Protein AF-A0A2R8C7A6-F1 (afdb_monomer)

Foldseek 3Di:
DDDDDDDDDDDDDPDDDDDDDDDDDDDDDDDPDDPPDPPPPPALEADAEEEEDEEEALEHYADAHYAYEYEYEHNYEYECHAYAYEYEYEHQYEYEPEHEAYEYEYEECYEYEDYHYAYEYEYEANYEYEDYAEEYEYEYDDDCHQYEYEDAHYAYEYEDEQAYEYEDHAEAYEYEYEAQYEYEDYAEAYEYEYDLDHDPQHAYEYEDAHYAYEYEDAFHEYEDHAEAYEHEYEAEPVCPVHPGAYEYEDYHYAYEYEYHYEDPPDLDQADPAVPDDANYEYAHDDLVRYAYEYEDYPPFAWQDWDWAADPVLQKIKIKIWTHDPPPPPPDDPPHIHIGIYIYGNGNDHDQQRYWYAYPVVRQTAREDEADQEEEEEEDEERHEYHDHHYAYEYEYDEPDYEYRCAYEAYEYHYPYAEYEYEQHHEAYEAEAEHPCYEYENHHYAYEYEYAEEQYEYEDYHEEYEYAYNDDPEEYEYEDHDYAYEYEHAAHYEYEYDDAYEYEYEYDQVRAPPDEREHEAYDDDHYAYEYEDDPNHAHWHWYAHDDDPPDDDWAGIFIFHDDVPATETDGDTPDPDDDDPPRYDYPDDHDD

Nearest PDB structures (foldseek):
  3p4g-assembly4_D  TM=7.014E-01  e=3.654E-03  Marinomonas primoryensis
  7usl-assembly1_C  TM=1.906E-01  e=9.626E-07  Bordetella pertussis
  5cxl-assembly2_B  TM=5.409E-01  e=3.598E+00  Bordetella pertussis Tohama I

pLDDT: mean 76.4, std 22.21, range [23.78, 98.81]

Organism: NCBI:txid1200281

Mean predicted aligned error: 14.39 Å

InterPro domains:
  IPR001343 RTX calcium-binding nonapeptide repeat [PF00353] (63-87)
  IPR001343 RTX calcium-binding nonapeptide repeat [PF00353] (95-106)
  IPR001343 RTX calcium-binding nonapeptide repeat [PF00353] (143-159)
  IPR001343 RTX calcium-binding nonapeptide repeat [PF00353] (167-192)
  IPR001343 RTX calcium-binding nonapeptide repeat [PF00353] (224-240)
  IPR001343 RTX calcium-binding nonapeptide repeat [PF00353] (387-413)
  IPR001343 RTX calcium-binding nonapeptide repeat [PF00353] (440-471)
  IPR011049 Serralysin-like metalloprotease, C-terminal [G3DSA:2.150.10.10] (179-351)
  IPR011049 Serralysin-like metalloprotease, C-terminal [G3DSA:2.150.10.10] (413-582)
  IPR011049 Serralysin-like metalloprotease, C-terminal [SSF51120] (73-194)
  IPR011049 Serralysin-like metalloprotease, C-terminal [SSF51120] (206-298)
  IPR011049 Serralysin-like metalloprotease, C-terminal [SSF51120] (369-503)
  IPR05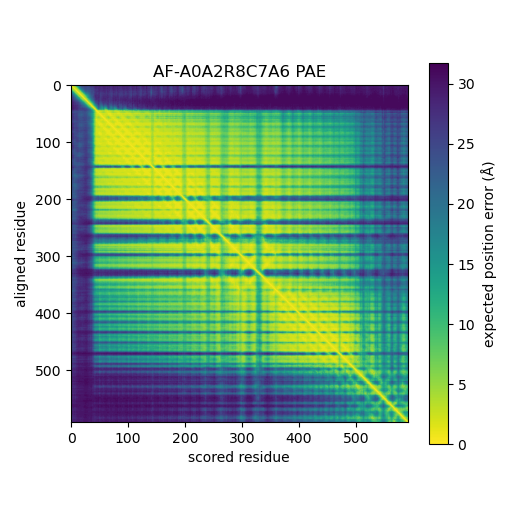0557 RTX toxin and mannuronan C5-epimerase [PTHR38340] (247-574)

Solvent-accessible surface area (backbone atoms only — not comparable to full-atom values): 29095 Å² total; per-residue (Å²): 132,96,87,87,79,86,86,88,77,79,90,74,84,85,76,91,76,92,77,91,82,91,82,90,83,94,79,92,86,79,88,71,86,79,78,85,58,85,71,87,60,93,58,52,54,56,61,71,44,65,44,84,47,82,44,58,62,62,38,51,36,35,32,46,29,34,49,28,38,39,44,31,32,41,43,17,37,41,34,39,31,34,38,47,22,39,38,38,30,31,41,46,15,35,39,35,34,36,35,36,48,19,36,40,40,32,31,38,48,13,39,40,35,30,32,39,34,48,22,38,39,41,34,32,36,50,16,43,39,39,31,32,44,36,48,19,39,40,36,50,59,91,64,81,12,56,24,38,43,32,29,37,40,31,52,18,39,41,40,41,34,43,42,13,39,42,34,27,32,43,35,47,17,39,40,39,33,27,42,28,13,40,40,34,29,35,38,34,51,18,41,38,39,39,47,86,61,60,80,79,87,48,64,26,37,40,33,28,37,39,32,48,14,40,37,41,38,44,44,22,37,40,34,28,33,37,37,52,16,39,41,33,38,45,46,46,65,87,54,70,95,47,95,62,48,31,35,39,35,48,70,48,66,54,32,37,39,36,42,37,47,49,79,57,90,70,85,63,51,49,62,58,52,90,82,40,80,54,55,35,36,34,62,66,66,45,69,91,74,28,41,41,34,40,41,32,37,96,80,18,49,72,55,47,76,46,83,49,57,41,95,85,38,57,23,25,35,42,35,44,30,27,44,56,62,80,85,71,85,76,86,59,101,82,52,49,39,29,42,23,39,29,31,35,70,27,57,74,84,59,56,88,34,33,33,38,28,41,62,92,78,67,49,74,18,45,46,46,75,53,44,78,41,67,39,79,48,74,46,55,53,37,22,37,36,33,35,43,24,26,52,30,37,41,37,34,67,31,46,56,25,40,38,32,42,29,35,31,48,28,37,38,44,33,64,15,44,28,39,41,38,36,34,31,40,33,49,22,38,38,38,40,47,12,54,60,18,38,38,35,30,33,41,30,46,18,38,40,37,36,45,26,31,43,28,40,38,35,29,32,38,34,47,16,38,43,34,39,58,62,29,94,40,58,22,41,38,30,42,45,41,40,56,26,37,38,39,51,44,39,38,33,29,47,36,42,79,49,61,33,46,37,39,40,44,48,57,41,81,53,27,82,83,59,60,30,45,34,43,59,33,51,75,64,88,32,46,36,35,42,41,60,51,94,74,46,49,42,48,40,34,44,34,52,50,82,58,96,88,52,85,73,83,60,42,43,40,32,42,33,46,48,98,95,48,39,37,53,45,73,47,64,60,95,94,54,84,77,78,66,89,43,55,49,61,74,58,92,66,48,117

Structure (mmCIF, N/CA/C/O backbone):
data_AF-A0A2R8C7A6-F1
#
_entry.id   AF-A0A2R8C7A6-F1
#
loop_
_atom_site.group_PDB
_atom_site.id
_atom_site.type_symbol
_atom_site.label_atom_id
_atom_site.label_alt_id
_atom_site.label_comp_id
_atom_site.label_asym_id
_atom_site.label_entity_id
_atom_site.label_seq_id
_atom_site.pdbx_PDB_ins_code
_atom_site.Cartn_x
_atom_site.Cartn_y
_atom_site.Cartn_z
_atom_site.occupancy
_atom_site.B_iso_or_equiv
_atom_site.auth_seq_id
_atom_site.auth_comp_id
_atom_site.auth_asym_id
_atom_site.auth_atom_id
_atom_site.pdbx_PDB_model_num
ATOM 1 N N . MET A 1 1 ? 2.555 -14.996 9.061 1.00 32.84 1 MET A N 1
ATOM 2 C CA . MET A 1 1 ? 3.545 -15.868 8.379 1.00 32.84 1 MET A CA 1
ATOM 3 C C . MET A 1 1 ? 4.804 -15.034 8.159 1.00 32.84 1 MET A C 1
ATOM 5 O O . MET A 1 1 ? 4.667 -13.883 7.789 1.00 32.84 1 MET A O 1
ATOM 9 N N . LEU A 1 2 ? 5.990 -15.554 8.495 1.00 26.77 2 LEU A N 1
ATOM 10 C CA . LEU A 1 2 ? 7.282 -14.849 8.422 1.00 26.77 2 LEU A CA 1
ATOM 11 C C . LEU A 1 2 ? 7.610 -14.347 7.000 1.00 26.77 2 LEU A C 1
ATOM 13 O O . LEU A 1 2 ? 7.623 -15.189 6.107 1.00 26.77 2 LEU A O 1
ATOM 17 N N . LEU A 1 3 ? 7.993 -13.067 6.842 1.00 24.59 3 LEU A N 1
ATOM 18 C CA . LEU A 1 3 ? 9.317 -12.588 6.373 1.00 24.59 3 LEU A CA 1
ATOM 19 C C . LEU A 1 3 ? 9.270 -11.079 6.003 1.00 24.59 3 LEU A C 1
ATOM 21 O O . LEU A 1 3 ? 9.228 -10.740 4.831 1.00 24.59 3 LEU A O 1
ATOM 25 N N . ILE A 1 4 ? 9.345 -10.163 6.977 1.00 26.14 4 ILE A N 1
ATOM 26 C CA . ILE A 1 4 ? 9.765 -8.771 6.715 1.00 26.14 4 ILE A CA 1
ATOM 27 C C . ILE A 1 4 ? 10.916 -8.483 7.668 1.00 26.14 4 ILE A C 1
ATOM 29 O O . ILE A 1 4 ? 10.765 -8.421 8.886 1.00 26.14 4 ILE A O 1
ATOM 33 N N . GLY A 1 5 ? 12.110 -8.438 7.095 1.00 23.78 5 GLY A N 1
ATOM 34 C CA . GLY A 1 5 ? 13.350 -8.249 7.815 1.00 23.78 5 GLY A CA 1
ATOM 35 C C . GLY A 1 5 ? 14.328 -7.478 6.953 1.00 23.78 5 GLY A C 1
ATOM 36 O O . GLY A 1 5 ? 15.046 -8.073 6.162 1.00 23.78 5 GLY A O 1
ATOM 37 N N . LEU A 1 6 ? 14.407 -6.180 7.244 1.00 26.84 6 LEU A N 1
ATOM 38 C CA . LEU A 1 6 ? 15.650 -5.417 7.292 1.00 26.84 6 LEU A CA 1
ATOM 39 C C . LEU A 1 6 ? 16.319 -5.074 5.945 1.00 26.84 6 LEU A C 1
ATOM 41 O O . LEU A 1 6 ? 17.197 -5.795 5.485 1.00 26.84 6 LEU A O 1
ATOM 45 N N . PHE A 1 7 ? 16.073 -3.861 5.442 1.00 25.73 7 PHE A N 1
ATOM 46 C CA . PHE A 1 7 ? 17.084 -3.112 4.684 1.00 25.73 7 PHE A CA 1
ATOM 47 C C . PHE A 1 7 ? 17.135 -1.644 5.113 1.00 25.73 7 PHE A C 1
ATOM 49 O O . PHE A 1 7 ? 16.663 -0.737 4.443 1.00 25.73 7 PHE A O 1
ATOM 56 N N . ALA A 1 8 ? 17.809 -1.412 6.239 1.00 27.56 8 ALA A N 1
ATOM 57 C CA . ALA A 1 8 ? 18.556 -0.182 6.441 1.00 27.56 8 ALA A CA 1
ATOM 58 C C . ALA A 1 8 ? 19.999 -0.449 5.992 1.00 27.56 8 ALA A C 1
ATOM 60 O O . ALA A 1 8 ? 20.748 -1.123 6.704 1.00 27.56 8 ALA A O 1
ATOM 61 N N . LEU A 1 9 ? 20.417 0.070 4.832 1.00 26.25 9 LEU A N 1
ATOM 62 C CA . LEU A 1 9 ? 21.842 0.206 4.539 1.00 26.25 9 LEU A CA 1
ATOM 63 C C . LEU A 1 9 ? 22.177 1.599 4.004 1.00 26.25 9 LEU A C 1
ATOM 65 O O . LEU A 1 9 ? 21.872 1.987 2.883 1.00 26.25 9 LEU A O 1
ATOM 69 N N . MET A 1 10 ? 22.833 2.315 4.910 1.00 26.67 10 MET A N 1
ATOM 70 C CA . MET A 1 10 ? 23.562 3.564 4.785 1.00 26.67 10 MET A CA 1
ATOM 71 C C . MET A 1 10 ? 24.228 3.782 3.425 1.00 26.67 10 MET A C 1
ATOM 73 O O . MET A 1 10 ? 25.035 2.974 2.964 1.00 26.67 10 MET A O 1
ATOM 77 N N . GLY A 1 11 ? 24.015 4.985 2.893 1.00 27.22 11 GLY A N 1
ATOM 78 C CA . GLY A 1 11 ? 24.920 5.590 1.934 1.00 27.22 11 GLY A CA 1
ATOM 79 C C . GLY A 1 11 ? 26.340 5.661 2.496 1.00 27.22 11 GLY A C 1
ATOM 80 O O . GLY A 1 11 ? 26.588 6.211 3.572 1.00 27.22 11 GLY A O 1
ATOM 81 N N . VAL A 1 12 ? 27.287 5.132 1.730 1.00 26.86 12 VAL A N 1
ATOM 82 C CA . VAL A 1 12 ? 28.704 5.441 1.877 1.00 26.86 12 VAL A CA 1
ATOM 83 C C . VAL A 1 12 ? 29.171 6.009 0.548 1.00 26.86 12 VAL A C 1
ATOM 85 O O . VAL A 1 12 ? 29.342 5.300 -0.437 1.00 26.86 12 VAL A O 1
ATOM 88 N N . ALA A 1 13 ? 29.374 7.324 0.548 1.00 25.50 13 ALA A N 1
ATOM 89 C CA . ALA A 1 13 ? 30.120 8.025 -0.476 1.00 25.50 13 ALA A CA 1
ATOM 90 C C . ALA A 1 13 ? 31.549 7.460 -0.537 1.00 25.50 13 ALA A C 1
ATOM 92 O O . ALA A 1 13 ? 32.312 7.562 0.428 1.00 25.50 13 ALA A O 1
ATOM 93 N N . ALA A 1 14 ? 31.930 6.882 -1.674 1.00 25.41 14 ALA A N 1
ATOM 94 C CA . ALA A 1 14 ? 33.314 6.533 -1.947 1.00 25.41 14 ALA A CA 1
ATOM 95 C C . ALA A 1 14 ? 34.095 7.811 -2.301 1.00 25.41 14 ALA A C 1
ATOM 97 O O . ALA A 1 14 ? 34.147 8.260 -3.442 1.00 25.41 14 ALA A O 1
ATOM 98 N N . THR A 1 15 ? 34.697 8.429 -1.287 1.00 25.59 15 THR A N 1
ATOM 99 C CA . THR A 1 15 ? 35.747 9.439 -1.460 1.00 25.59 15 THR A CA 1
ATOM 100 C C . THR A 1 15 ? 36.997 8.801 -2.068 1.00 25.59 15 THR A C 1
ATOM 102 O O . THR A 1 15 ? 37.590 7.899 -1.479 1.00 25.59 15 THR A O 1
ATOM 105 N N . VAL A 1 16 ? 37.433 9.327 -3.213 1.00 26.97 16 VAL A N 1
ATOM 106 C CA . VAL A 1 16 ? 38.743 9.070 -3.824 1.00 26.97 16 VAL A CA 1
ATOM 107 C C . VAL A 1 16 ? 39.858 9.479 -2.857 1.00 26.97 16 VAL A C 1
ATOM 109 O O . VAL A 1 16 ? 39.939 10.639 -2.446 1.00 26.97 16 VAL A O 1
ATOM 112 N N . ALA A 1 17 ? 40.752 8.547 -2.526 1.00 26.16 17 ALA A N 1
ATOM 113 C CA . ALA A 1 17 ? 41.992 8.829 -1.811 1.00 26.16 17 ALA A CA 1
ATOM 114 C C . ALA A 1 17 ? 43.190 8.281 -2.595 1.00 26.16 17 ALA A C 1
ATOM 116 O O . ALA A 1 17 ? 43.460 7.084 -2.619 1.00 26.16 17 ALA A O 1
ATOM 117 N N . VAL A 1 18 ? 43.922 9.206 -3.214 1.00 29.19 18 VAL A N 1
ATOM 118 C CA . VAL A 1 18 ? 45.276 9.008 -3.736 1.00 29.19 18 VAL A CA 1
ATOM 119 C C . VAL A 1 18 ? 46.220 8.795 -2.551 1.00 29.19 18 VAL A C 1
ATOM 121 O O . VAL A 1 18 ? 46.380 9.704 -1.735 1.00 29.19 18 VAL A O 1
ATOM 124 N N . VAL A 1 19 ? 46.883 7.638 -2.466 1.00 28.02 19 VAL A N 1
ATOM 125 C CA . VAL A 1 19 ? 48.096 7.476 -1.651 1.00 28.02 19 VAL A CA 1
ATOM 126 C C . VAL A 1 19 ? 49.154 6.730 -2.453 1.00 28.02 19 VAL A C 1
ATOM 128 O O . VAL A 1 19 ? 49.085 5.528 -2.678 1.00 28.02 19 VAL A O 1
ATOM 131 N N . ASP A 1 20 ? 50.142 7.516 -2.853 1.00 31.53 20 ASP A N 1
ATOM 132 C CA . ASP A 1 20 ? 51.450 7.133 -3.354 1.00 31.53 20 ASP A CA 1
ATOM 133 C C . ASP A 1 20 ? 52.304 6.631 -2.173 1.00 31.53 20 ASP A C 1
ATOM 135 O O . ASP A 1 20 ? 52.486 7.364 -1.194 1.00 31.53 20 ASP A O 1
ATOM 139 N N . LEU A 1 21 ? 52.824 5.398 -2.227 1.00 27.12 21 LEU A N 1
ATOM 140 C CA . LEU A 1 21 ? 54.002 5.029 -1.435 1.00 27.12 21 LEU A CA 1
ATOM 141 C C . LEU A 1 21 ? 54.780 3.854 -2.044 1.00 27.12 21 LEU A C 1
ATOM 143 O O . LEU A 1 21 ? 54.414 2.687 -1.945 1.00 27.12 21 LEU A O 1
ATOM 147 N N . VAL A 1 22 ? 55.906 4.231 -2.641 1.00 29.47 22 VAL A N 1
ATOM 148 C CA . VAL A 1 22 ? 57.024 3.406 -3.108 1.00 29.47 22 VAL A CA 1
ATOM 149 C C . VAL A 1 22 ? 57.798 2.794 -1.930 1.00 29.47 22 VAL A C 1
ATOM 151 O O . VAL A 1 22 ? 58.140 3.523 -0.998 1.00 29.47 22 VAL A O 1
ATOM 154 N N . GLN A 1 23 ? 58.139 1.500 -2.025 1.00 29.81 23 GLN A N 1
ATOM 155 C CA . GLN A 1 23 ? 59.471 0.870 -1.817 1.00 29.81 23 GLN A CA 1
ATOM 156 C C . GLN A 1 23 ? 59.287 -0.662 -1.833 1.00 29.81 23 GLN A C 1
ATOM 158 O O . GLN A 1 23 ? 58.568 -1.200 -1.001 1.00 29.81 23 GLN A O 1
ATOM 163 N N . ASP A 1 24 ? 59.666 -1.343 -2.915 1.00 30.44 24 ASP A N 1
ATOM 164 C CA . ASP A 1 24 ? 61.014 -1.862 -3.230 1.00 30.44 24 ASP A CA 1
ATOM 165 C C . ASP A 1 24 ? 61.377 -3.096 -2.385 1.00 30.44 24 ASP A C 1
ATOM 167 O O . ASP A 1 24 ? 61.748 -2.970 -1.220 1.00 30.44 24 ASP A O 1
ATOM 171 N N . ASP A 1 25 ? 61.251 -4.277 -2.995 1.00 31.44 25 ASP A N 1
ATOM 172 C CA . ASP A 1 25 ? 62.058 -5.448 -2.649 1.00 31.44 25 ASP A CA 1
ATOM 173 C C . ASP A 1 25 ? 62.204 -6.336 -3.902 1.00 31.44 25 ASP A C 1
ATOM 175 O O . ASP A 1 25 ? 61.296 -7.061 -4.315 1.00 31.44 25 ASP A O 1
ATOM 179 N N . ASP A 1 26 ? 63.372 -6.211 -4.532 1.00 35.03 26 ASP A N 1
ATOM 180 C CA . ASP A 1 26 ? 63.866 -7.011 -5.649 1.00 35.03 26 ASP A CA 1
ATOM 181 C C . ASP A 1 26 ? 63.959 -8.513 -5.308 1.00 35.03 26 ASP A C 1
ATOM 183 O O . ASP A 1 26 ? 64.681 -8.917 -4.391 1.00 35.03 26 ASP A O 1
ATOM 187 N N . ALA A 1 27 ? 63.367 -9.369 -6.149 1.00 34.62 27 ALA A N 1
ATOM 188 C CA . ALA A 1 27 ? 63.871 -10.724 -6.392 1.00 34.62 27 ALA A CA 1
ATOM 189 C C . ALA A 1 27 ? 63.489 -11.227 -7.798 1.00 34.62 27 ALA A C 1
ATOM 191 O O . ALA A 1 27 ? 62.402 -11.746 -8.037 1.00 34.62 27 ALA A O 1
ATOM 192 N N . ASP A 1 28 ? 64.451 -11.079 -8.706 1.00 32.19 28 ASP A N 1
ATOM 193 C CA . ASP A 1 28 ? 64.560 -11.644 -10.056 1.00 32.19 28 ASP A CA 1
ATOM 194 C C . ASP A 1 28 ? 64.160 -13.138 -10.150 1.00 32.19 28 ASP A C 1
ATOM 196 O O . ASP A 1 28 ? 64.716 -13.974 -9.430 1.00 32.19 28 ASP A O 1
ATOM 200 N N . SER A 1 29 ? 63.276 -13.509 -11.088 1.00 30.83 29 SER A N 1
ATOM 201 C CA . SER A 1 29 ? 63.562 -14.503 -12.151 1.00 30.83 29 SER A CA 1
ATOM 202 C C . SER A 1 29 ? 62.312 -14.958 -12.922 1.00 30.83 29 SER A C 1
ATOM 204 O O . SER A 1 29 ? 61.533 -15.779 -12.458 1.00 30.83 29 SER A O 1
ATOM 206 N N . GLU A 1 30 ? 62.174 -14.439 -14.141 1.00 34.09 30 GLU A N 1
ATOM 207 C CA . GLU A 1 30 ? 62.048 -15.162 -15.423 1.00 34.09 30 GLU A CA 1
ATOM 208 C C . GLU A 1 30 ? 61.296 -14.276 -16.423 1.00 34.09 30 GLU A C 1
ATOM 210 O O . GLU A 1 30 ? 60.072 -14.215 -16.474 1.00 34.09 30 GLU A O 1
ATOM 215 N N . GLN A 1 31 ? 62.086 -13.554 -17.223 1.00 30.12 31 GLN A N 1
ATOM 216 C CA . GLN A 1 31 ? 61.622 -12.769 -18.359 1.00 30.12 31 GLN A CA 1
ATOM 217 C C . GLN A 1 31 ? 60.993 -13.682 -19.420 1.00 30.12 31 GLN A C 1
ATOM 219 O O . GLN A 1 31 ? 61.704 -14.335 -20.188 1.00 30.12 31 GLN A O 1
ATOM 224 N N . ILE A 1 32 ? 59.667 -13.663 -19.508 1.00 33.44 32 ILE A N 1
ATOM 225 C CA . ILE A 1 32 ? 58.960 -13.846 -20.778 1.00 33.44 32 ILE A CA 1
ATOM 226 C C . ILE A 1 32 ? 58.874 -12.441 -21.404 1.00 33.44 32 ILE A C 1
ATOM 228 O O . ILE A 1 32 ? 58.543 -11.502 -20.681 1.00 33.44 32 ILE A O 1
ATOM 232 N N . PRO A 1 33 ? 59.246 -12.232 -22.680 1.00 33.25 33 PRO A N 1
ATOM 233 C CA . PRO A 1 33 ? 59.296 -10.889 -23.247 1.00 33.25 33 PRO A CA 1
ATOM 234 C C . PRO A 1 33 ? 57.905 -10.247 -23.253 1.00 33.25 33 PRO A C 1
ATOM 236 O O . PRO A 1 33 ? 56.995 -10.779 -23.883 1.00 33.25 33 PRO A O 1
ATOM 239 N N . GLN A 1 34 ? 57.785 -9.104 -22.573 1.00 38.00 34 GLN A N 1
ATOM 240 C CA . GLN A 1 34 ? 56.737 -8.117 -22.804 1.00 38.00 34 GLN A CA 1
ATOM 241 C C . GLN A 1 34 ? 56.863 -7.613 -24.241 1.00 38.00 34 GLN A C 1
ATOM 243 O O . GLN A 1 34 ? 57.843 -6.946 -24.586 1.00 38.00 34 GLN A O 1
ATOM 248 N N . ASP A 1 35 ? 55.871 -7.940 -25.060 1.00 34.38 35 ASP A N 1
ATOM 249 C CA . ASP A 1 35 ? 55.507 -7.140 -26.225 1.00 34.38 35 ASP A CA 1
ATOM 250 C C . ASP A 1 35 ? 54.411 -6.162 -25.775 1.00 34.38 35 ASP A C 1
ATOM 252 O O . ASP A 1 35 ? 53.259 -6.246 -26.176 1.00 34.38 35 ASP A O 1
ATOM 256 N N . ASP A 1 36 ? 54.775 -5.278 -24.837 1.00 42.94 36 ASP A N 1
ATOM 257 C CA . ASP A 1 36 ? 53.934 -4.174 -24.366 1.00 42.94 36 ASP A CA 1
ATOM 258 C C . ASP A 1 36 ? 54.099 -2.985 -25.317 1.00 42.94 36 ASP A C 1
ATOM 260 O O . ASP A 1 36 ? 54.685 -1.943 -25.005 1.00 42.94 36 ASP A O 1
ATOM 264 N N . THR A 1 37 ? 53.563 -3.150 -26.515 1.00 31.17 37 THR A N 1
ATOM 265 C CA . THR A 1 37 ? 52.896 -2.044 -27.187 1.00 31.17 37 THR A CA 1
ATOM 266 C C . THR A 1 37 ? 51.446 -2.471 -27.312 1.00 31.17 37 THR A C 1
ATOM 268 O O . THR A 1 37 ? 51.225 -3.503 -27.945 1.00 31.17 37 THR A O 1
ATOM 271 N N . PRO A 1 38 ? 50.461 -1.734 -26.757 1.00 38.06 38 PRO A N 1
ATOM 272 C CA . PRO A 1 38 ? 49.104 -1.865 -27.254 1.00 38.06 38 PRO A CA 1
ATOM 273 C C . PRO A 1 38 ? 49.240 -1.587 -28.742 1.00 38.06 38 PRO A C 1
ATOM 275 O O . PRO A 1 38 ? 49.619 -0.477 -29.134 1.00 38.06 38 PRO A O 1
ATOM 278 N N . GLU A 1 39 ? 49.099 -2.622 -29.568 1.00 36.78 39 GLU A N 1
ATOM 279 C CA . GLU A 1 39 ? 48.934 -2.380 -30.982 1.00 36.78 39 GLU A CA 1
ATOM 280 C C . GLU A 1 39 ? 47.757 -1.414 -31.052 1.00 36.78 39 GLU A C 1
ATOM 282 O O . GLU A 1 39 ? 46.679 -1.704 -30.532 1.00 36.78 39 GLU A O 1
ATOM 287 N N . GLU A 1 40 ? 47.972 -0.237 -31.642 1.00 41.31 40 GLU A N 1
ATOM 288 C CA . GLU A 1 40 ? 46.867 0.504 -32.229 1.00 41.31 40 GLU A CA 1
ATOM 289 C C . GLU A 1 40 ? 46.346 -0.367 -33.364 1.00 41.31 40 GLU A C 1
ATOM 291 O O . GLU A 1 40 ? 46.683 -0.204 -34.538 1.00 41.31 40 GLU A O 1
ATOM 296 N N . SER A 1 41 ? 45.617 -1.398 -32.965 1.00 40.81 41 SER A N 1
ATOM 297 C CA . SER A 1 41 ? 44.854 -2.206 -33.855 1.00 40.81 41 SER A CA 1
ATOM 298 C C . SER A 1 41 ? 43.743 -1.310 -34.361 1.00 40.81 41 SER A C 1
ATOM 300 O O . SER A 1 41 ? 43.078 -0.596 -33.607 1.00 40.81 41 SER A O 1
ATOM 302 N N . ASP A 1 42 ? 43.557 -1.352 -35.668 1.00 50.66 42 ASP A N 1
ATOM 303 C CA . ASP A 1 42 ? 42.342 -0.933 -36.349 1.00 50.66 42 ASP A CA 1
ATOM 304 C C . ASP A 1 42 ? 41.219 -1.918 -35.923 1.00 50.66 42 ASP A C 1
ATOM 306 O O . ASP A 1 42 ? 40.745 -2.748 -36.700 1.00 50.66 42 ASP A O 1
ATOM 310 N N . ASN A 1 43 ? 40.899 -1.901 -34.619 1.00 55.56 43 ASN A N 1
ATOM 311 C CA . ASN A 1 43 ? 40.132 -2.872 -33.834 1.00 55.56 43 ASN A CA 1
ATOM 312 C C . ASN A 1 43 ? 38.657 -2.491 -33.894 1.00 55.56 43 ASN A C 1
ATOM 314 O O . ASN A 1 43 ? 38.059 -2.052 -32.923 1.00 55.56 43 ASN A O 1
ATOM 318 N N . SER A 1 44 ? 38.069 -2.607 -35.078 1.00 72.94 44 SER A N 1
ATOM 319 C CA . SER A 1 44 ? 36.620 -2.425 -35.214 1.00 72.94 44 SER A CA 1
ATOM 320 C C . SER A 1 44 ? 35.818 -3.661 -34.796 1.00 72.94 44 SER A C 1
ATOM 322 O O . SER A 1 44 ? 34.595 -3.598 -34.864 1.00 72.94 44 SER A O 1
ATOM 324 N N . ARG A 1 45 ? 36.484 -4.781 -34.440 1.00 85.81 45 ARG A N 1
ATOM 325 C CA . ARG A 1 45 ? 35.874 -6.095 -34.161 1.00 85.81 45 ARG A CA 1
ATOM 326 C C . ARG A 1 45 ? 36.692 -6.963 -33.195 1.00 85.81 45 ARG A C 1
ATOM 328 O O . ARG A 1 45 ? 37.920 -6.955 -33.307 1.00 85.81 45 ARG A O 1
ATOM 335 N N . GLY A 1 46 ? 36.003 -7.733 -32.356 1.00 88.25 46 GLY A N 1
ATOM 336 C CA . GLY A 1 46 ? 36.511 -8.820 -31.519 1.00 88.25 46 GLY A CA 1
ATOM 337 C C . GLY A 1 46 ? 36.720 -10.134 -32.281 1.00 88.25 46 GLY A C 1
ATOM 338 O O . GLY A 1 46 ? 36.835 -10.165 -33.518 1.00 88.25 46 GLY A O 1
ATOM 339 N N . THR A 1 47 ? 36.839 -11.226 -31.534 1.00 91.69 47 THR A N 1
ATOM 340 C CA . THR A 1 47 ? 37.002 -12.592 -32.014 1.00 91.69 47 THR A CA 1
ATOM 341 C C . THR A 1 47 ? 35.662 -13.330 -32.028 1.00 91.69 47 THR A C 1
ATOM 343 O O . THR A 1 47 ? 34.703 -12.824 -32.575 1.00 91.69 47 THR A O 1
ATOM 346 N N . ALA A 1 48 ? 35.607 -14.603 -31.657 1.00 90.25 48 ALA A N 1
ATOM 347 C CA . ALA A 1 48 ? 34.349 -15.363 -31.603 1.00 90.25 48 ALA A CA 1
ATOM 348 C C . ALA A 1 48 ? 34.231 -16.131 -30.282 1.00 90.25 48 ALA A C 1
ATOM 350 O O . ALA A 1 48 ? 33.540 -17.148 -30.205 1.00 90.25 48 ALA A O 1
ATOM 351 N N . GLY A 1 49 ? 35.033 -15.720 -29.312 1.00 93.00 49 GLY A N 1
ATOM 352 C CA . GLY A 1 49 ? 34.934 -16.095 -27.920 1.00 93.00 49 GLY A CA 1
ATOM 353 C C . GLY A 1 49 ? 35.358 -14.886 -27.099 1.00 93.00 49 GLY A C 1
ATOM 354 O O . GLY A 1 49 ? 35.827 -13.908 -27.668 1.00 93.00 49 GLY A O 1
ATOM 355 N N . ASP A 1 50 ? 35.260 -15.043 -25.792 1.00 97.12 50 ASP A N 1
ATOM 356 C CA . ASP A 1 50 ? 35.343 -13.987 -24.788 1.00 97.12 50 ASP A CA 1
ATOM 357 C C . ASP A 1 50 ? 36.571 -13.074 -24.968 1.00 97.12 50 ASP A C 1
ATOM 359 O O . ASP A 1 50 ? 37.728 -13.516 -24.854 1.00 97.12 50 ASP A O 1
ATOM 363 N N . ASP A 1 51 ? 36.318 -11.795 -25.223 1.00 93.69 51 ASP A N 1
ATOM 364 C CA . ASP A 1 51 ? 37.322 -10.751 -25.382 1.00 93.69 51 ASP A CA 1
ATOM 365 C C . ASP A 1 51 ? 37.329 -9.768 -24.193 1.00 93.69 51 ASP A C 1
ATOM 367 O O . ASP A 1 51 ? 36.312 -9.486 -23.571 1.00 93.69 51 ASP A O 1
ATOM 371 N N . ASP A 1 52 ? 38.499 -9.200 -23.884 1.00 95.75 52 ASP A N 1
ATOM 372 C CA . ASP A 1 52 ? 38.673 -8.120 -22.896 1.00 95.75 52 ASP A CA 1
ATOM 373 C C . ASP A 1 52 ? 39.326 -6.926 -23.603 1.00 95.75 52 ASP A C 1
ATOM 375 O O . ASP A 1 52 ? 40.477 -7.011 -24.062 1.00 95.75 52 ASP A O 1
ATOM 379 N N . VAL A 1 53 ? 38.563 -5.843 -23.795 1.00 92.75 53 VAL A N 1
ATOM 380 C CA . VAL A 1 53 ? 38.922 -4.773 -24.734 1.00 92.75 53 VAL A CA 1
ATOM 381 C C . VAL A 1 53 ? 38.681 -3.378 -24.165 1.00 92.75 53 VAL A C 1
ATOM 383 O O . VAL A 1 53 ? 37.607 -3.049 -23.671 1.00 92.75 53 VAL A O 1
ATOM 386 N N . TYR A 1 54 ? 39.677 -2.504 -24.359 1.00 93.69 54 TYR A N 1
ATOM 387 C CA . TYR A 1 54 ? 39.547 -1.064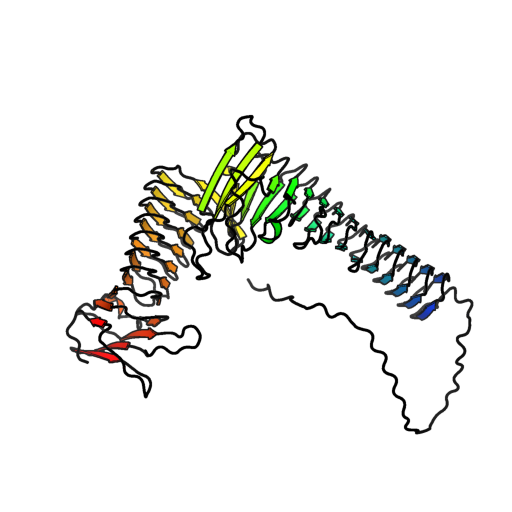 -24.145 1.00 93.69 54 TYR A CA 1
ATOM 388 C C . TYR A 1 54 ? 39.407 -0.304 -25.469 1.00 93.69 54 TYR A C 1
ATOM 390 O O . TYR A 1 54 ? 40.257 -0.411 -26.360 1.00 93.69 54 TYR A O 1
ATOM 398 N N . ILE A 1 55 ? 38.365 0.518 -25.577 1.00 90.56 55 ILE A N 1
ATOM 399 C CA . ILE A 1 55 ? 37.995 1.264 -26.778 1.00 90.56 55 ILE A CA 1
ATOM 400 C C . ILE A 1 55 ? 38.162 2.769 -26.554 1.00 90.56 55 ILE A C 1
ATOM 402 O O . ILE A 1 55 ? 37.647 3.367 -25.608 1.00 90.56 55 ILE A O 1
ATOM 406 N N . GLY A 1 56 ? 38.901 3.407 -27.463 1.00 88.81 56 GLY A N 1
ATOM 407 C CA . GLY A 1 56 ? 39.136 4.849 -27.434 1.00 88.81 56 GLY A CA 1
ATOM 408 C C . GLY A 1 56 ? 37.907 5.681 -27.815 1.00 88.81 56 GLY A C 1
ATOM 409 O O . GLY A 1 56 ? 36.904 5.178 -28.318 1.00 88.81 56 GLY A O 1
ATOM 410 N N . SER A 1 57 ? 37.995 6.996 -27.609 1.00 92.56 57 SER A N 1
ATOM 411 C CA . SER A 1 57 ? 36.866 7.904 -27.833 1.00 92.56 57 SER A CA 1
ATOM 412 C C . SER A 1 57 ? 36.412 7.931 -29.294 1.00 92.56 57 SER A C 1
ATOM 414 O O . SER A 1 57 ? 37.236 8.025 -30.207 1.00 92.56 57 SER A O 1
ATOM 416 N N . ASN A 1 58 ? 35.098 7.977 -29.520 1.00 92.50 58 ASN A N 1
ATOM 417 C CA . ASN A 1 58 ? 34.453 8.012 -30.840 1.00 92.50 58 ASN A CA 1
ATOM 418 C C . ASN A 1 58 ? 34.824 6.833 -31.759 1.00 92.50 58 ASN A C 1
ATOM 420 O O . ASN A 1 58 ? 34.731 6.952 -32.985 1.00 92.50 58 ASN A O 1
ATOM 424 N N . ALA A 1 59 ? 35.285 5.721 -31.188 1.00 91.38 59 ALA A N 1
ATOM 425 C CA . ALA A 1 59 ? 35.557 4.501 -31.930 1.00 91.38 59 ALA A CA 1
ATOM 426 C C . ALA A 1 59 ? 34.306 3.615 -32.009 1.00 91.38 59 ALA A C 1
ATOM 428 O O . ALA A 1 59 ? 33.335 3.815 -31.280 1.00 91.38 59 ALA A O 1
ATOM 429 N N . ALA A 1 60 ? 34.332 2.654 -32.929 1.00 93.19 60 ALA A N 1
ATOM 430 C CA . ALA A 1 60 ? 33.297 1.641 -33.052 1.00 93.19 60 ALA A CA 1
ATOM 431 C C . ALA A 1 60 ? 33.901 0.253 -32.829 1.00 93.19 60 ALA A C 1
ATOM 433 O O . ALA A 1 60 ? 34.991 -0.004 -33.346 1.00 93.19 60 ALA A O 1
ATOM 434 N N . PHE A 1 61 ? 33.196 -0.609 -32.102 1.00 94.88 61 PHE A N 1
ATOM 435 C CA . PHE A 1 61 ? 33.612 -1.977 -31.796 1.00 94.88 61 PHE A CA 1
ATOM 436 C C . PHE A 1 61 ? 32.424 -2.947 -31.877 1.00 94.88 61 PHE A C 1
ATOM 438 O O . PHE A 1 61 ? 31.279 -2.537 -31.707 1.00 94.88 61 PHE A O 1
ATOM 445 N N . ASP A 1 62 ? 32.714 -4.208 -32.181 1.00 95.69 62 ASP A N 1
ATOM 446 C CA . ASP A 1 62 ? 31.757 -5.287 -32.461 1.00 95.69 62 ASP A CA 1
ATOM 447 C C . ASP A 1 62 ? 32.358 -6.588 -31.900 1.00 95.69 62 ASP A C 1
ATOM 449 O O . ASP A 1 62 ? 33.310 -7.095 -32.499 1.00 95.69 62 ASP A O 1
ATOM 453 N N . GLY A 1 63 ? 31.896 -7.048 -30.731 1.00 93.81 63 GLY A N 1
ATOM 454 C CA . GLY A 1 63 ? 32.456 -8.184 -29.971 1.00 93.81 63 GLY A CA 1
ATOM 455 C C . GLY A 1 63 ? 32.211 -9.553 -30.618 1.00 93.81 63 GLY A C 1
ATOM 456 O O . GLY A 1 63 ? 33.113 -10.382 -30.690 1.00 93.81 63 GLY A O 1
ATOM 457 N N . LEU A 1 64 ? 31.095 -9.676 -31.347 1.00 95.62 64 LEU A N 1
ATOM 458 C CA . LEU A 1 64 ? 30.668 -10.824 -32.160 1.00 95.62 64 LEU A CA 1
ATOM 459 C C . LEU A 1 64 ? 30.037 -11.975 -31.368 1.00 95.62 64 LEU A C 1
ATOM 461 O O . LEU A 1 64 ? 28.819 -12.030 -31.302 1.00 95.62 64 LEU A O 1
ATOM 465 N N . LEU A 1 65 ? 30.804 -12.984 -30.960 1.00 95.69 65 LEU A N 1
ATOM 466 C CA . LEU A 1 65 ? 30.297 -14.145 -30.218 1.00 95.69 65 LEU A CA 1
ATOM 467 C C . LEU A 1 65 ? 31.158 -14.317 -28.973 1.00 95.69 65 LEU A C 1
ATOM 469 O O . LEU A 1 65 ? 32.376 -14.204 -29.101 1.00 95.69 65 LEU A O 1
ATOM 473 N N . GLY A 1 66 ? 30.569 -14.811 -27.893 1.00 96.94 66 GLY A N 1
ATOM 474 C CA . GLY A 1 66 ? 31.268 -15.015 -26.625 1.00 96.94 66 GLY A CA 1
ATOM 475 C C . GLY A 1 66 ? 30.801 -14.002 -25.594 1.00 96.94 66 GLY A C 1
ATOM 476 O O . GLY A 1 66 ? 30.037 -13.112 -25.931 1.00 96.94 66 GLY A O 1
ATOM 477 N N . ASP A 1 67 ? 31.248 -14.187 -24.357 1.00 98.31 67 ASP A N 1
ATOM 478 C CA . ASP A 1 67 ? 30.877 -13.313 -23.246 1.00 98.31 67 ASP A CA 1
ATOM 479 C C . ASP A 1 67 ? 31.970 -12.238 -23.113 1.00 98.31 67 ASP A C 1
ATOM 481 O O . ASP A 1 67 ? 33.048 -12.490 -22.556 1.00 98.31 67 ASP A O 1
ATOM 485 N N . ASP A 1 68 ? 31.750 -11.057 -23.684 1.00 97.56 68 ASP A N 1
ATOM 486 C CA . ASP A 1 68 ? 32.779 -10.034 -23.857 1.00 97.56 68 ASP A CA 1
ATOM 487 C C . ASP A 1 68 ? 32.804 -9.012 -22.711 1.00 97.56 68 ASP A C 1
ATOM 489 O O . ASP A 1 68 ? 31.791 -8.615 -22.145 1.00 97.56 68 ASP A O 1
ATOM 493 N N . THR A 1 69 ? 33.991 -8.514 -22.363 1.00 98.06 69 THR A N 1
ATOM 494 C CA . THR A 1 69 ? 34.177 -7.394 -21.428 1.00 98.06 69 THR A CA 1
ATOM 495 C C . THR A 1 69 ? 34.745 -6.188 -22.166 1.00 98.06 69 THR A C 1
ATOM 497 O O . THR A 1 69 ? 35.882 -6.205 -22.643 1.00 98.06 69 THR A O 1
ATOM 500 N N . ILE A 1 70 ? 33.965 -5.109 -22.254 1.00 96.56 70 ILE A N 1
ATOM 501 C CA . ILE A 1 70 ? 34.302 -3.941 -23.074 1.00 96.56 70 ILE A CA 1
ATOM 502 C C . ILE A 1 70 ? 34.244 -2.663 -22.235 1.00 96.56 70 ILE A C 1
ATOM 504 O O . ILE A 1 70 ? 33.191 -2.283 -21.726 1.00 96.56 70 ILE A O 1
ATOM 508 N N . GLU A 1 71 ? 35.361 -1.941 -22.150 1.00 97.44 71 GLU A N 1
ATOM 509 C CA . GLU A 1 71 ? 35.423 -0.597 -21.565 1.00 97.44 71 GLU A CA 1
ATOM 510 C C . GLU A 1 71 ? 35.685 0.441 -22.659 1.00 97.44 71 GLU A C 1
ATOM 512 O O . GLU A 1 71 ? 36.685 0.386 -23.374 1.00 97.44 71 GLU A O 1
ATOM 517 N N . ALA A 1 72 ? 34.796 1.419 -22.793 1.00 94.88 72 ALA A N 1
ATOM 518 C CA . ALA A 1 72 ? 34.821 2.380 -23.879 1.00 94.88 72 ALA A CA 1
ATOM 519 C C . ALA A 1 72 ? 34.810 3.833 -23.388 1.00 94.88 72 ALA A C 1
ATOM 521 O O . ALA A 1 72 ? 34.073 4.228 -22.487 1.00 94.88 72 ALA A O 1
ATOM 522 N N . SER A 1 73 ? 35.635 4.658 -24.027 1.00 94.88 73 SER A N 1
ATOM 523 C CA . SER A 1 73 ? 35.699 6.101 -23.775 1.00 94.88 73 SER A CA 1
ATOM 524 C C . SER A 1 73 ? 34.575 6.868 -24.489 1.00 94.88 73 SER A C 1
ATOM 526 O O . SER A 1 73 ? 33.805 6.304 -25.264 1.00 94.88 73 SER A O 1
ATOM 528 N N . ASP A 1 74 ? 34.535 8.187 -24.287 1.00 95.25 74 ASP A N 1
ATOM 529 C CA . ASP A 1 74 ? 33.466 9.075 -24.759 1.00 95.25 74 ASP A CA 1
ATOM 530 C C . ASP A 1 74 ? 33.083 8.886 -26.238 1.00 95.25 74 ASP A C 1
ATOM 532 O O . ASP A 1 74 ? 33.944 8.839 -27.126 1.00 95.25 74 ASP A O 1
ATOM 536 N N . GLY A 1 75 ? 31.782 8.867 -26.521 1.00 93.56 75 GLY A N 1
ATOM 537 C CA . GLY A 1 75 ? 31.220 8.850 -27.871 1.00 93.56 75 GLY A CA 1
ATOM 538 C C . GLY A 1 75 ? 31.388 7.528 -28.622 1.00 93.56 75 GLY A C 1
ATOM 539 O O . GLY A 1 75 ? 31.168 7.491 -29.836 1.00 93.56 75 GLY A O 1
ATOM 540 N N . ALA A 1 76 ? 31.836 6.461 -27.955 1.00 95.56 76 ALA A N 1
ATOM 541 C CA . ALA A 1 76 ? 32.033 5.165 -28.591 1.00 95.56 76 ALA A CA 1
ATOM 542 C C . ALA A 1 76 ? 30.706 4.512 -29.017 1.00 95.56 76 ALA A C 1
ATOM 544 O O . ALA A 1 76 ? 29.655 4.738 -28.420 1.00 95.56 76 ALA A O 1
ATOM 545 N N . THR A 1 77 ? 30.759 3.704 -30.077 1.00 96.38 77 THR A N 1
ATOM 546 C CA . THR A 1 77 ? 29.647 2.861 -30.540 1.00 96.38 77 THR A CA 1
ATOM 547 C C . THR A 1 77 ? 30.030 1.395 -30.390 1.00 96.38 77 THR A C 1
ATOM 549 O O . THR A 1 77 ? 30.898 0.916 -31.115 1.00 96.38 77 THR A O 1
ATOM 552 N N . ILE A 1 78 ? 29.399 0.690 -29.463 1.00 97.31 78 ILE A N 1
ATOM 553 C CA . ILE A 1 78 ? 29.732 -0.687 -29.101 1.00 97.31 78 ILE A CA 1
ATOM 554 C C . ILE A 1 78 ? 28.570 -1.604 -29.478 1.00 97.31 78 ILE A C 1
ATOM 556 O O . ILE A 1 78 ? 27.414 -1.254 -29.247 1.00 97.31 78 ILE A O 1
ATOM 560 N N . SER A 1 79 ? 28.886 -2.751 -30.066 1.00 97.31 79 SER A N 1
ATOM 561 C CA . SER A 1 79 ? 28.010 -3.919 -30.137 1.00 97.31 79 SER A CA 1
ATOM 562 C C . SER A 1 79 ? 28.688 -5.037 -29.349 1.00 97.31 79 SER A C 1
ATOM 564 O O . SER A 1 79 ? 29.842 -5.331 -29.670 1.00 97.31 79 SER A O 1
ATOM 566 N N . GLY A 1 80 ? 28.012 -5.610 -28.353 1.00 96.69 80 GLY A N 1
ATOM 567 C CA . GLY A 1 80 ? 28.467 -6.798 -27.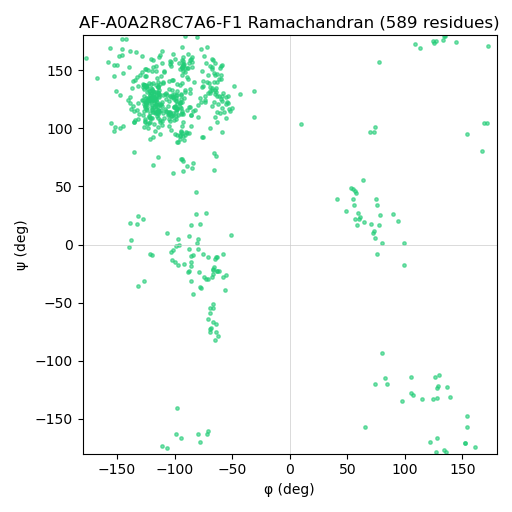626 1.00 96.69 80 GLY A CA 1
ATOM 568 C C . GLY A 1 80 ? 28.472 -7.996 -28.566 1.00 96.69 80 GLY A C 1
ATOM 569 O O . GLY A 1 80 ? 29.512 -8.364 -29.102 1.00 96.69 80 GLY A O 1
ATOM 570 N N . GLY A 1 81 ? 27.294 -8.416 -29.015 1.00 97.44 81 GLY A N 1
ATOM 571 C CA . GLY A 1 81 ? 27.168 -9.460 -30.023 1.00 97.44 81 GLY A CA 1
ATOM 572 C C . GLY A 1 81 ? 26.202 -10.532 -29.567 1.00 97.44 81 GLY A C 1
ATOM 573 O O . GLY A 1 81 ? 25.024 -10.250 -29.416 1.00 97.44 81 GLY A O 1
ATOM 574 N N . ALA A 1 82 ? 26.651 -11.778 -29.486 1.00 97.62 82 ALA A N 1
ATOM 575 C CA . ALA A 1 82 ? 25.878 -12.838 -28.862 1.00 97.62 82 ALA A CA 1
ATOM 576 C C . ALA A 1 82 ? 26.702 -13.505 -27.763 1.00 97.62 82 ALA A C 1
ATOM 578 O O . ALA A 1 82 ? 27.831 -13.916 -28.035 1.00 97.62 82 ALA A O 1
ATOM 579 N N . GLY A 1 83 ? 26.086 -13.750 -26.617 1.00 98.12 83 GLY A N 1
ATOM 580 C CA . GLY A 1 83 ? 26.760 -14.086 -25.367 1.00 98.12 83 GLY A CA 1
ATOM 581 C C . GLY A 1 83 ? 26.319 -13.108 -24.283 1.00 98.12 83 GLY A C 1
ATOM 582 O O . GLY A 1 83 ? 25.573 -12.182 -24.573 1.00 98.12 83 GLY A O 1
ATOM 583 N N . ASP A 1 84 ? 26.741 -13.357 -23.050 1.00 98.56 84 ASP A N 1
ATOM 584 C CA . ASP A 1 84 ? 26.378 -12.517 -21.908 1.00 98.56 84 ASP A CA 1
ATOM 585 C C . ASP A 1 84 ? 27.483 -11.458 -21.710 1.00 98.56 84 ASP A C 1
ATOM 587 O O . ASP A 1 84 ? 28.526 -11.728 -21.099 1.00 98.56 84 ASP A O 1
ATOM 591 N N . ASP A 1 85 ? 27.294 -10.256 -22.251 1.00 98.56 85 ASP A N 1
ATOM 592 C CA . ASP A 1 85 ? 28.337 -9.235 -22.361 1.00 98.56 85 ASP A CA 1
ATOM 593 C C . ASP A 1 85 ? 28.356 -8.255 -21.172 1.00 98.56 85 ASP A C 1
ATOM 595 O O . ASP A 1 85 ? 27.344 -7.892 -20.581 1.00 98.56 85 ASP A O 1
ATOM 599 N N . SER A 1 86 ? 29.535 -7.739 -20.823 1.00 98.56 86 SER A N 1
ATOM 600 C CA . SER A 1 86 ? 29.736 -6.697 -19.809 1.00 98.56 86 SER A CA 1
ATOM 601 C C . SER A 1 86 ? 30.338 -5.445 -20.441 1.00 98.56 86 SER A C 1
ATOM 603 O O . SER A 1 86 ? 31.549 -5.359 -20.667 1.00 98.56 86 SER A O 1
ATOM 605 N N . ILE A 1 87 ? 29.516 -4.418 -20.652 1.00 98.44 87 ILE A N 1
ATOM 606 C CA . ILE A 1 87 ? 29.886 -3.221 -21.411 1.00 98.44 87 ILE A CA 1
ATOM 607 C C . ILE A 1 87 ? 29.808 -1.971 -20.533 1.00 98.44 87 ILE A C 1
ATOM 609 O O . ILE A 1 87 ? 28.772 -1.655 -19.957 1.00 98.44 87 ILE A O 1
ATOM 613 N N . SER A 1 88 ? 30.890 -1.198 -20.481 1.00 97.75 88 SER A N 1
ATOM 614 C CA . SER A 1 88 ? 30.937 0.115 -19.834 1.00 97.75 88 SER A CA 1
ATOM 615 C C . SER A 1 88 ? 31.328 1.184 -20.845 1.00 97.75 88 SER A C 1
ATOM 617 O O . SER A 1 88 ? 32.362 1.066 -21.503 1.00 97.75 88 SER A O 1
ATOM 619 N N . VAL A 1 89 ? 30.530 2.244 -20.967 1.00 96.00 89 VAL A N 1
ATOM 620 C CA . VAL A 1 89 ? 30.840 3.390 -21.827 1.00 96.00 89 VAL A CA 1
ATOM 621 C C . VAL A 1 89 ? 30.769 4.704 -21.057 1.00 96.00 89 VAL A C 1
ATOM 623 O O . VAL A 1 89 ? 29.851 4.952 -20.273 1.00 96.00 89 VAL A O 1
ATOM 626 N N . ALA A 1 90 ? 31.747 5.568 -21.317 1.00 94.94 90 ALA A N 1
ATOM 627 C CA . ALA A 1 90 ? 31.744 6.944 -20.846 1.00 94.94 90 ALA A CA 1
ATOM 628 C C . ALA A 1 90 ? 30.704 7.808 -21.605 1.00 94.94 90 ALA A C 1
ATOM 630 O O . ALA A 1 90 ? 29.768 7.297 -22.223 1.00 94.94 90 ALA A O 1
ATOM 631 N N . ASP A 1 91 ? 30.823 9.134 -21.526 1.00 95.19 91 ASP A N 1
ATOM 632 C CA . ASP A 1 91 ? 29.776 10.058 -21.978 1.00 95.19 91 ASP A CA 1
ATOM 633 C C . ASP A 1 91 ? 29.437 9.904 -23.476 1.00 95.19 91 ASP A C 1
ATOM 635 O O . ASP A 1 91 ? 30.306 9.680 -24.317 1.00 95.19 91 ASP A O 1
ATOM 639 N N . GLU A 1 92 ? 28.169 10.114 -23.835 1.00 96.31 92 GLU A N 1
ATOM 640 C CA . GLU A 1 92 ? 27.658 10.089 -25.218 1.00 96.31 92 GLU A CA 1
ATOM 641 C C . GLU A 1 92 ? 27.829 8.740 -25.946 1.00 96.31 92 GLU A C 1
ATOM 643 O O . GLU A 1 92 ? 27.835 8.689 -27.182 1.00 96.31 92 GLU A O 1
ATOM 648 N N . GLY A 1 93 ? 27.940 7.642 -25.195 1.00 95.94 93 GLY A N 1
ATOM 649 C CA . GLY A 1 93 ? 28.058 6.291 -25.732 1.00 95.94 93 GLY A CA 1
ATOM 650 C C . GLY A 1 93 ? 26.802 5.791 -26.451 1.00 95.94 93 GLY A C 1
ATOM 651 O O . GLY A 1 93 ? 25.675 6.193 -26.153 1.00 95.94 93 GLY A O 1
ATOM 652 N N . ARG A 1 94 ? 26.992 4.883 -27.410 1.00 97.88 94 ARG A N 1
ATOM 653 C CA . ARG A 1 94 ? 25.925 4.091 -28.035 1.00 97.88 94 ARG A CA 1
ATOM 654 C C . ARG A 1 94 ? 26.255 2.621 -27.884 1.00 97.88 94 ARG A C 1
ATOM 656 O O . ARG A 1 94 ? 27.255 2.185 -28.443 1.00 97.88 94 ARG A O 1
ATOM 663 N N . VAL A 1 95 ? 25.435 1.885 -27.155 1.00 98.38 95 VAL A N 1
ATOM 664 C CA . VAL A 1 95 ? 25.690 0.476 -26.849 1.00 98.38 95 VAL A CA 1
ATOM 665 C C . VAL A 1 95 ? 24.516 -0.360 -27.316 1.00 98.38 95 VAL A C 1
ATOM 667 O O . VAL A 1 95 ? 23.374 0.023 -27.084 1.00 98.38 95 VAL A O 1
ATOM 670 N N . TYR A 1 96 ? 24.827 -1.470 -27.968 1.00 98.50 96 TYR A N 1
ATOM 671 C CA . TYR A 1 96 ? 23.923 -2.577 -28.242 1.00 98.50 96 TYR A CA 1
ATOM 672 C C . TYR A 1 96 ? 24.514 -3.791 -27.521 1.00 98.50 96 TYR A C 1
ATOM 674 O O . TYR A 1 96 ? 25.655 -4.129 -27.837 1.00 98.50 96 TYR A O 1
ATOM 682 N N . GLY A 1 97 ? 23.805 -4.375 -26.556 1.00 98.19 97 GLY A N 1
ATOM 683 C CA . GLY A 1 97 ? 24.205 -5.624 -25.902 1.00 98.19 97 GLY A CA 1
ATOM 684 C C . GLY A 1 97 ? 24.191 -6.749 -26.929 1.00 98.19 97 GLY A C 1
ATOM 685 O O . GLY A 1 97 ? 25.230 -7.083 -27.497 1.00 98.19 97 GLY A O 1
ATOM 686 N N . GLY A 1 98 ? 22.997 -7.109 -27.388 1.00 98.25 98 GLY A N 1
ATOM 687 C CA . GLY A 1 98 ? 22.808 -8.007 -28.513 1.00 98.25 98 GLY A CA 1
ATOM 688 C C . GLY A 1 98 ? 21.901 -9.166 -28.149 1.00 98.25 98 GLY A C 1
ATOM 689 O O . GLY A 1 98 ? 20.705 -8.952 -28.033 1.00 98.25 98 GLY A O 1
ATOM 690 N N . ALA A 1 99 ? 22.413 -10.390 -28.129 1.00 98.31 99 ALA A N 1
ATOM 691 C CA . ALA A 1 99 ? 21.637 -11.559 -27.729 1.00 98.31 99 ALA A CA 1
ATOM 692 C C . ALA A 1 99 ? 22.326 -12.274 -26.569 1.00 98.31 99 ALA A C 1
ATOM 694 O O . ALA A 1 99 ? 23.446 -12.740 -26.753 1.00 98.31 99 ALA A O 1
ATOM 695 N N . GLY A 1 100 ? 21.628 -12.491 -25.464 1.00 98.44 100 GLY A N 1
ATOM 696 C CA . GLY A 1 100 ? 22.208 -12.979 -24.214 1.00 98.44 100 GLY A CA 1
ATOM 697 C C . GLY A 1 100 ? 21.820 -12.056 -23.066 1.00 98.44 100 GLY A C 1
ATOM 698 O O . GLY A 1 100 ? 21.146 -11.061 -23.282 1.00 98.44 100 GLY A O 1
ATOM 699 N N . ASP A 1 101 ? 22.197 -12.420 -21.846 1.00 98.75 101 ASP A N 1
ATOM 700 C CA . ASP A 1 101 ? 21.861 -11.635 -20.659 1.00 98.75 101 ASP A CA 1
ATOM 701 C C . ASP A 1 101 ? 22.990 -10.622 -20.388 1.00 98.75 101 ASP A C 1
ATOM 703 O O . ASP A 1 101 ? 23.990 -10.930 -19.726 1.00 98.75 101 ASP A O 1
ATOM 707 N N . ASP A 1 102 ? 22.852 -9.401 -20.896 1.00 98.81 102 ASP A N 1
ATOM 708 C CA . ASP A 1 102 ? 23.916 -8.402 -20.916 1.00 98.81 102 ASP A CA 1
ATOM 709 C C . ASP A 1 102 ? 23.918 -7.499 -19.672 1.00 98.81 102 ASP A C 1
ATOM 711 O O . ASP A 1 102 ? 22.908 -7.188 -19.041 1.00 98.81 102 ASP A O 1
ATOM 715 N N . THR A 1 103 ? 25.092 -6.990 -19.303 1.00 98.75 103 THR A N 1
ATOM 716 C CA . THR A 1 103 ? 25.267 -5.951 -18.283 1.00 98.75 103 THR A CA 1
ATOM 717 C C . THR A 1 103 ? 25.871 -4.700 -18.902 1.00 98.75 103 THR A C 1
ATOM 719 O O . THR A 1 103 ? 27.044 -4.670 -19.276 1.00 98.75 103 THR A O 1
ATOM 722 N N . ILE A 1 104 ? 25.098 -3.615 -18.936 1.00 98.50 104 ILE A N 1
ATOM 723 C CA . ILE A 1 104 ? 25.492 -2.364 -19.588 1.00 98.50 104 ILE A CA 1
ATOM 724 C C . ILE A 1 104 ? 25.522 -1.211 -18.581 1.00 98.50 104 ILE A C 1
ATOM 726 O O . ILE A 1 104 ? 24.538 -0.897 -17.906 1.00 98.50 104 ILE A O 1
ATOM 730 N N . PHE A 1 105 ? 26.652 -0.510 -18.520 1.00 97.31 105 PHE A N 1
ATOM 731 C CA . PHE A 1 105 ? 26.810 0.740 -17.788 1.00 97.31 105 PHE A CA 1
ATOM 732 C C . PHE A 1 105 ? 27.111 1.888 -18.752 1.00 97.31 105 PHE A C 1
ATOM 734 O O . PHE A 1 105 ? 28.121 1.881 -19.455 1.00 97.31 105 PHE A O 1
ATOM 741 N N . GLY A 1 106 ? 26.242 2.896 -18.778 1.00 94.81 106 GLY A N 1
ATOM 742 C CA . GLY A 1 106 ? 26.448 4.102 -19.572 1.00 94.81 106 GLY A CA 1
ATOM 743 C C . GLY A 1 106 ? 26.468 5.359 -18.718 1.00 94.81 106 GLY A C 1
ATOM 744 O O . GLY A 1 106 ? 25.527 5.645 -17.972 1.00 94.81 106 GLY A O 1
ATOM 745 N N . GLU A 1 107 ? 27.503 6.172 -18.899 1.00 93.56 107 GLU A N 1
ATOM 746 C CA . GLU A 1 107 ? 27.562 7.524 -18.346 1.00 93.56 107 GLU A CA 1
ATOM 747 C C . GLU A 1 107 ? 26.579 8.467 -19.090 1.00 93.56 107 GLU A C 1
ATOM 749 O O . GLU A 1 107 ? 25.586 8.046 -19.700 1.00 93.56 107 GLU A O 1
ATOM 754 N N . HIS A 1 108 ? 26.779 9.779 -18.995 1.00 93.62 108 HIS A N 1
ATOM 755 C CA . HIS A 1 108 ? 25.782 10.782 -19.362 1.00 93.62 108 HIS A CA 1
ATOM 756 C C . HIS A 1 108 ? 25.473 10.784 -20.864 1.00 93.62 108 HIS A C 1
ATOM 758 O O . HIS A 1 108 ? 26.361 10.630 -21.700 1.00 93.62 108 HIS A O 1
ATOM 764 N N . ARG A 1 109 ? 24.221 11.103 -21.223 1.00 94.75 109 ARG A N 1
ATOM 765 C CA . ARG A 1 109 ? 23.773 11.324 -22.616 1.00 94.75 109 ARG A CA 1
ATOM 766 C C . ARG A 1 109 ? 23.986 10.109 -23.531 1.00 94.75 109 ARG A C 1
ATOM 768 O O . ARG A 1 109 ? 24.128 10.278 -24.744 1.00 94.75 109 ARG A O 1
ATOM 775 N N . SER A 1 110 ? 23.996 8.913 -22.958 1.00 95.75 110 SER A N 1
ATOM 776 C CA . SER A 1 110 ? 24.211 7.663 -23.682 1.00 95.75 110 SER A CA 1
ATOM 777 C C . SER A 1 110 ? 22.901 7.108 -24.246 1.00 95.75 110 SER A C 1
ATOM 779 O O . SER A 1 110 ? 21.808 7.464 -23.806 1.00 95.75 110 SER A O 1
ATOM 781 N N . THR A 1 111 ? 22.991 6.257 -25.263 1.00 98.00 111 THR A N 1
ATOM 782 C CA . THR A 1 111 ? 21.867 5.458 -25.773 1.00 98.00 111 THR A CA 1
ATOM 783 C C . THR A 1 111 ? 22.228 3.989 -25.634 1.00 98.00 111 THR A C 1
ATOM 785 O O . THR A 1 111 ? 23.200 3.552 -26.248 1.00 98.00 111 THR A O 1
ATOM 788 N N . LEU A 1 112 ? 21.486 3.262 -24.811 1.00 98.31 112 LEU A N 1
ATOM 789 C CA . LEU A 1 112 ? 21.800 1.893 -24.413 1.00 98.31 112 LEU A CA 1
ATOM 790 C C . LEU A 1 112 ? 20.635 0.992 -24.824 1.00 98.31 112 LEU A C 1
ATOM 792 O O . LEU A 1 112 ? 19.492 1.324 -24.519 1.00 98.31 112 LEU A O 1
ATOM 796 N N . PHE A 1 113 ? 20.939 -0.091 -25.525 1.00 98.75 113 PHE A N 1
ATOM 797 C CA . PHE A 1 113 ? 19.999 -1.135 -25.919 1.00 98.75 113 PHE A CA 1
ATOM 798 C C . PHE A 1 113 ? 20.506 -2.451 -25.331 1.00 98.75 113 PHE A C 1
ATOM 800 O O . PHE A 1 113 ? 21.676 -2.758 -25.573 1.00 98.75 113 PHE A O 1
ATOM 807 N N . GLY A 1 114 ? 19.667 -3.163 -24.581 1.00 98.50 114 GLY A N 1
ATOM 808 C CA . GLY A 1 114 ? 19.942 -4.513 -24.089 1.00 98.50 114 GLY A CA 1
ATOM 809 C C . GLY A 1 114 ? 19.933 -5.494 -25.253 1.00 98.50 114 GLY A C 1
ATOM 810 O O . GLY A 1 114 ? 20.982 -5.744 -25.847 1.00 98.50 114 GLY A O 1
ATOM 811 N N . GLY A 1 115 ? 18.748 -5.829 -25.751 1.00 98.56 115 GLY A N 1
ATOM 812 C CA . GLY A 1 115 ? 18.573 -6.652 -26.941 1.00 98.56 115 GLY A CA 1
ATOM 813 C C . GLY A 1 115 ? 17.631 -7.818 -26.685 1.00 98.56 115 GLY A C 1
ATOM 814 O O . GLY A 1 115 ? 16.518 -7.599 -26.239 1.00 98.56 115 GLY A O 1
ATOM 815 N N . GLU A 1 116 ? 18.016 -9.026 -27.092 1.00 98.50 116 GLU A N 1
ATOM 816 C CA . GLU A 1 116 ? 17.304 -10.253 -26.715 1.00 98.50 116 GLU A CA 1
ATOM 817 C C . GLU A 1 116 ? 17.945 -10.815 -25.441 1.00 98.50 116 GLU A C 1
ATOM 819 O O . GLU A 1 116 ? 19.124 -11.150 -25.491 1.00 98.50 116 GLU A O 1
ATOM 824 N N . GLY A 1 117 ? 17.185 -11.067 -24.379 1.00 98.44 117 GLY A N 1
ATOM 825 C CA . GLY A 1 117 ? 17.714 -11.636 -23.136 1.00 98.44 117 GLY A CA 1
ATOM 826 C C . GLY A 1 117 ? 17.196 -10.901 -21.908 1.00 98.44 117 GLY A C 1
ATOM 827 O O . GLY A 1 117 ? 16.332 -10.048 -22.015 1.00 98.44 117 GLY A O 1
ATOM 828 N N . SER A 1 118 ? 17.668 -11.286 -20.726 1.00 98.69 118 SER A N 1
ATOM 829 C CA . SER A 1 118 ? 17.355 -10.585 -19.479 1.00 98.69 118 SER A CA 1
ATOM 830 C C . SER A 1 118 ? 18.513 -9.674 -19.093 1.00 98.69 118 SER A C 1
ATOM 832 O O . SER A 1 118 ? 19.463 -10.092 -18.420 1.00 98.69 118 SER A O 1
ATOM 834 N N . ASP A 1 119 ? 18.418 -8.411 -19.477 1.00 98.81 119 ASP A N 1
ATOM 835 C CA . ASP A 1 119 ? 19.508 -7.455 -19.406 1.00 98.81 119 ASP A CA 1
ATOM 836 C C . ASP A 1 119 ? 19.511 -6.642 -18.111 1.00 98.81 119 ASP A C 1
ATOM 838 O O . ASP A 1 119 ? 18.504 -6.374 -17.450 1.00 98.81 119 ASP A O 1
ATOM 842 N N . ARG A 1 120 ? 20.696 -6.166 -17.731 1.00 98.75 120 ARG A N 1
ATOM 843 C CA . ARG A 1 120 ? 20.896 -5.238 -16.619 1.00 98.75 120 ARG A CA 1
ATOM 844 C C . ARG A 1 120 ? 21.542 -3.958 -17.112 1.00 98.75 120 ARG A C 1
ATOM 846 O O . ARG A 1 120 ? 22.752 -3.905 -17.337 1.00 98.75 120 ARG A O 1
ATOM 853 N N . ILE A 1 121 ? 20.775 -2.871 -17.141 1.00 98.38 121 ILE A N 1
ATOM 854 C CA . ILE A 1 121 ? 21.252 -1.593 -17.673 1.00 98.38 121 ILE A CA 1
ATOM 855 C C . ILE A 1 121 ? 21.188 -0.491 -16.620 1.00 98.38 121 ILE A C 1
ATOM 857 O O . ILE A 1 121 ? 20.140 -0.169 -16.063 1.00 98.38 121 ILE A O 1
ATOM 861 N N . THR A 1 122 ? 22.331 0.143 -16.357 1.00 96.75 122 THR A N 1
ATOM 862 C CA . THR A 1 122 ? 22.417 1.339 -15.511 1.00 96.75 122 THR A CA 1
ATOM 863 C C . THR A 1 122 ? 22.893 2.535 -16.321 1.00 96.75 122 THR A C 1
ATOM 865 O O . THR A 1 122 ? 23.961 2.503 -16.932 1.00 96.75 122 THR A O 1
ATOM 868 N N . ALA A 1 123 ? 22.119 3.618 -16.284 1.00 94.06 123 ALA A N 1
ATOM 869 C CA . ALA A 1 123 ? 22.419 4.840 -17.017 1.00 94.06 123 ALA A CA 1
ATOM 870 C C . ALA A 1 123 ? 22.521 6.076 -16.118 1.00 94.06 123 ALA A C 1
ATOM 872 O O . ALA A 1 123 ? 21.853 6.205 -15.092 1.00 94.06 123 ALA A O 1
ATOM 873 N N . HIS A 1 124 ? 23.340 7.038 -16.531 1.00 92.31 124 HIS A N 1
ATOM 874 C CA . HIS A 1 124 ? 23.420 8.352 -15.891 1.00 92.31 124 HIS A CA 1
ATOM 875 C C . HIS A 1 124 ? 22.504 9.377 -16.595 1.00 92.31 124 HIS A C 1
ATOM 877 O O . HIS A 1 124 ? 21.580 9.030 -17.340 1.00 92.31 124 HIS A O 1
ATOM 883 N N . SER A 1 125 ? 22.683 10.669 -16.308 1.00 92.12 125 SER A N 1
ATOM 884 C CA . SER A 1 125 ? 21.759 11.722 -16.738 1.00 92.12 125 SER A CA 1
ATOM 885 C C . SER A 1 125 ? 21.584 11.836 -18.255 1.00 92.12 125 SER A C 1
ATOM 887 O O . SER A 1 125 ? 22.560 11.837 -19.004 1.00 92.12 125 SER A O 1
ATOM 889 N N . TYR A 1 126 ? 20.351 12.132 -18.686 1.00 92.62 126 TYR A N 1
ATOM 890 C CA . TYR A 1 126 ? 19.983 12.440 -20.082 1.00 92.62 126 TYR A CA 1
ATOM 891 C C . TYR A 1 126 ? 20.170 11.280 -21.064 1.00 92.62 126 TYR A C 1
ATOM 893 O O . TYR A 1 126 ? 20.269 11.514 -22.271 1.00 92.62 126 TYR A O 1
ATOM 901 N N . SER A 1 127 ? 20.245 10.057 -20.553 1.00 95.06 127 SER A N 1
ATOM 902 C CA . SER A 1 127 ? 20.391 8.861 -21.371 1.00 95.06 127 SER A CA 1
ATOM 903 C C . SER A 1 127 ? 19.028 8.322 -21.822 1.00 95.06 127 SER A C 1
ATOM 905 O O . SER A 1 127 ? 17.993 8.606 -21.210 1.00 95.06 127 SER A O 1
ATOM 907 N N . GLY A 1 128 ? 19.030 7.576 -22.923 1.00 96.88 128 GLY A N 1
ATOM 908 C CA . GLY A 1 128 ? 17.910 6.742 -23.353 1.00 96.88 128 GLY A CA 1
ATOM 909 C C . GLY A 1 128 ? 18.294 5.280 -23.186 1.00 96.88 128 GLY A C 1
ATOM 910 O O . GLY A 1 128 ? 19.364 4.888 -23.651 1.00 96.88 128 GLY A O 1
ATOM 911 N N . VAL A 1 129 ? 17.449 4.512 -22.515 1.00 98.25 129 VAL A N 1
ATOM 912 C CA . VAL A 1 129 ? 17.657 3.088 -22.254 1.00 98.25 129 VAL A CA 1
ATOM 913 C C . VAL A 1 129 ? 16.461 2.318 -22.784 1.00 98.25 129 VAL A C 1
ATOM 915 O O . VAL A 1 129 ? 15.325 2.757 -22.591 1.00 98.25 129 VAL A O 1
ATOM 918 N N . PHE A 1 130 ? 16.752 1.214 -23.452 1.00 98.69 130 PHE A N 1
ATOM 919 C CA . PHE A 1 130 ? 15.804 0.279 -24.036 1.00 98.69 130 PHE A CA 1
ATOM 920 C C . PHE A 1 130 ? 16.252 -1.112 -23.589 1.00 98.69 130 PHE A C 1
ATOM 922 O O . PHE A 1 130 ? 17.425 -1.435 -23.804 1.00 98.69 130 PHE A O 1
ATOM 929 N N . GLY A 1 131 ? 15.376 -1.846 -22.913 1.00 98.50 131 GLY A N 1
ATOM 930 C CA . GLY A 1 131 ? 15.600 -3.226 -22.501 1.00 98.50 131 GLY A CA 1
ATOM 931 C C . GLY A 1 131 ? 15.634 -4.125 -23.729 1.00 98.50 131 GLY A C 1
ATOM 932 O O . GLY A 1 131 ? 16.716 -4.407 -24.245 1.00 98.50 131 GLY A O 1
ATOM 933 N N . GLY A 1 132 ? 14.471 -4.337 -24.335 1.00 98.62 132 GLY A N 1
ATOM 934 C CA . GLY A 1 132 ? 14.320 -5.074 -25.582 1.00 98.62 132 GLY A CA 1
ATOM 935 C C . GLY A 1 132 ? 13.334 -6.220 -25.406 1.00 98.62 132 GLY A C 1
ATOM 936 O O . GLY A 1 132 ? 12.234 -6.001 -24.918 1.00 98.62 132 GLY A O 1
ATOM 937 N N . ASP A 1 133 ? 13.699 -7.411 -25.872 1.00 98.50 133 ASP A N 1
ATOM 938 C CA . ASP A 1 133 ? 12.912 -8.623 -25.653 1.00 98.50 133 ASP A CA 1
ATOM 939 C C . ASP A 1 133 ? 13.471 -9.362 -24.421 1.00 98.50 133 ASP A C 1
ATOM 941 O O . ASP A 1 133 ? 14.599 -9.851 -24.482 1.00 98.50 133 ASP A O 1
ATOM 945 N N . GLY A 1 134 ? 12.659 -9.604 -23.394 1.00 98.44 134 GLY A N 1
ATOM 946 C CA . GLY A 1 134 ? 13.016 -10.382 -22.203 1.00 98.44 134 GLY A CA 1
ATOM 947 C C . GLY A 1 134 ? 12.799 -9.607 -20.904 1.00 98.44 134 GLY A C 1
ATOM 948 O O . GLY A 1 134 ? 12.384 -8.464 -20.921 1.00 98.44 134 GLY A O 1
ATOM 949 N N . ASP A 1 135 ? 13.008 -10.265 -19.759 1.00 98.75 135 ASP A N 1
ATOM 950 C CA . ASP A 1 135 ? 12.721 -9.650 -18.454 1.00 98.75 135 ASP A CA 1
ATOM 951 C C . ASP A 1 135 ? 13.929 -8.819 -17.985 1.00 98.75 135 ASP A C 1
ATOM 953 O O . ASP A 1 135 ? 14.906 -9.380 -17.462 1.00 98.75 135 ASP A O 1
ATOM 957 N N . ASP A 1 136 ? 13.867 -7.498 -18.123 1.00 98.81 136 ASP A N 1
ATOM 958 C CA . ASP A 1 136 ? 15.002 -6.597 -17.940 1.00 98.81 136 ASP A CA 1
ATOM 959 C C . ASP A 1 136 ? 15.038 -5.889 -16.579 1.00 98.81 136 ASP A C 1
ATOM 961 O O . ASP A 1 136 ? 14.057 -5.728 -15.849 1.00 98.81 136 ASP A O 1
ATOM 965 N N . SER A 1 137 ? 16.224 -5.411 -16.198 1.00 98.69 137 SER A N 1
ATOM 966 C CA . SER A 1 137 ? 16.445 -4.583 -15.011 1.00 98.69 137 SER A CA 1
ATOM 967 C C . SER A 1 137 ? 17.128 -3.272 -15.377 1.00 98.69 137 SER A C 1
ATOM 969 O O . SER A 1 137 ? 18.347 -3.202 -15.569 1.00 98.69 137 SER A O 1
ATOM 971 N N . LEU A 1 138 ? 16.344 -2.194 -15.401 1.00 98.25 138 LEU A N 1
ATOM 972 C CA . LEU A 1 138 ? 16.780 -0.882 -15.866 1.00 98.25 138 LEU A CA 1
ATOM 973 C C . LEU A 1 138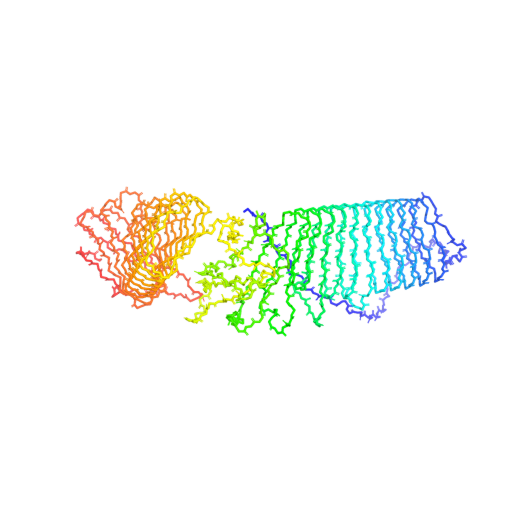 ? 16.785 0.131 -14.720 1.00 98.25 138 LEU A C 1
ATOM 975 O O . LEU A 1 138 ? 15.839 0.242 -13.940 1.00 98.25 138 LEU A O 1
ATOM 979 N N . GLY A 1 139 ? 17.841 0.937 -14.630 1.00 95.50 139 GLY A N 1
ATOM 980 C CA . GLY A 1 139 ? 17.943 1.946 -13.582 1.00 95.50 139 GLY A CA 1
ATOM 981 C C . GLY A 1 139 ? 18.733 3.181 -13.974 1.00 95.50 139 GLY A C 1
ATOM 982 O O . GLY A 1 139 ? 19.643 3.133 -14.806 1.00 95.50 139 GLY A O 1
ATOM 983 N N . ASN A 1 140 ? 18.428 4.303 -13.322 1.00 91.75 140 ASN A N 1
ATOM 984 C CA . ASN A 1 140 ? 19.298 5.473 -13.342 1.00 91.75 140 ASN A CA 1
ATOM 985 C C . ASN A 1 140 ? 19.858 5.838 -11.963 1.00 91.75 140 ASN A C 1
ATOM 987 O O . ASN A 1 140 ? 19.286 5.536 -10.915 1.00 91.75 140 ASN A O 1
ATOM 991 N N . THR A 1 141 ? 21.024 6.483 -11.960 1.00 84.94 141 THR A N 1
ATOM 992 C CA . THR A 1 141 ? 21.685 6.911 -10.722 1.00 84.94 141 THR A CA 1
ATOM 993 C C . THR A 1 141 ? 21.174 8.268 -10.236 1.00 84.94 141 THR A C 1
ATOM 995 O O . THR A 1 141 ? 20.635 9.081 -10.991 1.00 84.94 141 THR A O 1
ATOM 998 N N . SER A 1 142 ? 21.327 8.524 -8.933 1.00 66.12 142 SER A N 1
ATOM 999 C CA . SER A 1 142 ? 20.880 9.771 -8.310 1.00 66.12 142 SER A CA 1
ATOM 1000 C C . SER A 1 142 ? 21.700 10.975 -8.792 1.00 66.12 142 SER A C 1
ATOM 1002 O O . SER A 1 142 ? 22.927 10.943 -8.865 1.00 66.12 142 SER A O 1
ATOM 1004 N N . GLY A 1 143 ? 21.017 12.072 -9.132 1.00 68.75 143 GLY A N 1
ATOM 1005 C CA . GLY A 1 143 ? 21.659 13.253 -9.710 1.00 68.75 143 GLY A CA 1
ATOM 1006 C C . GLY A 1 143 ? 20.723 14.089 -10.583 1.00 68.75 143 GLY A C 1
ATOM 1007 O O . GLY A 1 143 ? 19.531 14.199 -10.309 1.00 68.75 143 GLY A O 1
ATOM 1008 N N . THR A 1 144 ? 21.267 14.722 -11.628 1.00 61.28 144 THR A N 1
ATOM 1009 C CA . THR A 1 144 ? 20.513 15.591 -12.556 1.00 61.28 144 THR A CA 1
ATOM 1010 C C . THR A 1 144 ? 19.838 14.789 -13.677 1.00 61.28 144 THR A C 1
ATOM 1012 O O . THR A 1 144 ? 20.242 14.913 -14.829 1.00 61.28 144 THR A O 1
ATOM 1015 N N . SER A 1 145 ? 18.855 13.935 -13.395 1.00 70.00 145 SER A N 1
ATOM 1016 C CA . SER A 1 145 ? 18.371 12.949 -14.380 1.00 70.00 145 SER A CA 1
ATOM 1017 C C . SER A 1 145 ? 17.030 13.286 -15.049 1.00 70.00 145 SER A C 1
ATOM 1019 O O . SER A 1 145 ? 15.966 13.086 -14.487 1.00 70.00 145 SER A O 1
ATOM 1021 N N . ASN A 1 146 ? 17.107 13.693 -16.322 1.00 85.56 146 ASN A N 1
ATOM 1022 C CA . ASN A 1 146 ? 16.017 13.623 -17.309 1.00 85.56 146 ASN A CA 1
ATOM 1023 C C . ASN A 1 146 ? 16.263 12.416 -18.237 1.00 85.56 146 ASN A C 1
ATOM 1025 O O . ASN A 1 146 ? 16.560 12.592 -19.420 1.00 85.56 146 ASN A O 1
ATOM 1029 N N . THR A 1 147 ? 16.286 11.214 -17.671 1.00 92.56 147 THR A N 1
ATOM 1030 C CA . THR A 1 147 ? 16.553 9.960 -18.393 1.00 92.56 147 THR A CA 1
ATOM 1031 C C . THR A 1 147 ? 15.224 9.335 -18.821 1.00 92.56 147 THR A C 1
ATOM 1033 O O . THR A 1 147 ? 14.192 9.570 -18.190 1.00 92.56 147 THR A O 1
ATOM 1036 N N . THR A 1 148 ? 15.232 8.565 -19.906 1.00 96.12 148 THR A N 1
ATOM 1037 C CA . THR A 1 148 ? 14.085 7.744 -20.315 1.00 96.12 148 THR A CA 1
ATOM 1038 C C . THR A 1 148 ? 14.492 6.280 -20.291 1.00 96.12 148 THR A C 1
ATOM 1040 O O . THR A 1 148 ? 15.446 5.923 -20.980 1.00 96.12 148 THR A O 1
ATOM 1043 N N . LEU A 1 149 ? 13.781 5.472 -19.507 1.00 97.88 149 LEU A N 1
ATOM 1044 C CA . LEU A 1 149 ? 13.883 4.013 -19.505 1.00 97.88 149 LEU A CA 1
ATOM 1045 C C . LEU A 1 149 ? 12.655 3.425 -20.209 1.00 97.88 149 LEU A C 1
ATOM 1047 O O . LEU A 1 149 ? 11.555 3.968 -20.063 1.00 97.88 149 LEU A O 1
ATOM 1051 N N . ARG A 1 150 ? 12.860 2.367 -20.988 1.00 98.75 150 ARG A N 1
ATOM 1052 C CA . ARG A 1 150 ? 11.826 1.584 -21.672 1.00 98.75 150 ARG A CA 1
ATOM 1053 C C . ARG A 1 150 ? 12.166 0.113 -21.487 1.00 98.75 150 ARG A C 1
ATOM 1055 O O . ARG A 1 150 ? 13.269 -0.239 -21.897 1.00 98.75 150 ARG A O 1
ATOM 1062 N N . GLY A 1 151 ? 11.284 -0.652 -20.860 1.00 98.56 151 GLY A N 1
ATOM 1063 C CA . GLY A 1 151 ? 11.401 -2.104 -20.747 1.00 98.56 151 GLY A CA 1
ATOM 1064 C C . GLY A 1 151 ? 11.258 -2.770 -22.116 1.00 98.56 151 GLY A C 1
ATOM 1065 O O . GLY A 1 151 ? 12.241 -3.258 -22.655 1.00 98.56 151 GLY A O 1
ATOM 1066 N N . GLU A 1 152 ? 10.151 -2.462 -22.796 1.00 98.69 152 GLU A N 1
ATOM 1067 C CA . GLU A 1 152 ? 9.726 -3.040 -24.083 1.00 98.69 152 GLU A CA 1
ATOM 1068 C C . GLU A 1 152 ? 8.957 -4.361 -23.912 1.00 98.69 152 GLU A C 1
ATOM 1070 O O . GLU A 1 152 ? 7.867 -4.286 -23.361 1.00 98.69 152 GLU A O 1
ATOM 1075 N N . ASP A 1 153 ? 9.389 -5.500 -24.451 1.00 98.56 153 ASP A N 1
ATOM 1076 C CA . ASP A 1 153 ? 8.620 -6.753 -24.365 1.00 98.56 153 ASP A CA 1
ATOM 1077 C C . ASP A 1 153 ? 9.174 -7.614 -23.211 1.00 98.56 153 ASP A C 1
ATOM 1079 O O . ASP A 1 153 ? 10.281 -8.125 -23.337 1.00 98.56 153 ASP A O 1
ATOM 1083 N N . GLY A 1 154 ? 8.408 -7.913 -22.161 1.00 98.56 154 GLY A N 1
ATOM 1084 C CA . GLY A 1 154 ? 8.876 -8.739 -21.034 1.00 98.56 154 GLY A CA 1
ATOM 1085 C C . GLY A 1 154 ? 8.317 -8.287 -19.687 1.00 98.56 154 GLY A C 1
ATOM 1086 O O . GLY A 1 154 ? 7.616 -7.291 -19.617 1.00 98.56 154 GLY A O 1
ATOM 1087 N N . ASP A 1 155 ? 8.588 -9.038 -18.613 1.00 98.81 155 ASP A N 1
ATOM 1088 C CA . ASP A 1 155 ? 8.203 -8.626 -17.253 1.00 98.81 155 ASP A CA 1
ATOM 1089 C C . ASP A 1 155 ? 9.365 -7.837 -16.603 1.00 98.81 155 ASP A C 1
ATOM 1091 O O . ASP A 1 155 ? 10.253 -8.407 -15.943 1.00 98.81 155 ASP A O 1
ATOM 1095 N N . ASP A 1 156 ? 9.377 -6.515 -16.772 1.00 98.81 156 ASP A N 1
ATOM 1096 C CA . ASP A 1 156 ? 10.540 -5.672 -16.502 1.00 98.81 156 ASP A CA 1
ATOM 1097 C C . ASP A 1 156 ? 10.578 -5.057 -15.097 1.00 98.81 156 ASP A C 1
ATOM 1099 O O . ASP A 1 156 ? 9.582 -4.884 -14.395 1.00 98.81 156 ASP A O 1
ATOM 1103 N N . ARG A 1 157 ? 11.777 -4.662 -14.650 1.00 98.69 157 ARG A N 1
ATOM 1104 C CA . ARG A 1 157 ? 11.998 -3.925 -13.392 1.00 98.69 157 ARG A CA 1
ATOM 1105 C C . ARG A 1 157 ? 12.696 -2.602 -13.638 1.00 98.69 157 ARG A C 1
ATOM 1107 O O . ARG A 1 157 ? 13.899 -2.565 -13.916 1.00 98.69 157 ARG A O 1
ATOM 1114 N N . LEU A 1 158 ? 11.975 -1.501 -13.447 1.00 97.94 158 LEU A N 1
ATOM 1115 C CA . LEU A 1 158 ? 12.455 -0.154 -13.750 1.00 97.94 158 LEU A CA 1
ATOM 1116 C C . LEU A 1 158 ? 12.537 0.717 -12.492 1.00 97.94 158 LEU A C 1
ATOM 1118 O O . LEU A 1 158 ? 11.553 0.926 -11.787 1.00 97.94 158 LEU A O 1
ATOM 1122 N N . TRP A 1 159 ? 13.705 1.318 -12.254 1.00 94.75 159 TRP A N 1
ATOM 1123 C CA . TRP A 1 159 ? 13.912 2.286 -11.173 1.00 94.75 159 TRP A CA 1
ATOM 1124 C C . TRP A 1 159 ? 14.355 3.648 -11.709 1.00 94.75 159 TRP A C 1
ATOM 1126 O O . TRP A 1 159 ? 15.455 3.791 -12.257 1.00 94.75 159 TRP A O 1
ATOM 1136 N N . VAL A 1 160 ? 13.536 4.683 -11.502 1.00 91.69 160 VAL A N 1
ATOM 1137 C CA . VAL A 1 160 ? 13.820 6.043 -11.986 1.00 91.69 160 VAL A CA 1
ATOM 1138 C C . VAL A 1 160 ? 13.802 7.105 -10.895 1.00 91.69 160 VAL A C 1
ATOM 1140 O O . VAL A 1 160 ? 12.995 7.102 -9.969 1.00 91.69 160 VAL A O 1
ATOM 1143 N N . THR A 1 161 ? 14.686 8.093 -11.034 1.00 88.25 161 THR A N 1
ATOM 1144 C CA . THR A 1 161 ? 14.737 9.263 -10.151 1.00 88.25 161 THR A CA 1
ATOM 1145 C C . THR A 1 161 ? 14.977 10.591 -10.882 1.00 88.25 161 THR A C 1
ATOM 1147 O O . THR A 1 161 ? 15.374 10.646 -12.049 1.00 88.25 161 THR A O 1
ATOM 1150 N N . SER A 1 162 ? 14.753 11.675 -10.140 1.00 87.00 162 SER A N 1
ATOM 1151 C CA . SER A 1 162 ? 15.001 13.094 -10.436 1.00 87.00 162 SER A CA 1
ATOM 1152 C C . SER A 1 162 ? 14.349 13.677 -11.693 1.00 87.00 162 SER A C 1
ATOM 1154 O O . SER A 1 162 ? 14.983 14.480 -12.377 1.00 87.00 162 SER A O 1
ATOM 1156 N N . SER A 1 163 ? 13.061 13.405 -11.919 1.00 87.88 163 SER A N 1
ATOM 1157 C CA . SER A 1 163 ? 12.298 13.858 -13.100 1.00 8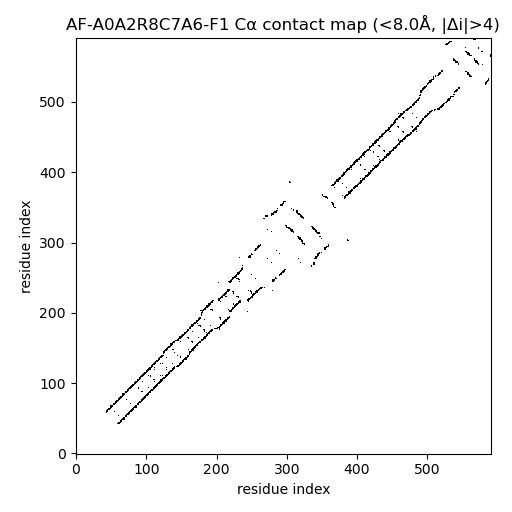7.88 163 SER A CA 1
ATOM 1158 C C . SER A 1 163 ? 12.619 13.090 -14.381 1.00 87.88 163 SER A C 1
ATOM 1160 O O . SER A 1 163 ? 12.686 13.661 -15.471 1.00 87.88 163 SER A O 1
ATOM 1162 N N . SER A 1 164 ? 12.807 11.782 -14.235 1.00 91.81 164 SER A N 1
ATOM 1163 C CA . SER A 1 164 ? 12.946 10.843 -15.348 1.00 91.81 164 SER A CA 1
ATOM 1164 C C . SER A 1 164 ? 11.603 10.215 -15.717 1.00 91.81 164 SER A C 1
ATOM 1166 O O . SER A 1 164 ? 10.608 10.398 -15.015 1.00 91.81 164 SER A O 1
ATOM 1168 N N . VAL A 1 165 ? 11.578 9.504 -16.842 1.00 94.88 165 VAL A N 1
ATOM 1169 C CA . VAL A 1 165 ? 10.386 8.805 -17.332 1.00 94.88 165 VAL A CA 1
ATOM 1170 C C . VAL A 1 165 ? 10.700 7.322 -17.492 1.00 94.88 165 VAL A C 1
ATOM 1172 O O . VAL A 1 165 ? 11.728 6.988 -18.083 1.00 94.88 165 VAL A O 1
ATOM 1175 N N . ALA A 1 166 ? 9.821 6.464 -16.986 1.00 97.44 166 ALA A N 1
ATOM 1176 C CA . ALA A 1 166 ? 9.840 5.022 -17.203 1.00 97.44 166 ALA A CA 1
ATOM 1177 C C . ALA A 1 166 ? 8.606 4.605 -18.011 1.00 97.44 166 ALA A C 1
ATOM 1179 O O . ALA A 1 166 ? 7.516 5.133 -17.783 1.00 97.44 166 ALA A O 1
ATOM 1180 N N . PHE A 1 167 ? 8.807 3.685 -18.946 1.00 98.69 167 PHE A N 1
ATOM 1181 C CA . PHE A 1 167 ? 7.762 2.932 -19.631 1.00 98.69 167 PHE A CA 1
ATOM 1182 C C . PHE A 1 167 ? 8.098 1.457 -19.417 1.00 98.69 167 PHE A C 1
ATOM 1184 O O . PHE A 1 167 ? 9.224 1.102 -19.764 1.00 98.69 167 PHE A O 1
ATOM 1191 N N . GLY A 1 168 ? 7.202 0.665 -18.836 1.00 98.56 168 GLY A N 1
ATOM 1192 C CA . GLY A 1 168 ? 7.340 -0.788 -18.747 1.00 98.56 168 GLY A CA 1
ATOM 1193 C C . GLY A 1 168 ? 7.292 -1.370 -20.156 1.00 98.56 168 GLY A C 1
ATOM 1194 O O . GLY A 1 168 ? 8.317 -1.390 -20.834 1.00 98.56 168 GLY A O 1
ATOM 1195 N N . GLY A 1 169 ? 6.100 -1.564 -20.701 1.00 98.69 169 GLY A N 1
ATOM 1196 C CA . GLY A 1 169 ? 5.922 -1.967 -22.090 1.00 98.69 169 GLY A CA 1
ATOM 1197 C C . GLY A 1 169 ? 4.820 -3.000 -22.224 1.00 98.69 169 GLY A C 1
ATOM 1198 O O . GLY A 1 169 ? 3.713 -2.740 -21.773 1.00 98.69 169 GLY A O 1
ATOM 1199 N N . ASP A 1 170 ? 5.082 -4.092 -22.931 1.00 98.62 170 ASP A N 1
ATOM 1200 C CA . ASP A 1 170 ? 4.200 -5.256 -22.976 1.00 98.62 170 ASP A CA 1
ATOM 1201 C C . ASP A 1 170 ? 4.700 -6.274 -21.935 1.00 98.62 170 ASP A C 1
ATOM 1203 O O . ASP A 1 170 ? 5.800 -6.792 -22.088 1.00 98.62 170 ASP A O 1
ATOM 1207 N N . GLY A 1 171 ? 3.877 -6.663 -20.965 1.00 98.56 171 GLY A N 1
ATOM 1208 C CA . GLY A 1 171 ? 4.253 -7.588 -19.892 1.00 98.56 171 GLY A CA 1
ATOM 1209 C C . GLY A 1 171 ? 3.789 -7.080 -18.533 1.00 98.56 171 GLY A C 1
ATOM 1210 O O . GLY A 1 171 ? 3.115 -6.064 -18.453 1.00 98.56 171 GLY A O 1
ATOM 1211 N N . ASN A 1 172 ? 4.065 -7.833 -17.472 1.00 98.75 172 ASN A N 1
ATOM 1212 C CA . ASN A 1 172 ? 3.691 -7.445 -16.115 1.00 98.75 172 ASN A CA 1
ATOM 1213 C C . ASN A 1 172 ? 4.895 -6.796 -15.424 1.00 98.75 172 ASN A C 1
ATOM 1215 O O . ASN A 1 172 ? 5.742 -7.482 -14.835 1.00 98.75 172 ASN A O 1
ATOM 1219 N N . ASP A 1 173 ? 4.963 -5.475 -15.482 1.00 98.81 173 ASP A N 1
ATOM 1220 C CA . ASP A 1 173 ? 6.135 -4.703 -15.104 1.00 98.81 173 ASP A CA 1
ATOM 1221 C C . ASP A 1 173 ? 6.111 -4.253 -13.639 1.00 98.81 173 ASP A C 1
ATOM 1223 O O . ASP A 1 173 ? 5.072 -4.058 -13.013 1.00 98.81 173 ASP A O 1
ATOM 1227 N N . THR A 1 174 ? 7.292 -4.032 -13.059 1.00 98.69 174 THR A N 1
ATOM 1228 C CA . THR A 1 174 ? 7.458 -3.407 -11.739 1.00 98.69 174 THR A CA 1
ATOM 1229 C C . THR A 1 174 ? 8.213 -2.087 -11.864 1.00 98.69 174 THR A C 1
ATOM 1231 O O . THR A 1 174 ? 9.411 -2.056 -12.177 1.00 98.69 174 THR A O 1
ATOM 1234 N N . LEU A 1 175 ? 7.546 -0.971 -11.571 1.00 97.94 175 LEU A N 1
ATOM 1235 C CA . LEU A 1 175 ? 8.093 0.377 -11.716 1.00 97.94 175 LEU A CA 1
ATOM 1236 C C . LEU A 1 175 ? 8.197 1.089 -10.370 1.00 97.94 175 LEU A C 1
ATOM 1238 O O . LEU A 1 175 ? 7.222 1.221 -9.637 1.00 97.94 175 LEU A O 1
ATOM 1242 N N . TYR A 1 176 ? 9.363 1.675 -10.098 1.00 94.12 176 TYR A N 1
ATOM 1243 C CA . TYR A 1 176 ? 9.566 2.531 -8.932 1.00 94.12 176 TYR A CA 1
ATOM 1244 C C . TYR A 1 176 ? 10.092 3.914 -9.316 1.00 94.12 176 TYR A C 1
ATOM 1246 O O . TYR A 1 176 ? 11.136 4.060 -9.967 1.00 94.12 176 TYR A O 1
ATOM 1254 N N . GLY A 1 177 ? 9.390 4.957 -8.872 1.00 89.62 177 GLY A N 1
ATOM 1255 C CA . GLY A 1 177 ? 9.703 6.348 -9.197 1.00 89.62 177 GLY A CA 1
ATOM 1256 C C . GLY A 1 177 ? 9.994 7.225 -7.988 1.00 89.62 177 GLY A C 1
ATOM 1257 O O . GLY A 1 177 ? 9.232 7.282 -7.033 1.00 89.62 177 GLY A O 1
ATOM 1258 N N . LEU A 1 178 ? 11.060 8.022 -8.076 1.00 84.62 178 LEU A N 1
ATOM 1259 C CA . LEU A 1 178 ? 11.465 9.019 -7.075 1.00 84.62 178 LEU A CA 1
ATOM 1260 C C . LEU A 1 178 ? 11.480 10.440 -7.649 1.00 84.62 178 LEU A C 1
ATOM 1262 O O . LEU A 1 178 ? 11.697 10.642 -8.847 1.00 84.62 178 LEU A O 1
ATOM 1266 N N . ASN A 1 179 ? 11.408 11.446 -6.771 1.00 82.38 179 ASN A N 1
ATOM 1267 C CA . ASN A 1 179 ? 11.797 12.837 -7.057 1.00 82.38 179 ASN A CA 1
ATOM 1268 C C . ASN A 1 179 ? 11.126 13.452 -8.311 1.00 82.38 179 ASN A C 1
ATOM 1270 O O . ASN A 1 179 ? 11.800 14.059 -9.153 1.00 82.38 179 ASN A O 1
ATOM 1274 N N . GLY A 1 180 ? 9.803 13.312 -8.437 1.00 82.00 180 GLY A N 1
ATOM 1275 C CA . GLY A 1 180 ? 9.017 13.918 -9.518 1.00 82.00 180 GLY A CA 1
ATOM 1276 C C . GLY A 1 180 ? 9.151 13.225 -10.872 1.00 82.00 180 GLY A C 1
ATOM 1277 O O . GLY A 1 180 ? 9.212 13.916 -11.888 1.00 82.00 180 GLY A O 1
ATOM 1278 N N . SER A 1 181 ? 9.317 11.902 -10.871 1.00 88.38 181 SER A N 1
ATOM 1279 C CA . SER A 1 181 ? 9.380 11.078 -12.084 1.00 88.38 181 SER A CA 1
ATOM 1280 C C . SER A 1 181 ? 7.979 10.695 -12.575 1.00 88.38 181 SER A C 1
ATOM 1282 O O . SER A 1 181 ? 7.005 10.772 -11.823 1.00 88.38 181 SER A O 1
ATOM 1284 N N . THR A 1 182 ? 7.890 10.300 -13.843 1.00 93.56 182 THR A N 1
ATOM 1285 C CA . THR A 1 182 ? 6.655 9.819 -14.476 1.00 93.56 182 THR A CA 1
ATOM 1286 C C . THR A 1 182 ? 6.811 8.352 -14.853 1.00 93.56 182 THR A C 1
ATOM 1288 O O . THR A 1 182 ? 7.814 7.985 -15.464 1.00 93.56 182 THR A O 1
ATOM 1291 N N . LEU A 1 183 ? 5.834 7.531 -14.491 1.00 97.12 183 LEU A N 1
ATOM 1292 C CA . LEU A 1 183 ? 5.841 6.082 -14.663 1.00 97.12 183 LEU A CA 1
ATOM 1293 C C . LEU A 1 183 ? 4.639 5.678 -15.515 1.00 97.12 183 LEU A C 1
ATOM 1295 O O . LEU A 1 183 ? 3.528 6.129 -15.244 1.00 97.12 183 LEU A O 1
ATOM 1299 N N . HIS A 1 184 ? 4.874 4.854 -16.526 1.00 98.50 184 HIS A N 1
ATOM 1300 C CA . HIS A 1 184 ? 3.841 4.226 -17.339 1.00 98.50 184 HIS A CA 1
ATOM 1301 C C . HIS A 1 184 ? 4.087 2.720 -17.305 1.00 98.50 184 HIS A C 1
ATOM 1303 O O . HIS A 1 184 ? 5.168 2.331 -17.738 1.00 98.50 184 HIS A O 1
ATOM 1309 N N . GLY A 1 185 ? 3.142 1.936 -16.790 1.00 98.44 185 GLY A N 1
ATOM 1310 C CA . GLY A 1 185 ? 3.186 0.473 -16.808 1.00 98.44 185 GLY A CA 1
ATOM 1311 C C . GLY A 1 185 ? 3.185 -0.022 -18.251 1.00 98.44 185 GLY A C 1
ATOM 1312 O O . GLY A 1 185 ? 4.246 -0.145 -18.853 1.00 98.44 185 GLY A O 1
ATOM 1313 N N . GLY A 1 186 ? 2.022 -0.028 -18.891 1.00 98.62 186 GLY A N 1
ATOM 1314 C CA . GLY A 1 186 ? 1.920 -0.332 -20.310 1.00 98.62 186 GLY A CA 1
ATOM 1315 C C . GLY A 1 186 ? 0.758 -1.265 -20.577 1.00 98.62 186 GLY A C 1
ATOM 1316 O O . GLY A 1 186 ? -0.381 -0.883 -20.350 1.00 98.62 186 GLY A O 1
ATOM 1317 N N . ALA A 1 187 ? 1.021 -2.411 -21.184 1.00 98.50 187 ALA A N 1
ATOM 1318 C CA . ALA A 1 187 ? 0.038 -3.457 -21.381 1.00 98.50 187 ALA A CA 1
ATOM 1319 C C . ALA A 1 187 ? 0.406 -4.660 -20.515 1.00 98.50 187 ALA A C 1
ATOM 1321 O O . ALA A 1 187 ? 1.427 -5.281 -20.770 1.00 98.50 187 ALA A O 1
ATOM 1322 N N . GLY A 1 188 ? -0.479 -5.073 -19.618 1.00 98.50 188 GLY A N 1
ATOM 1323 C CA . GLY A 1 188 ? -0.232 -6.145 -18.658 1.00 98.50 188 GLY A CA 1
ATOM 1324 C C . GLY A 1 188 ? -0.668 -5.716 -17.266 1.00 98.50 188 GLY A C 1
ATOM 1325 O O . GLY A 1 188 ? -1.160 -4.617 -17.091 1.00 98.50 188 GLY A O 1
ATOM 1326 N N . ASP A 1 189 ? -0.580 -6.622 -16.298 1.00 98.69 189 ASP A N 1
ATOM 1327 C CA . ASP A 1 189 ? -0.963 -6.322 -14.916 1.00 98.69 189 ASP A CA 1
ATOM 1328 C C . ASP A 1 189 ? 0.284 -5.793 -14.173 1.00 98.69 189 ASP A C 1
ATOM 1330 O O . ASP A 1 189 ? 1.115 -6.591 -13.717 1.00 98.69 189 ASP A O 1
ATOM 1334 N N . ASP A 1 190 ? 0.430 -4.470 -14.078 1.00 98.75 190 ASP A N 1
ATOM 1335 C CA . ASP A 1 190 ? 1.647 -3.792 -13.618 1.00 98.75 190 ASP A CA 1
ATOM 1336 C C . ASP A 1 190 ? 1.628 -3.436 -12.120 1.00 98.75 190 ASP A C 1
ATOM 1338 O O . ASP A 1 190 ? 0.592 -3.138 -11.524 1.00 98.75 190 ASP A O 1
ATOM 1342 N N . GLU A 1 191 ? 2.805 -3.389 -11.492 1.00 98.62 191 GLU A N 1
ATOM 1343 C CA . GLU A 1 191 ? 3.007 -2.895 -10.125 1.00 98.62 191 GLU A CA 1
ATOM 1344 C C . GLU A 1 191 ? 3.808 -1.586 -10.149 1.00 98.62 191 GLU A C 1
ATOM 1346 O O . GLU A 1 191 ? 4.978 -1.549 -10.539 1.00 98.62 191 GLU A O 1
ATOM 1351 N N . ILE A 1 192 ? 3.197 -0.482 -9.712 1.00 97.88 192 ILE A N 1
ATOM 1352 C CA . ILE A 1 192 ? 3.807 0.849 -9.774 1.00 97.88 192 ILE A CA 1
ATOM 1353 C C . ILE A 1 192 ? 3.823 1.503 -8.396 1.00 97.88 192 ILE A C 1
ATOM 1355 O O . ILE A 1 192 ? 2.784 1.790 -7.808 1.00 97.88 192 ILE A O 1
ATOM 1359 N N . GLU A 1 193 ? 5.013 1.859 -7.917 1.00 93.56 193 GLU A N 1
ATOM 1360 C CA . GLU A 1 193 ? 5.193 2.556 -6.647 1.00 93.56 193 GLU A CA 1
ATOM 1361 C C . GLU A 1 193 ? 5.887 3.914 -6.838 1.00 93.56 193 GLU A C 1
ATOM 1363 O O . GLU A 1 193 ? 6.938 4.063 -7.475 1.00 93.56 193 GLU A O 1
ATOM 1368 N N . THR A 1 194 ? 5.296 4.950 -6.247 1.00 88.00 194 THR A N 1
ATOM 1369 C CA . THR A 1 194 ? 5.911 6.280 -6.140 1.00 88.00 194 THR A CA 1
ATOM 1370 C C . THR A 1 194 ? 6.553 6.434 -4.770 1.00 88.00 194 THR A C 1
ATOM 1372 O O . THR A 1 194 ? 5.994 6.019 -3.778 1.00 88.00 194 THR A O 1
ATOM 1375 N N . ALA A 1 195 ? 7.739 7.014 -4.660 1.00 74.88 195 ALA A N 1
ATOM 1376 C CA . ALA A 1 195 ? 8.451 6.999 -3.387 1.00 74.88 195 ALA A CA 1
ATOM 1377 C C . ALA A 1 195 ? 7.918 7.978 -2.325 1.00 74.88 195 ALA A C 1
ATOM 1379 O O . ALA A 1 195 ? 7.569 9.119 -2.631 1.00 74.88 195 ALA A O 1
ATOM 1380 N N . TRP A 1 196 ? 8.078 7.572 -1.061 1.00 64.44 196 TRP A N 1
ATOM 1381 C CA . TRP A 1 196 ? 7.802 8.328 0.172 1.00 64.44 196 TRP A CA 1
ATOM 1382 C C . TRP A 1 196 ? 8.517 9.690 0.297 1.00 64.44 196 TRP A C 1
ATOM 1384 O O . TRP A 1 196 ? 8.041 10.590 0.984 1.00 64.44 196 TRP A O 1
ATOM 1394 N N . TYR A 1 197 ? 9.674 9.879 -0.357 1.00 58.56 197 TYR A N 1
ATOM 1395 C CA . TYR A 1 197 ? 10.507 11.073 -0.174 1.00 58.56 197 TYR A CA 1
ATOM 1396 C C . TYR A 1 197 ? 10.602 11.934 -1.434 1.00 58.56 197 TYR A C 1
ATOM 1398 O O . TYR A 1 197 ? 11.272 11.589 -2.411 1.00 58.56 197 TYR A O 1
ATOM 1406 N N . ILE A 1 198 ? 10.010 13.129 -1.369 1.00 57.88 198 ILE A N 1
ATOM 1407 C CA . ILE A 1 198 ? 10.153 14.168 -2.390 1.00 57.88 198 ILE A CA 1
ATOM 1408 C C . ILE A 1 198 ? 10.891 15.359 -1.759 1.00 57.88 198 ILE A C 1
ATOM 1410 O O . ILE A 1 198 ? 10.275 16.175 -1.079 1.00 57.88 198 ILE A O 1
ATOM 1414 N N . PRO A 1 199 ? 12.190 15.573 -1.977 1.00 53.16 199 PRO A N 1
ATOM 1415 C CA . PRO A 1 199 ? 12.753 16.906 -1.886 1.00 53.16 199 PRO A CA 1
ATOM 1416 C C . PRO A 1 199 ? 12.204 17.716 -3.078 1.00 53.16 199 PRO A C 1
ATOM 1418 O O . PRO A 1 199 ? 12.241 17.263 -4.218 1.00 53.16 199 PRO A O 1
ATOM 1421 N N . ASP A 1 200 ? 11.674 18.913 -2.822 1.00 55.44 200 ASP A N 1
ATOM 1422 C CA . ASP A 1 200 ? 11.364 19.936 -3.842 1.00 55.44 200 ASP A CA 1
ATOM 1423 C C . ASP A 1 200 ? 9.977 19.950 -4.534 1.00 55.44 200 ASP A C 1
ATOM 1425 O O . ASP A 1 200 ? 9.877 20.532 -5.615 1.00 55.44 200 ASP A O 1
ATOM 1429 N N . GLN A 1 201 ? 8.889 19.444 -3.925 1.00 55.09 201 GLN A N 1
ATOM 1430 C CA . GLN A 1 201 ? 7.499 19.713 -4.396 1.00 55.09 201 GLN A CA 1
ATOM 1431 C C . GLN A 1 201 ? 7.247 19.326 -5.870 1.00 55.09 201 GLN A C 1
ATOM 1433 O O . GLN A 1 201 ? 6.561 20.030 -6.615 1.00 55.09 201 GLN A O 1
ATOM 1438 N N . LYS A 1 202 ? 7.886 18.260 -6.354 1.00 59.38 202 LYS A N 1
ATOM 1439 C CA . LYS A 1 202 ? 7.682 17.797 -7.726 1.00 59.38 202 LYS A CA 1
ATOM 1440 C C . LYS A 1 202 ? 6.630 16.701 -7.740 1.00 59.38 202 LYS A C 1
ATOM 1442 O O . LYS A 1 202 ? 6.822 15.677 -7.095 1.00 59.38 202 LYS A O 1
ATOM 1447 N N . HIS A 1 203 ? 5.570 16.913 -8.514 1.00 67.44 203 HIS A N 1
ATOM 1448 C CA . HIS A 1 203 ? 4.518 15.926 -8.732 1.00 67.44 203 HIS A CA 1
ATOM 1449 C C . HIS A 1 203 ? 5.102 14.656 -9.361 1.00 67.44 203 HIS A C 1
ATOM 1451 O O . HIS A 1 203 ? 5.763 14.738 -10.400 1.00 67.44 203 HIS A O 1
ATOM 1457 N N . LEU A 1 204 ? 4.872 13.507 -8.725 1.00 83.44 204 LEU A N 1
ATOM 1458 C CA . LEU A 1 204 ? 4.994 12.210 -9.379 1.00 83.44 204 LEU A CA 1
ATOM 1459 C C . LEU A 1 204 ? 3.686 11.885 -10.097 1.00 83.44 204 LEU A C 1
ATOM 1461 O O . LEU A 1 204 ? 2.616 12.396 -9.749 1.00 83.44 204 LEU A O 1
ATOM 1465 N N . SER A 1 205 ? 3.788 11.082 -11.146 1.00 90.94 205 SER A N 1
ATOM 1466 C CA . SER A 1 205 ? 2.624 10.594 -11.876 1.00 90.94 205 SER A CA 1
ATOM 1467 C C . SER A 1 205 ? 2.854 9.145 -12.262 1.00 90.94 205 SER A C 1
ATOM 1469 O O . SER A 1 205 ? 3.865 8.844 -12.897 1.00 90.94 205 SER A O 1
ATOM 1471 N N . ALA A 1 206 ? 1.926 8.287 -11.868 1.00 95.94 206 ALA A N 1
ATOM 1472 C CA . ALA A 1 206 ? 1.879 6.876 -12.204 1.00 95.94 206 ALA A CA 1
ATOM 1473 C C . ALA A 1 206 ? 0.645 6.608 -13.067 1.00 95.94 206 ALA A C 1
ATOM 1475 O O . ALA A 1 206 ? -0.438 7.124 -12.781 1.00 95.94 206 ALA A O 1
ATOM 1476 N N . PHE A 1 207 ? 0.840 5.837 -14.130 1.00 98.31 207 PHE A N 1
ATOM 1477 C CA . PHE A 1 207 ? -0.193 5.423 -15.070 1.00 98.31 207 PHE A CA 1
ATOM 1478 C C . PHE A 1 207 ? -0.047 3.916 -15.289 1.00 98.31 207 PHE A C 1
ATOM 1480 O O . PHE A 1 207 ? 0.989 3.527 -15.826 1.00 98.31 207 PHE A O 1
ATOM 1487 N N . GLY A 1 208 ? -1.033 3.108 -14.904 1.00 98.31 208 GLY A N 1
ATOM 1488 C CA . GLY A 1 208 ? -1.060 1.665 -15.175 1.00 98.31 208 GLY A CA 1
ATOM 1489 C C . GLY A 1 208 ? -1.205 1.375 -16.674 1.00 98.31 208 GLY A C 1
ATOM 1490 O O . GLY A 1 208 ? -0.271 0.905 -17.314 1.00 98.31 208 GLY A O 1
ATOM 1491 N N . ASN A 1 209 ? -2.209 2.006 -17.288 1.00 98.62 209 ASN A N 1
ATOM 1492 C CA . ASN A 1 209 ? -2.615 1.910 -18.695 1.00 98.62 209 ASN A CA 1
ATOM 1493 C C . ASN A 1 209 ? -3.519 0.698 -18.976 1.00 98.62 209 ASN A C 1
ATOM 1495 O O . ASN A 1 209 ? -4.672 0.771 -18.582 1.00 98.62 209 ASN A O 1
ATOM 1499 N N . ASP A 1 210 ? -3.121 -0.299 -19.766 1.00 98.50 210 ASP A N 1
ATOM 1500 C CA . ASP A 1 210 ? -4.002 -1.418 -20.133 1.00 98.50 210 ASP A CA 1
ATOM 1501 C C . ASP A 1 210 ? -3.689 -2.638 -19.247 1.00 98.50 210 ASP A C 1
ATOM 1503 O O . ASP A 1 210 ? -2.629 -3.225 -19.407 1.00 98.50 210 ASP A O 1
ATOM 1507 N N . GLY A 1 211 ? -4.637 -3.129 -18.451 1.00 98.38 211 GLY A N 1
ATOM 1508 C CA . GLY A 1 211 ? -4.453 -4.292 -17.574 1.00 98.38 211 GLY A CA 1
ATOM 1509 C C . GLY A 1 211 ? -5.040 -4.057 -16.187 1.00 98.38 211 GLY A C 1
ATOM 1510 O O . GLY A 1 211 ? -5.686 -3.045 -15.969 1.00 98.38 211 GLY A O 1
ATOM 1511 N N . ASN A 1 212 ? -4.919 -5.030 -15.281 1.00 98.56 212 ASN A N 1
ATOM 1512 C CA . ASN A 1 212 ? -5.348 -4.857 -13.890 1.00 98.56 212 ASN A CA 1
ATOM 1513 C C . ASN A 1 212 ? -4.136 -4.450 -13.051 1.00 98.56 212 ASN A C 1
ATOM 1515 O O . ASN A 1 212 ? -3.386 -5.305 -12.566 1.00 98.56 212 ASN A O 1
ATOM 1519 N N . ASP A 1 213 ? -3.952 -3.152 -12.878 1.00 98.62 213 ASP A N 1
ATOM 1520 C CA . ASP A 1 213 ? -2.736 -2.583 -12.321 1.00 98.62 213 ASP A CA 1
ATOM 1521 C C . ASP A 1 213 ? -2.838 -2.364 -10.808 1.00 98.62 213 ASP A C 1
ATOM 1523 O O . ASP A 1 213 ? -3.907 -2.126 -10.243 1.00 98.62 213 ASP A O 1
ATOM 1527 N N . THR A 1 214 ? -1.702 -2.418 -10.115 1.00 98.38 214 THR A N 1
ATOM 1528 C CA . THR A 1 214 ? -1.577 -2.066 -8.694 1.00 98.38 214 THR A CA 1
ATOM 1529 C C . THR A 1 214 ? -0.686 -0.841 -8.534 1.00 98.38 214 THR A C 1
ATOM 1531 O O . THR A 1 214 ? 0.513 -0.881 -8.807 1.00 98.38 214 THR A O 1
ATOM 1534 N N . LEU A 1 215 ? -1.262 0.267 -8.068 1.00 97.69 215 LEU A N 1
ATOM 1535 C CA . LEU A 1 215 ? -0.577 1.551 -7.927 1.00 97.69 215 LEU A CA 1
ATOM 1536 C C . LEU A 1 215 ? -0.501 1.978 -6.459 1.00 97.69 215 LEU A C 1
ATOM 1538 O O . LEU A 1 215 ? -1.522 2.311 -5.863 1.00 97.69 215 LEU A O 1
ATOM 1542 N N . THR A 1 216 ? 0.709 2.096 -5.912 1.00 94.00 216 THR A N 1
ATOM 1543 C CA . THR A 1 216 ? 0.957 2.657 -4.573 1.00 94.00 216 THR A CA 1
ATOM 1544 C C . THR A 1 216 ? 1.469 4.095 -4.677 1.00 94.00 216 THR A C 1
ATOM 1546 O O . THR A 1 216 ? 2.589 4.386 -5.125 1.00 94.00 216 THR A O 1
ATOM 1549 N N . ILE A 1 217 ? 0.625 5.035 -4.258 1.00 90.31 217 ILE A N 1
ATOM 1550 C CA . ILE A 1 217 ? 0.811 6.473 -4.413 1.00 90.31 217 ILE A CA 1
ATOM 1551 C C . ILE A 1 217 ? 1.057 7.127 -3.058 1.00 90.31 217 ILE A C 1
ATOM 1553 O O . ILE A 1 217 ? 0.135 7.353 -2.282 1.00 90.31 217 ILE A O 1
ATOM 1557 N N . TRP A 1 218 ? 2.305 7.515 -2.814 1.00 84.31 218 TRP A N 1
ATOM 1558 C CA . TRP A 1 218 ? 2.702 8.240 -1.604 1.00 84.31 218 TRP A CA 1
ATOM 1559 C C . TRP A 1 218 ? 2.558 9.758 -1.768 1.00 84.31 218 TRP A C 1
ATOM 1561 O O . TRP A 1 218 ? 2.453 10.504 -0.798 1.00 84.31 218 TRP A O 1
ATOM 1571 N N . ALA A 1 219 ? 2.584 10.240 -3.014 1.00 78.44 219 ALA A N 1
ATOM 1572 C CA . ALA A 1 219 ? 2.331 11.634 -3.356 1.00 78.44 219 ALA A CA 1
ATOM 1573 C C . ALA A 1 219 ? 2.129 11.813 -4.866 1.00 78.44 219 ALA A C 1
ATOM 1575 O O . ALA A 1 219 ? 2.850 11.242 -5.687 1.00 78.44 219 ALA A O 1
ATOM 1576 N N . GLY A 1 220 ? 1.220 12.714 -5.239 1.00 85.00 220 GLY A N 1
ATOM 1577 C CA . GLY A 1 220 ? 0.969 13.073 -6.632 1.00 85.00 220 GLY A CA 1
ATOM 1578 C C . GLY A 1 220 ? -0.227 12.342 -7.228 1.00 85.00 220 GLY A C 1
ATOM 1579 O O . GLY A 1 220 ? -1.307 12.340 -6.646 1.00 85.00 220 GLY A O 1
ATOM 1580 N N . LEU A 1 221 ? -0.057 11.822 -8.439 1.00 90.56 221 LEU A N 1
ATOM 1581 C CA . LEU A 1 221 ? -1.156 11.374 -9.290 1.00 90.56 221 LEU A CA 1
ATOM 1582 C C . LEU A 1 221 ? -1.036 9.881 -9.604 1.00 90.56 221 LEU A C 1
ATOM 1584 O O . LEU A 1 221 ? 0.013 9.458 -10.089 1.00 90.56 221 LEU A O 1
ATOM 1588 N N . GLY A 1 222 ? -2.110 9.129 -9.380 1.00 95.56 222 GLY A N 1
ATOM 1589 C CA . GLY A 1 222 ? -2.267 7.744 -9.823 1.00 95.56 222 GLY A CA 1
ATOM 1590 C C . GLY A 1 222 ? -3.444 7.612 -10.785 1.00 95.56 222 GLY A C 1
ATOM 1591 O O . GLY A 1 222 ? -4.537 8.099 -10.495 1.00 95.56 222 GLY A O 1
ATOM 1592 N N . HIS A 1 223 ? -3.209 6.975 -11.926 1.00 97.94 223 HIS A N 1
ATOM 1593 C CA . HIS A 1 223 ? -4.229 6.598 -12.898 1.00 97.94 223 HIS A CA 1
ATOM 1594 C C . HIS A 1 223 ? -4.116 5.102 -13.169 1.00 97.94 223 HIS A C 1
ATOM 1596 O O . HIS A 1 223 ? -3.058 4.697 -13.647 1.00 97.94 223 HIS A O 1
ATOM 1602 N N . GLY A 1 224 ? -5.164 4.330 -12.887 1.00 98.00 224 GLY A N 1
ATOM 1603 C CA . GLY A 1 224 ? -5.224 2.902 -13.210 1.00 98.00 224 GLY A CA 1
ATOM 1604 C C . GLY A 1 224 ? -5.192 2.718 -14.724 1.00 98.00 224 GLY A C 1
ATOM 1605 O O . GLY A 1 224 ? -4.124 2.565 -15.305 1.00 98.00 224 GLY A O 1
ATOM 1606 N N . GLY A 1 225 ? -6.303 3.001 -15.394 1.00 98.31 225 GLY A N 1
ATOM 1607 C CA . GLY A 1 225 ? -6.379 2.995 -16.847 1.00 98.31 225 GLY A CA 1
ATOM 1608 C C . GLY A 1 225 ? -7.560 2.177 -17.329 1.00 98.31 225 GLY A C 1
ATOM 1609 O O . GLY A 1 225 ? -8.686 2.651 -17.241 1.00 98.31 225 GLY A O 1
ATOM 1610 N N . ALA A 1 226 ? -7.318 1.044 -17.969 1.00 98.31 226 ALA A N 1
ATOM 1611 C CA . ALA A 1 226 ? -8.338 0.140 -18.463 1.00 98.31 226 ALA A CA 1
ATOM 1612 C C . ALA A 1 226 ? -8.118 -1.251 -17.873 1.00 98.31 226 ALA A C 1
ATOM 1614 O O . ALA A 1 226 ? -7.155 -1.910 -18.235 1.00 98.31 226 ALA A O 1
ATOM 1615 N N . GLY A 1 227 ? -9.083 -1.745 -17.110 1.00 97.88 227 GLY A N 1
ATOM 1616 C CA . GLY A 1 227 ? -8.986 -2.976 -16.336 1.00 97.88 227 GLY A CA 1
ATOM 1617 C C . GLY A 1 227 ? -9.534 -2.744 -14.935 1.00 97.88 227 GLY A C 1
ATOM 1618 O O . GLY A 1 227 ? -10.040 -1.672 -14.643 1.00 97.88 227 GLY A O 1
ATOM 1619 N N . ASP A 1 228 ? -9.534 -3.780 -14.106 1.00 98.00 228 ASP A N 1
ATOM 1620 C CA . ASP A 1 228 ? -9.998 -3.680 -12.724 1.00 98.00 228 ASP A CA 1
ATOM 1621 C C . ASP A 1 228 ? -8.782 -3.367 -11.831 1.00 98.00 228 ASP A C 1
ATOM 1623 O O . ASP A 1 228 ? -8.065 -4.281 -11.411 1.00 98.00 228 ASP A O 1
ATOM 1627 N N . ASP A 1 229 ? -8.533 -2.083 -11.569 1.00 98.31 229 ASP A N 1
ATOM 1628 C CA . ASP A 1 229 ? -7.297 -1.594 -10.954 1.00 98.31 229 ASP A CA 1
ATOM 1629 C C . ASP A 1 229 ? -7.373 -1.503 -9.419 1.00 98.31 229 ASP A C 1
ATOM 1631 O O . ASP A 1 229 ? -8.433 -1.318 -8.813 1.00 98.31 229 ASP A O 1
ATOM 1635 N N . VAL A 1 230 ? -6.216 -1.577 -8.756 1.00 96.94 230 VAL A N 1
ATOM 1636 C CA . VAL A 1 230 ? -6.055 -1.340 -7.315 1.00 96.94 230 VAL A CA 1
ATOM 1637 C C . VAL A 1 230 ? -5.186 -0.106 -7.097 1.00 96.94 230 VAL A C 1
ATOM 1639 O O . VAL A 1 230 ? -3.987 -0.112 -7.369 1.00 96.94 230 VAL A O 1
ATOM 1642 N N . LEU A 1 231 ? -5.770 0.960 -6.552 1.00 97.38 231 LEU A N 1
ATOM 1643 C CA . LEU A 1 231 ? -5.066 2.212 -6.285 1.00 97.38 231 LEU A CA 1
ATOM 1644 C C . LEU A 1 231 ? -4.979 2.458 -4.781 1.00 97.38 231 LEU A C 1
ATOM 1646 O O . LEU A 1 231 ? -5.988 2.703 -4.122 1.00 97.38 231 LEU A O 1
ATOM 1650 N N . MET A 1 232 ? -3.763 2.439 -4.244 1.00 94.00 232 MET A N 1
ATOM 1651 C CA . MET A 1 232 ? -3.473 2.658 -2.833 1.00 94.00 232 MET A CA 1
ATOM 1652 C C . MET A 1 232 ? -2.853 4.036 -2.611 1.00 94.00 232 MET A C 1
ATOM 1654 O O . MET A 1 232 ? -1.791 4.346 -3.144 1.00 94.00 232 MET A O 1
ATOM 1658 N N . ALA A 1 233 ? -3.511 4.880 -1.823 1.00 90.81 233 ALA A N 1
ATOM 1659 C CA . ALA A 1 233 ? -2.954 6.134 -1.334 1.00 90.81 233 ALA A CA 1
ATOM 1660 C C . ALA A 1 233 ? -2.330 5.921 0.047 1.00 90.81 233 ALA A C 1
ATOM 1662 O O . ALA A 1 233 ? -3.025 5.490 0.963 1.00 90.81 233 ALA A O 1
ATOM 1663 N N . GLU A 1 234 ? -1.059 6.283 0.194 1.00 85.38 234 GLU A N 1
ATOM 1664 C CA . GLU A 1 234 ? -0.315 6.226 1.456 1.00 85.38 234 GLU A CA 1
ATOM 1665 C C . GLU A 1 234 ? -0.102 7.647 1.990 1.00 85.38 234 GLU A C 1
ATOM 1667 O O . GLU A 1 234 ? 0.570 8.472 1.362 1.00 85.38 234 GLU A O 1
ATOM 1672 N N . VAL A 1 235 ? -0.699 7.963 3.139 1.00 78.81 235 VAL A N 1
ATOM 1673 C CA . VAL A 1 235 ? -0.744 9.324 3.697 1.00 78.81 235 VAL A CA 1
ATOM 1674 C C . VAL A 1 235 ? 0.075 9.414 4.987 1.00 78.81 235 VAL A C 1
ATOM 1676 O O . VAL A 1 235 ? -0.397 8.990 6.031 1.00 78.81 235 VAL A O 1
ATOM 1679 N N . ASP A 1 236 ? 1.263 10.024 4.961 1.00 72.50 236 ASP A N 1
ATOM 1680 C CA . ASP A 1 236 ? 2.160 10.129 6.135 1.00 72.50 236 ASP A CA 1
ATOM 1681 C C . ASP A 1 236 ? 2.300 11.568 6.699 1.00 72.50 236 ASP A C 1
ATOM 1683 O O . ASP A 1 236 ? 1.930 12.554 6.050 1.00 72.50 236 ASP A O 1
ATOM 1687 N N . ASP A 1 237 ? 2.859 11.721 7.906 1.00 62.84 237 ASP A N 1
ATOM 1688 C CA . ASP A 1 237 ? 3.035 12.999 8.612 1.00 62.84 237 ASP A CA 1
ATOM 1689 C C . ASP A 1 237 ? 4.030 13.958 7.920 1.00 62.84 237 ASP A C 1
ATOM 1691 O O . ASP A 1 237 ? 3.897 15.184 7.989 1.00 62.84 237 ASP A O 1
ATOM 1695 N N . ASP A 1 238 ? 4.981 13.442 7.146 1.00 57.44 238 ASP A N 1
ATOM 1696 C CA . ASP A 1 238 ? 5.892 14.257 6.335 1.00 57.44 238 ASP A CA 1
ATOM 1697 C C . ASP A 1 238 ? 5.194 14.919 5.115 1.00 57.44 238 ASP A C 1
ATOM 1699 O O . ASP A 1 238 ? 5.752 15.837 4.492 1.00 57.44 238 ASP A O 1
ATOM 1703 N N . LEU A 1 239 ? 3.948 14.533 4.795 1.00 55.69 239 LEU A N 1
ATOM 1704 C CA . LEU A 1 239 ? 3.150 15.079 3.685 1.00 55.69 239 LEU A CA 1
ATOM 1705 C C . LEU A 1 239 ? 2.575 16.486 3.986 1.00 55.69 239 LEU A C 1
ATOM 1707 O O . LEU A 1 239 ? 2.071 17.169 3.098 1.00 55.69 239 LEU A O 1
ATOM 1711 N N . LEU A 1 240 ? 2.691 16.984 5.223 1.00 50.81 240 LEU A N 1
ATOM 1712 C CA . LEU A 1 240 ? 1.874 18.098 5.740 1.00 50.81 240 LEU A CA 1
ATOM 1713 C C . LEU A 1 240 ? 2.358 19.519 5.511 1.00 50.81 240 LEU A C 1
ATOM 1715 O O . LEU A 1 240 ? 1.557 20.455 5.519 1.00 50.81 240 LEU A O 1
ATOM 1719 N N . ASP A 1 241 ? 3.652 19.710 5.284 1.00 52.28 241 ASP A N 1
ATOM 1720 C CA . ASP A 1 241 ? 4.167 21.020 4.874 1.00 52.28 241 ASP A CA 1
ATOM 1721 C C . ASP A 1 241 ? 3.939 21.263 3.367 1.00 52.28 241 ASP A C 1
ATOM 1723 O O . ASP A 1 241 ? 4.420 22.249 2.795 1.00 52.28 241 ASP A O 1
ATOM 1727 N N . ARG A 1 242 ? 3.238 20.340 2.695 1.00 53.12 242 ARG A N 1
ATOM 1728 C CA . ARG A 1 242 ? 3.256 20.163 1.252 1.00 53.12 242 ARG A CA 1
ATOM 1729 C C . ARG A 1 242 ? 1.823 20.162 0.730 1.00 53.12 242 ARG A C 1
ATOM 1731 O O . ARG A 1 242 ? 0.989 19.373 1.135 1.00 53.12 242 ARG A O 1
ATOM 1738 N N . THR A 1 243 ? 1.522 21.038 -0.214 1.00 47.12 243 THR A N 1
ATOM 1739 C CA . THR A 1 243 ? 0.231 21.083 -0.922 1.00 47.12 243 THR A CA 1
ATOM 1740 C C . THR A 1 243 ? 0.060 19.935 -1.929 1.00 47.12 243 THR A C 1
ATOM 1742 O O . THR A 1 243 ? -0.626 20.098 -2.938 1.00 47.12 243 THR A O 1
ATOM 1745 N N . ASP A 1 244 ? 0.724 18.805 -1.698 1.00 55.62 244 ASP A N 1
ATOM 1746 C CA . ASP A 1 244 ? 0.851 17.708 -2.651 1.00 55.62 244 ASP A CA 1
ATOM 1747 C C . ASP A 1 244 ? -0.284 16.698 -2.393 1.00 55.62 244 ASP A C 1
ATOM 1749 O O . ASP A 1 244 ? -0.073 15.623 -1.848 1.00 55.62 244 ASP A O 1
ATOM 1753 N N . LEU A 1 245 ? -1.507 17.106 -2.755 1.00 75.94 245 LEU A N 1
ATOM 1754 C CA . LEU A 1 245 ? -2.733 16.297 -2.739 1.00 75.94 245 LEU A CA 1
ATOM 1755 C C . LEU A 1 245 ? -2.528 14.997 -3.534 1.00 75.94 245 LEU A C 1
ATOM 1757 O O . LEU A 1 245 ? -2.143 15.067 -4.707 1.00 75.94 245 LEU A O 1
ATOM 1761 N N . ILE A 1 246 ? -2.838 13.842 -2.937 1.00 88.06 246 ILE A N 1
ATOM 1762 C CA . ILE A 1 246 ? -2.922 12.584 -3.687 1.00 88.06 246 ILE A CA 1
ATOM 1763 C C . ILE A 1 246 ? -4.205 12.623 -4.512 1.00 88.06 246 ILE A C 1
ATOM 1765 O O . ILE A 1 246 ? -5.293 12.853 -3.985 1.00 88.06 246 ILE A O 1
ATOM 1769 N N . THR A 1 247 ? -4.078 12.439 -5.821 1.00 91.88 247 THR A N 1
ATOM 1770 C CA . THR A 1 247 ? -5.220 12.336 -6.731 1.00 91.88 247 THR A CA 1
ATOM 1771 C C . THR A 1 247 ? -5.208 10.969 -7.389 1.00 91.88 247 THR A C 1
ATOM 1773 O O . THR A 1 247 ? -4.213 10.604 -8.010 1.00 91.88 247 THR A O 1
ATOM 1776 N N . LEU A 1 248 ? -6.310 10.240 -7.263 1.00 96.75 248 LEU A N 1
ATOM 1777 C CA . LEU A 1 248 ? -6.498 8.921 -7.850 1.00 96.75 248 LEU A CA 1
ATOM 1778 C C . LEU A 1 248 ? -7.609 8.970 -8.900 1.00 96.75 248 LEU A C 1
ATOM 1780 O O . LEU A 1 248 ? -8.591 9.710 -8.774 1.00 96.75 248 LEU A O 1
ATOM 1784 N N . THR A 1 249 ? -7.425 8.207 -9.966 1.00 97.62 249 THR A N 1
ATOM 1785 C CA . THR A 1 249 ? -8.413 7.989 -11.026 1.00 97.62 249 THR A CA 1
ATOM 1786 C C . THR A 1 249 ? -8.352 6.517 -11.397 1.00 97.62 249 THR A C 1
ATOM 1788 O O . THR A 1 249 ? -7.267 6.057 -11.752 1.00 97.62 249 THR A O 1
ATOM 1791 N N . GLY A 1 250 ? -9.464 5.804 -11.290 1.00 97.25 250 GLY A N 1
ATOM 1792 C CA . GLY A 1 250 ? -9.538 4.385 -11.634 1.00 97.25 250 GLY A CA 1
ATOM 1793 C C . GLY A 1 250 ? -9.450 4.197 -13.145 1.00 97.25 250 GLY A C 1
ATOM 1794 O O . GLY A 1 250 ? -8.412 3.799 -13.663 1.00 97.25 250 GLY A O 1
ATOM 1795 N N . GLY A 1 251 ? -10.448 4.705 -13.868 1.00 97.19 251 GLY A N 1
ATOM 1796 C CA . GLY A 1 251 ? -10.520 4.662 -15.322 1.00 97.19 251 GLY A CA 1
ATOM 1797 C C . GLY A 1 251 ? -11.680 3.806 -15.833 1.00 97.19 251 GLY A C 1
ATOM 1798 O O . GLY A 1 251 ? -12.837 4.024 -15.480 1.00 97.19 251 GLY A O 1
ATOM 1799 N N . GLU A 1 252 ? -11.417 2.936 -16.807 1.00 97.00 252 GLU A N 1
ATOM 1800 C CA . GLU A 1 252 ? -12.400 1.980 -17.318 1.00 97.00 252 GLU A CA 1
ATOM 1801 C C . GLU A 1 252 ? -12.280 0.653 -16.569 1.00 97.00 252 GLU A C 1
ATOM 1803 O O . GLU A 1 252 ? -11.357 -0.096 -16.842 1.00 97.00 252 GLU A O 1
ATOM 1808 N N . GLY A 1 253 ? -13.279 0.274 -15.778 1.00 96.31 253 GLY A N 1
ATOM 1809 C CA . GLY A 1 253 ? -13.273 -1.035 -15.129 1.00 96.31 253 GLY A CA 1
ATOM 1810 C C . GLY A 1 253 ? -14.079 -1.037 -13.850 1.00 96.31 253 GLY A C 1
ATOM 1811 O O . GLY A 1 253 ? -15.035 -0.273 -13.715 1.00 96.31 253 GLY A O 1
ATOM 1812 N N . THR A 1 254 ? -13.774 -1.969 -12.958 1.00 97.06 254 THR A N 1
ATOM 1813 C CA . THR A 1 254 ? -14.237 -1.955 -11.572 1.00 97.06 254 THR A CA 1
ATOM 1814 C C . THR A 1 254 ? -13.037 -1.852 -10.649 1.00 97.06 254 THR A C 1
ATOM 1816 O O . THR A 1 254 ? -12.417 -2.859 -10.309 1.00 97.06 254 THR A O 1
ATOM 1819 N N . ASP A 1 255 ? -12.764 -0.628 -10.220 1.00 96.94 255 ASP A N 1
ATOM 1820 C CA . ASP A 1 255 ? -11.559 -0.293 -9.477 1.00 96.94 255 ASP A CA 1
ATOM 1821 C C . ASP A 1 255 ? -11.764 -0.369 -7.957 1.00 96.94 255 ASP A C 1
ATOM 1823 O O . ASP A 1 255 ? -12.872 -0.233 -7.417 1.00 96.94 255 ASP A O 1
ATOM 1827 N N . SER A 1 256 ? -10.665 -0.593 -7.243 1.00 95.81 256 SER A N 1
ATOM 1828 C CA . SER A 1 256 ? -10.599 -0.605 -5.785 1.00 95.81 256 SER A CA 1
ATOM 1829 C C . SER A 1 256 ? -9.647 0.479 -5.304 1.00 95.81 256 SER A C 1
ATOM 1831 O O . SER A 1 256 ? -8.465 0.484 -5.648 1.00 95.81 256 SER A O 1
ATOM 1833 N N . PHE A 1 257 ? -10.136 1.362 -4.438 1.00 96.88 257 PHE A N 1
ATOM 1834 C CA . PHE A 1 257 ? -9.332 2.440 -3.870 1.00 96.88 257 PHE A CA 1
ATOM 1835 C C . PHE A 1 257 ? -9.042 2.148 -2.409 1.00 96.88 257 PHE A C 1
ATOM 1837 O O . PHE A 1 257 ? -9.967 2.126 -1.605 1.00 96.88 257 PHE A O 1
ATOM 1844 N N . THR A 1 258 ? -7.777 1.970 -2.051 1.00 93.62 258 THR A N 1
ATOM 1845 C CA . THR A 1 258 ? -7.349 1.844 -0.655 1.00 93.62 258 THR A CA 1
ATOM 1846 C C . THR A 1 258 ? -6.741 3.156 -0.200 1.00 93.62 258 THR A C 1
ATOM 1848 O O . THR A 1 258 ? -5.910 3.739 -0.892 1.00 93.62 258 THR A O 1
ATOM 1851 N N . VAL A 1 259 ? -7.132 3.635 0.974 1.00 90.31 259 VAL A N 1
ATOM 1852 C CA . VAL A 1 259 ? -6.458 4.758 1.619 1.00 90.31 259 VAL A CA 1
ATOM 1853 C C . VAL A 1 259 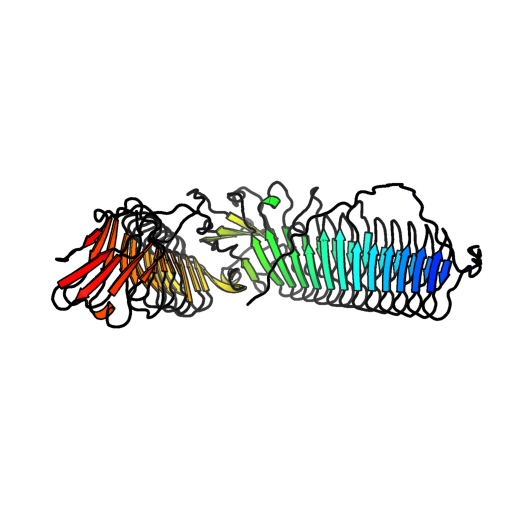? -5.905 4.296 2.958 1.00 90.31 259 VAL A C 1
ATOM 1855 O O . VAL A 1 259 ? -6.663 3.951 3.867 1.00 90.31 259 VAL A O 1
ATOM 1858 N N . SER A 1 260 ? -4.580 4.297 3.032 1.00 84.50 260 SER A N 1
ATOM 1859 C CA . SER A 1 260 ? -3.770 3.992 4.201 1.00 84.50 260 SER A CA 1
ATOM 1860 C C . SER A 1 260 ? -3.117 5.276 4.711 1.00 84.50 260 SER A C 1
ATOM 1862 O O . SER A 1 260 ? -2.828 6.216 3.963 1.00 84.50 260 SER A O 1
ATOM 1864 N N . PHE A 1 261 ? -2.913 5.337 6.018 1.00 74.75 261 PHE A N 1
ATOM 1865 C CA . PHE A 1 261 ? -2.357 6.490 6.714 1.00 74.75 261 PHE A CA 1
ATOM 1866 C C . PHE A 1 261 ? -1.123 6.005 7.438 1.00 74.75 261 PHE A C 1
ATOM 1868 O O . PHE A 1 261 ? -1.262 5.070 8.188 1.00 74.75 261 PHE A O 1
ATOM 1875 N N . GLY A 1 262 ? 0.053 6.585 7.221 1.00 61.59 262 GLY A N 1
ATOM 1876 C CA . GLY A 1 262 ? 1.303 6.201 7.871 1.00 61.59 262 GLY A CA 1
ATOM 1877 C C . GLY A 1 262 ? 1.428 6.700 9.314 1.00 61.59 262 GLY A C 1
ATOM 1878 O O . GLY A 1 262 ? 0.663 7.542 9.798 1.00 61.59 262 GLY A O 1
ATOM 1879 N N . SER A 1 263 ? 2.431 6.173 10.019 1.00 51.94 263 SER A N 1
ATOM 1880 C CA . SER A 1 263 ? 2.623 6.407 11.444 1.00 51.94 263 SER A CA 1
ATOM 1881 C C . SER A 1 263 ? 2.931 7.863 11.727 1.00 51.94 263 SER A C 1
ATOM 1883 O O . SER A 1 263 ? 4.042 8.329 11.494 1.00 51.94 263 SER A O 1
ATOM 1885 N N . ALA A 1 264 ? 1.982 8.561 12.350 1.00 48.84 264 ALA A N 1
ATOM 1886 C CA . ALA A 1 264 ? 2.261 9.830 12.995 1.00 48.84 264 ALA A CA 1
ATOM 1887 C C . ALA A 1 264 ? 3.206 9.583 14.186 1.00 48.84 264 ALA A C 1
ATOM 1889 O O . ALA A 1 264 ? 2.794 9.583 15.348 1.00 48.84 264 ALA A O 1
ATOM 1890 N N . GLU A 1 265 ? 4.510 9.415 13.934 1.00 48.06 265 GLU A N 1
ATOM 1891 C CA . GLU A 1 265 ? 5.544 9.276 14.967 1.00 48.06 265 GLU A CA 1
ATOM 1892 C C . GLU A 1 265 ? 5.577 10.503 15.913 1.00 48.06 265 GLU A C 1
ATOM 1894 O O . GLU A 1 265 ? 6.296 10.517 16.923 1.00 48.06 265 GLU A O 1
ATOM 1899 N N . ARG A 1 266 ? 4.826 11.570 15.592 1.00 49.53 266 ARG A N 1
ATOM 1900 C CA . ARG A 1 266 ? 4.970 12.911 16.163 1.00 49.53 266 ARG A CA 1
ATOM 1901 C C . ARG A 1 266 ? 3.703 13.611 16.647 1.00 49.53 266 ARG A C 1
ATOM 1903 O O . ARG A 1 266 ? 3.740 14.835 16.763 1.00 49.53 266 ARG A O 1
ATOM 1910 N N . GLY A 1 267 ? 2.630 12.915 17.017 1.00 49.78 267 GLY A N 1
ATOM 1911 C CA . GLY A 1 267 ? 1.509 13.598 17.684 1.00 49.78 267 GLY A CA 1
ATOM 1912 C C . GLY A 1 267 ? 0.932 14.756 16.845 1.00 49.78 267 GLY A C 1
ATOM 1913 O O . GLY A 1 267 ? 0.678 15.849 17.362 1.00 49.78 267 GLY A O 1
ATOM 1914 N N . TRP A 1 268 ? 0.742 14.517 15.546 1.00 56.78 268 TRP A N 1
ATOM 1915 C CA . TRP A 1 268 ? 0.016 15.351 14.588 1.00 56.78 268 TRP A CA 1
ATOM 1916 C C . TRP A 1 268 ? -1.487 14.987 14.383 1.00 56.78 268 TRP A C 1
ATOM 1918 O O . TRP A 1 268 ? -1.847 13.969 13.809 1.00 56.78 268 TRP A O 1
ATOM 1928 N N . ALA A 1 269 ? -2.398 15.877 14.789 1.00 56.47 269 ALA A N 1
ATOM 1929 C CA . ALA A 1 269 ? -3.840 15.591 14.853 1.00 56.47 269 ALA A CA 1
ATOM 1930 C C . ALA A 1 269 ? -4.590 15.635 13.499 1.00 56.47 269 ALA A C 1
ATOM 1932 O O . ALA A 1 269 ? -5.808 15.795 13.484 1.00 56.47 269 ALA A O 1
ATOM 1933 N N . GLY A 1 270 ? -3.897 15.568 12.360 1.00 58.66 270 GLY A N 1
ATOM 1934 C CA . GLY A 1 270 ? -4.511 15.924 11.076 1.00 58.66 270 GLY A CA 1
ATOM 1935 C C . GLY A 1 270 ? -4.609 17.446 10.875 1.00 58.66 270 GLY A C 1
ATOM 1936 O O . GLY A 1 270 ? -4.563 18.218 11.843 1.00 58.66 270 GLY A O 1
ATOM 1937 N N . PRO A 1 271 ? -4.706 17.965 9.635 1.00 62.44 271 PRO A N 1
ATOM 1938 C CA . PRO A 1 271 ? -5.385 19.227 9.418 1.00 62.44 271 PRO A CA 1
ATOM 1939 C C . PRO A 1 271 ? -6.866 19.032 9.769 1.00 62.44 271 PRO A C 1
ATOM 1941 O O . PRO A 1 271 ? -7.418 17.968 9.523 1.00 62.44 271 PRO A O 1
ATOM 1944 N N . ASP A 1 272 ? -7.524 20.057 10.314 1.00 67.06 272 ASP A N 1
ATOM 1945 C CA . ASP A 1 272 ? -8.962 19.974 10.596 1.00 67.06 272 ASP A CA 1
ATOM 1946 C C . ASP A 1 272 ? -9.711 19.641 9.288 1.00 67.06 272 ASP A C 1
ATOM 1948 O O . ASP A 1 272 ? -9.694 20.477 8.368 1.00 67.06 272 ASP A O 1
ATOM 1952 N N . PRO A 1 273 ? -10.343 18.455 9.184 1.00 66.75 273 PRO A N 1
ATOM 1953 C CA . PRO A 1 273 ? -10.920 17.955 7.939 1.00 66.75 273 PRO A CA 1
ATOM 1954 C C . PRO A 1 273 ? -12.098 18.812 7.467 1.00 66.75 273 PRO A C 1
ATOM 1956 O O . PRO A 1 273 ? -12.428 18.813 6.285 1.00 66.75 273 PRO A O 1
ATOM 1959 N N . LEU A 1 274 ? -12.705 19.605 8.358 1.00 67.31 274 LEU A N 1
ATOM 1960 C CA . LEU A 1 274 ? -13.821 20.493 8.030 1.00 67.31 274 LEU A CA 1
ATOM 1961 C C . LEU A 1 274 ? -13.368 21.853 7.492 1.00 67.31 274 LEU A C 1
ATOM 1963 O O . LEU A 1 274 ? -14.168 22.591 6.907 1.00 67.31 274 LEU A O 1
ATOM 1967 N N . THR A 1 275 ? -12.111 22.238 7.723 1.00 68.44 275 THR A N 1
ATOM 1968 C CA . THR A 1 275 ? -11.595 23.562 7.334 1.00 68.44 275 THR A CA 1
ATOM 1969 C C . THR A 1 275 ? -10.404 23.515 6.386 1.00 68.44 275 THR A C 1
ATOM 1971 O O . THR A 1 275 ? -10.026 24.553 5.830 1.00 68.44 275 THR A O 1
ATOM 1974 N N . SER A 1 276 ? -9.862 22.326 6.143 1.00 70.69 276 SER A N 1
ATOM 1975 C CA . SER A 1 276 ? -8.686 22.088 5.311 1.00 70.69 276 SER A CA 1
ATOM 1976 C C . SER A 1 276 ? -9.060 21.365 4.015 1.00 70.69 276 SER A C 1
ATOM 1978 O O . SER A 1 276 ? -10.118 20.743 3.942 1.00 70.69 276 SER A O 1
ATOM 1980 N N . PRO A 1 277 ? -8.253 21.482 2.944 1.00 71.50 277 PRO A N 1
ATOM 1981 C CA . PRO A 1 277 ? -8.468 20.670 1.750 1.00 71.50 277 PRO A CA 1
ATOM 1982 C C . PRO A 1 277 ? -8.357 19.169 2.082 1.00 71.50 277 PRO A C 1
ATOM 1984 O O . PRO A 1 277 ? -7.621 18.825 3.011 1.00 71.50 277 PRO A O 1
ATOM 1987 N N . PRO A 1 278 ? -9.051 18.293 1.327 1.00 81.19 278 PRO A N 1
ATOM 1988 C CA . PRO A 1 278 ? -8.906 16.847 1.488 1.00 81.19 278 PRO A CA 1
ATOM 1989 C C . PRO A 1 278 ? -7.453 16.426 1.233 1.00 81.19 278 PRO A C 1
ATOM 1991 O O . PRO A 1 278 ? -6.738 17.114 0.504 1.00 81.19 278 PRO A O 1
ATOM 1994 N N . LEU A 1 279 ? -7.018 15.316 1.833 1.00 80.44 279 LEU A N 1
ATOM 1995 C CA . LEU A 1 279 ? -5.663 14.771 1.632 1.00 80.44 279 LEU A CA 1
ATOM 1996 C C . LEU A 1 279 ? -5.591 13.869 0.397 1.00 80.44 279 LEU A C 1
ATOM 1998 O O . LEU A 1 279 ? -4.575 13.839 -0.298 1.00 80.44 279 LEU A O 1
ATOM 2002 N N . VAL A 1 280 ? -6.702 13.195 0.103 1.00 89.94 280 VAL A N 1
ATOM 2003 C CA . VAL A 1 280 ? -6.867 12.313 -1.051 1.00 89.94 280 VAL A CA 1
ATOM 2004 C C . VAL A 1 280 ? -8.104 12.747 -1.823 1.00 89.94 280 VAL A C 1
ATOM 2006 O O . VAL A 1 280 ? -9.131 13.085 -1.234 1.00 89.94 280 VAL A O 1
ATOM 2009 N N . THR A 1 281 ? -8.013 12.783 -3.146 1.00 93.75 281 THR A N 1
ATOM 2010 C CA . THR A 1 281 ? -9.154 13.006 -4.038 1.00 93.75 281 THR A CA 1
ATOM 2011 C C . THR A 1 281 ? -9.234 11.882 -5.058 1.00 93.75 281 THR A C 1
ATOM 2013 O O . THR A 1 281 ? -8.291 11.675 -5.814 1.00 93.75 281 THR A O 1
ATOM 2016 N N . ILE A 1 282 ? -10.369 11.195 -5.106 1.00 96.94 282 ILE A N 1
ATOM 2017 C CA . ILE A 1 282 ? -10.709 10.205 -6.127 1.00 96.94 282 ILE A CA 1
ATOM 2018 C C . ILE A 1 282 ? -11.660 10.885 -7.112 1.00 96.94 282 ILE A C 1
ATOM 2020 O O . ILE A 1 282 ? -12.633 11.517 -6.693 1.00 96.94 282 ILE A O 1
ATOM 2024 N N . THR A 1 283 ? -11.339 10.846 -8.406 1.00 96.56 283 THR A N 1
ATOM 2025 C CA . THR A 1 283 ? -11.978 11.739 -9.394 1.00 96.56 283 THR A CA 1
ATOM 2026 C C . THR A 1 283 ? -13.110 11.120 -10.209 1.00 96.56 283 THR A C 1
ATOM 2028 O O . THR A 1 283 ? -13.868 11.861 -10.839 1.00 96.56 283 THR A O 1
ATOM 2031 N N . ASP A 1 284 ? -13.239 9.798 -10.198 1.00 96.25 284 ASP A N 1
ATOM 2032 C CA . ASP A 1 284 ? -14.172 9.045 -11.037 1.00 96.25 284 ASP A CA 1
ATOM 2033 C C . ASP A 1 284 ? -14.874 7.890 -10.312 1.00 96.25 284 ASP A C 1
ATOM 2035 O O . ASP A 1 284 ? -15.467 7.051 -10.976 1.00 96.25 284 ASP A O 1
ATOM 2039 N N . PHE A 1 285 ? -14.889 7.913 -8.974 1.00 97.38 285 PHE A N 1
ATOM 2040 C CA . PHE A 1 285 ? -15.485 6.855 -8.156 1.00 97.38 285 PHE A CA 1
ATOM 2041 C C . PHE A 1 285 ? -16.954 6.565 -8.524 1.00 97.38 285 PHE A C 1
ATOM 2043 O O . PHE A 1 285 ? -17.807 7.458 -8.418 1.00 97.38 285 PHE A O 1
ATOM 2050 N N . ASP A 1 286 ? -17.273 5.319 -8.880 1.00 95.12 286 ASP A N 1
ATOM 2051 C CA . ASP A 1 286 ? -18.638 4.834 -9.110 1.00 95.12 286 ASP A CA 1
ATOM 2052 C C . ASP A 1 286 ? -19.129 3.959 -7.938 1.00 95.12 286 ASP A C 1
ATOM 2054 O O . ASP A 1 286 ? -18.813 2.768 -7.875 1.00 95.12 286 ASP A O 1
ATOM 2058 N N . PRO A 1 287 ? -19.979 4.487 -7.033 1.00 93.62 287 PRO A N 1
ATOM 2059 C CA . PRO A 1 287 ? -20.485 3.725 -5.890 1.00 93.62 287 PRO A CA 1
ATOM 2060 C C . PRO A 1 287 ? -21.368 2.525 -6.278 1.00 93.62 287 PRO A C 1
ATOM 2062 O O . PRO A 1 287 ? -21.707 1.724 -5.415 1.00 93.62 287 PRO A O 1
ATOM 2065 N N . GLU A 1 288 ? -21.802 2.375 -7.539 1.00 91.69 288 GLU A N 1
ATOM 2066 C CA . GLU A 1 288 ? -22.559 1.185 -7.955 1.00 91.69 288 GLU A CA 1
ATOM 2067 C C . GLU A 1 288 ? -21.667 -0.042 -8.208 1.00 91.69 288 GLU A C 1
ATOM 2069 O O . GLU A 1 288 ? -22.164 -1.175 -8.160 1.00 91.69 288 GLU A O 1
ATOM 2074 N N . THR A 1 289 ? -20.382 0.164 -8.504 1.00 92.81 289 THR A N 1
ATOM 2075 C CA . THR A 1 289 ? -19.459 -0.903 -8.920 1.00 92.81 289 THR A CA 1
ATOM 2076 C C . THR A 1 289 ? -18.189 -0.968 -8.088 1.00 92.81 289 THR A C 1
ATOM 2078 O O . THR A 1 289 ? -17.683 -2.067 -7.875 1.00 92.81 289 THR A O 1
ATOM 2081 N N . GLU A 1 290 ? -17.706 0.160 -7.589 1.00 95.06 290 GLU A N 1
ATOM 2082 C CA . GLU A 1 290 ? -16.389 0.299 -6.973 1.00 95.06 290 GLU A CA 1
ATOM 2083 C C . GLU A 1 290 ? -16.464 0.311 -5.447 1.00 95.06 290 GLU A C 1
ATOM 2085 O O . GLU A 1 290 ? -17.528 0.484 -4.845 1.00 95.06 290 GLU A O 1
ATOM 2090 N N . GLN A 1 291 ? -15.317 0.092 -4.802 1.00 90.69 291 GLN A N 1
ATOM 2091 C CA . GLN A 1 291 ? -15.212 0.075 -3.344 1.00 90.69 291 GLN A CA 1
ATOM 2092 C C . GLN A 1 291 ? -14.116 1.013 -2.855 1.00 90.69 291 GLN A C 1
ATOM 2094 O O . GLN A 1 291 ? -13.015 1.058 -3.407 1.00 90.69 291 GLN A O 1
ATOM 2099 N N . LEU A 1 292 ? -14.427 1.733 -1.776 1.00 95.69 292 LEU A N 1
ATOM 2100 C CA . LEU A 1 292 ? -13.455 2.487 -0.999 1.00 95.69 292 LEU A CA 1
ATOM 2101 C C . LEU A 1 292 ? -13.040 1.658 0.219 1.00 95.69 292 LEU A C 1
ATOM 2103 O O . LEU A 1 292 ? -13.859 1.345 1.083 1.00 95.69 292 LEU A O 1
ATOM 2107 N N . LEU A 1 293 ? -11.764 1.317 0.293 1.00 93.62 293 LEU A N 1
ATOM 2108 C CA . LEU A 1 293 ? -11.130 0.620 1.398 1.00 93.62 293 LEU A CA 1
ATOM 2109 C C . LEU A 1 293 ? -10.387 1.648 2.255 1.00 93.62 293 LEU A C 1
ATOM 2111 O O . LEU A 1 293 ? -9.605 2.452 1.752 1.00 93.62 293 LEU A O 1
ATOM 2115 N N . ILE A 1 294 ? -10.631 1.622 3.558 1.00 90.25 294 ILE A N 1
ATOM 2116 C CA . ILE A 1 294 ? -9.915 2.439 4.540 1.00 90.25 294 ILE A CA 1
ATOM 2117 C C . ILE A 1 294 ? -9.119 1.488 5.420 1.00 90.25 294 ILE A C 1
ATOM 2119 O O . ILE A 1 294 ? -9.703 0.597 6.037 1.00 90.25 294 ILE A O 1
ATOM 2123 N N . GLU A 1 295 ? -7.805 1.654 5.464 1.00 83.81 295 GLU A N 1
ATOM 2124 C CA . GLU A 1 295 ? -6.934 0.812 6.278 1.00 83.81 295 GLU A CA 1
ATOM 2125 C C . GLU A 1 295 ? -6.727 1.410 7.680 1.00 83.81 295 GLU A C 1
ATOM 2127 O O . GLU A 1 295 ? -6.443 2.598 7.835 1.00 83.81 295 GLU A O 1
ATOM 2132 N N . ASP A 1 296 ? -6.911 0.574 8.705 1.00 68.56 296 ASP A N 1
ATOM 2133 C CA . ASP A 1 296 ? -6.479 0.815 10.092 1.00 68.56 296 ASP A CA 1
ATOM 2134 C C . ASP A 1 296 ? -4.950 0.890 10.134 1.00 68.56 296 ASP A C 1
ATOM 2136 O O . ASP A 1 296 ? -4.291 0.003 9.609 1.00 68.56 296 ASP A O 1
ATOM 2140 N N . HIS A 1 297 ? -4.358 1.900 10.769 1.00 66.88 297 HIS A N 1
ATOM 2141 C CA . HIS A 1 297 ? -2.905 2.066 10.784 1.00 66.88 297 HIS A CA 1
ATOM 2142 C C . HIS A 1 297 ? -2.241 1.591 12.089 1.00 66.88 297 HIS A C 1
ATOM 2144 O O . HIS A 1 297 ? -2.549 2.115 13.155 1.00 66.88 297 HIS A O 1
ATOM 2150 N N . ASP A 1 298 ? -1.228 0.712 12.009 1.00 53.97 298 ASP A N 1
ATOM 2151 C CA . ASP A 1 298 ? -0.355 0.275 13.123 1.00 53.97 298 ASP A CA 1
ATOM 2152 C C . ASP A 1 298 ? -1.086 0.020 14.461 1.00 53.97 298 ASP A C 1
ATOM 2154 O O . ASP A 1 298 ? -0.531 0.267 15.537 1.00 53.97 298 ASP A O 1
ATOM 2158 N N . SER A 1 299 ? -2.289 -0.562 14.443 1.00 52.69 299 SER A N 1
ATOM 2159 C CA . SER A 1 299 ? -3.108 -0.836 15.643 1.00 52.69 299 SER A CA 1
ATOM 2160 C C . SER A 1 299 ? -3.843 0.377 16.237 1.00 52.69 299 SER A C 1
ATOM 2162 O O . SER A 1 299 ? -4.278 0.305 17.389 1.00 52.69 299 SER A O 1
ATOM 2164 N N . ALA A 1 300 ? -3.978 1.475 15.490 1.00 65.44 300 ALA A N 1
ATOM 2165 C CA . ALA A 1 300 ? -4.895 2.570 15.782 1.00 65.44 300 ALA A CA 1
ATOM 2166 C C . ALA A 1 300 ? -6.196 2.328 14.998 1.00 65.44 300 ALA A C 1
ATOM 2168 O O . ALA A 1 300 ? -6.257 2.638 13.806 1.00 65.44 300 ALA A O 1
ATOM 2169 N N . PRO A 1 301 ? -7.228 1.753 15.631 1.00 72.50 301 PRO A N 1
ATOM 2170 C CA . PRO A 1 301 ? -8.466 1.424 14.946 1.00 72.50 301 PRO A CA 1
ATOM 2171 C C . PRO A 1 301 ? -9.255 2.677 14.545 1.00 72.50 301 PRO A C 1
ATOM 2173 O O . PRO A 1 301 ? -9.155 3.737 15.167 1.00 72.50 301 PRO A O 1
ATOM 2176 N N . LEU A 1 302 ? -10.063 2.543 13.494 1.00 81.12 302 LEU A N 1
ATOM 2177 C CA . LEU A 1 302 ? -11.033 3.547 13.069 1.00 81.12 302 LEU A CA 1
ATOM 2178 C C . LEU A 1 302 ? -12.090 3.759 14.170 1.00 81.12 302 LEU A C 1
ATOM 2180 O O . LEU A 1 302 ? -12.910 2.893 14.446 1.00 81.12 302 LEU A O 1
ATOM 2184 N N . GLU A 1 303 ? -12.111 4.945 14.763 1.00 79.81 303 GLU A N 1
ATOM 2185 C CA . GLU A 1 303 ? -13.027 5.320 15.843 1.00 79.81 303 GLU A CA 1
ATOM 2186 C C . GLU A 1 303 ? -14.384 5.785 15.306 1.00 79.81 303 GLU A C 1
ATOM 2188 O O . GLU A 1 303 ? -15.441 5.462 15.844 1.00 79.81 303 GLU A O 1
ATOM 2193 N N . SER A 1 304 ? -14.369 6.586 14.238 1.00 84.25 304 SER A N 1
ATOM 2194 C CA . SER A 1 304 ? -15.590 7.106 13.630 1.00 84.25 304 SER A CA 1
ATOM 2195 C C . SER A 1 304 ? -15.420 7.397 12.145 1.00 84.25 304 SER A C 1
ATOM 2197 O O . SER A 1 304 ? -14.322 7.664 11.651 1.00 84.25 304 SER A O 1
ATOM 2199 N N . LEU A 1 305 ? -16.542 7.359 11.425 1.00 89.44 305 LEU A N 1
ATOM 2200 C CA . LEU A 1 305 ? -16.606 7.669 10.006 1.00 89.44 305 LEU A CA 1
ATOM 2201 C C . LEU A 1 305 ? -17.850 8.507 9.708 1.00 89.44 305 LEU A C 1
ATOM 2203 O O . LEU A 1 305 ? -18.971 8.122 10.035 1.00 89.44 305 LEU A O 1
ATOM 2207 N N . GLU A 1 306 ? -17.658 9.648 9.051 1.00 89.56 306 GLU A N 1
ATOM 2208 C CA . GLU A 1 306 ? -18.734 10.532 8.613 1.00 89.56 306 GLU A CA 1
ATOM 2209 C C . GLU A 1 306 ? -18.742 10.683 7.088 1.00 89.56 306 GLU A C 1
ATOM 2211 O O . GLU A 1 306 ? -17.725 10.995 6.470 1.00 89.56 306 GLU A O 1
ATOM 2216 N N . ILE A 1 307 ? -19.922 10.543 6.479 1.00 91.88 307 ILE A N 1
ATOM 2217 C CA . ILE A 1 307 ? -20.143 10.791 5.049 1.00 91.88 307 ILE A CA 1
ATOM 2218 C C . ILE A 1 307 ? -20.806 12.164 4.884 1.00 91.88 307 ILE A C 1
ATOM 2220 O O . ILE A 1 307 ? -21.959 12.368 5.279 1.00 91.88 307 ILE A O 1
ATOM 2224 N N . GLN A 1 308 ? -20.095 13.116 4.278 1.00 91.88 308 GLN A N 1
ATOM 2225 C CA . GLN A 1 308 ? -20.531 14.505 4.126 1.00 91.88 308 GLN A CA 1
ATOM 2226 C C . GLN A 1 308 ? -20.663 14.907 2.643 1.00 91.88 308 GLN A C 1
ATOM 2228 O O . GLN A 1 308 ? -19.705 15.388 2.031 1.00 91.88 308 GLN A O 1
ATOM 2233 N N . PRO A 1 309 ? -21.857 14.766 2.031 1.00 92.88 309 PRO A N 1
ATOM 2234 C CA . PRO A 1 309 ? -22.086 15.220 0.663 1.00 92.88 309 PRO A CA 1
ATOM 2235 C C . PRO A 1 309 ? -22.100 16.752 0.567 1.00 92.88 309 PRO A C 1
ATOM 2237 O O . PRO A 1 309 ? -22.706 17.451 1.390 1.00 92.88 309 PRO A O 1
ATOM 2240 N N . ALA A 1 310 ? -21.489 17.292 -0.488 1.00 92.50 310 ALA A N 1
ATOM 2241 C CA . ALA A 1 310 ? -21.503 18.719 -0.779 1.00 92.50 310 ALA A CA 1
ATOM 2242 C C . ALA A 1 310 ? -22.935 19.222 -1.017 1.00 92.50 310 ALA A C 1
ATOM 2244 O O . ALA A 1 310 ? -23.756 18.577 -1.670 1.00 92.50 310 ALA A O 1
ATOM 2245 N N . ALA A 1 311 ? -23.240 20.437 -0.552 1.00 92.12 311 ALA A N 1
ATOM 2246 C CA . ALA A 1 311 ? -24.588 21.007 -0.662 1.00 92.12 311 ALA A CA 1
ATOM 2247 C C . ALA A 1 311 ? -25.077 21.197 -2.115 1.00 92.12 311 ALA A C 1
ATOM 2249 O O . ALA A 1 311 ? -26.284 21.300 -2.351 1.00 92.12 311 ALA A O 1
ATOM 2250 N N . ASP A 1 312 ? -24.160 21.291 -3.078 1.00 92.75 312 ASP A N 1
ATOM 2251 C CA . ASP A 1 312 ? -24.452 21.369 -4.511 1.00 92.75 312 ASP A CA 1
ATOM 2252 C C . ASP A 1 312 ? -24.365 20.011 -5.233 1.00 92.75 312 ASP A C 1
ATOM 2254 O O . ASP A 1 312 ? -24.650 19.955 -6.431 1.00 92.75 312 ASP A O 1
ATOM 2258 N N . GLY A 1 313 ? -24.033 18.937 -4.507 1.00 91.12 313 GLY A N 1
ATOM 2259 C CA . GLY A 1 313 ? -23.871 17.578 -5.018 1.00 91.12 313 GLY A CA 1
ATOM 2260 C C . GLY A 1 313 ? -22.631 17.376 -5.888 1.00 91.12 313 GLY A C 1
ATOM 2261 O O . GLY A 1 313 ? -22.615 16.427 -6.663 1.00 91.12 313 GLY A O 1
ATOM 2262 N N . SER A 1 314 ? -21.646 18.281 -5.826 1.00 93.25 314 SER A N 1
ATOM 2263 C CA . SER A 1 314 ? -20.432 18.195 -6.650 1.00 93.25 314 SER A CA 1
ATOM 2264 C C . SER A 1 314 ? -19.438 17.131 -6.194 1.00 93.25 314 SER A C 1
ATOM 2266 O O . SER A 1 314 ? -18.720 16.617 -7.036 1.00 93.25 314 SER A O 1
ATOM 2268 N N . TYR A 1 315 ? -19.409 16.798 -4.906 1.00 94.44 315 TYR A N 1
ATOM 2269 C CA . TYR A 1 315 ? -18.537 15.780 -4.324 1.00 94.44 315 TYR A CA 1
ATOM 2270 C C . TYR A 1 315 ? -19.146 15.245 -3.023 1.00 94.44 315 TYR A C 1
ATOM 2272 O O . TYR A 1 315 ? -20.082 15.841 -2.474 1.00 94.44 315 TYR A O 1
ATOM 2280 N N . THR A 1 316 ? -18.574 14.166 -2.497 1.00 95.31 316 THR A N 1
ATOM 2281 C CA . THR A 1 316 ? -18.820 13.671 -1.138 1.00 95.31 316 THR A CA 1
ATOM 2282 C C . THR A 1 316 ? -17.486 13.500 -0.424 1.00 95.31 316 THR A C 1
ATOM 2284 O O . THR A 1 316 ? -16.582 12.878 -0.973 1.00 95.31 316 THR A O 1
ATOM 2287 N N . ASP A 1 317 ? -17.350 14.074 0.772 1.00 93.31 317 ASP A N 1
ATOM 2288 C CA . ASP A 1 317 ? -16.169 13.869 1.616 1.00 93.31 317 ASP A CA 1
ATOM 2289 C C . ASP A 1 317 ? -16.459 12.729 2.611 1.00 93.31 317 ASP A C 1
ATOM 2291 O O . ASP A 1 317 ? -17.496 12.732 3.280 1.00 93.31 317 ASP A O 1
ATOM 2295 N N . VAL A 1 318 ? -15.555 11.754 2.696 1.00 93.12 318 VAL A N 1
ATOM 2296 C CA . VAL A 1 318 ? -15.523 10.714 3.732 1.00 93.12 318 VAL A CA 1
ATOM 2297 C C . VAL A 1 318 ? -14.496 11.146 4.767 1.00 93.12 318 VAL A C 1
ATOM 2299 O O . VAL A 1 318 ? -13.315 11.296 4.450 1.00 93.12 318 VAL A O 1
ATOM 2302 N N . ILE A 1 319 ? -14.956 11.395 5.987 1.00 88.31 319 ILE A N 1
ATOM 2303 C CA . ILE A 1 319 ? -14.120 11.845 7.096 1.00 88.31 319 ILE A CA 1
ATOM 2304 C C . ILE A 1 319 ? -13.954 10.678 8.049 1.00 88.31 319 ILE A C 1
ATOM 2306 O O . ILE A 1 319 ? -14.927 10.252 8.665 1.00 88.31 319 ILE A O 1
ATOM 2310 N N . ALA A 1 320 ? -12.736 10.176 8.172 1.00 85.88 320 ALA A N 1
ATOM 2311 C CA . ALA A 1 320 ? -12.413 9.092 9.083 1.00 85.88 320 ALA A CA 1
ATOM 2312 C C . ALA A 1 320 ? -11.560 9.629 10.236 1.00 85.88 320 ALA A C 1
ATOM 2314 O O . ALA A 1 320 ? -10.703 10.498 10.039 1.00 85.88 320 ALA A O 1
ATOM 2315 N N . GLN A 1 321 ? -11.848 9.151 11.442 1.00 81.50 321 GLN A N 1
ATOM 2316 C CA . GLN A 1 321 ? -11.136 9.487 12.673 1.00 81.50 321 GLN A CA 1
ATOM 2317 C C . GLN A 1 321 ? -10.671 8.194 13.326 1.00 81.50 321 GLN A C 1
ATOM 2319 O O . GLN A 1 321 ? -11.431 7.229 13.361 1.00 81.50 321 GLN A O 1
ATOM 2324 N N . PHE A 1 322 ? -9.443 8.178 13.827 1.00 77.75 322 PHE A N 1
ATOM 2325 C CA . PHE A 1 322 ? -8.814 6.988 14.395 1.00 77.75 322 PHE A CA 1
ATOM 2326 C C . PHE A 1 322 ? -8.538 7.219 15.872 1.00 77.75 322 PHE A C 1
ATOM 2328 O O . PHE A 1 322 ? -8.263 8.350 16.287 1.00 77.75 322 PHE A O 1
ATOM 2335 N N . GLU A 1 323 ? -8.581 6.136 16.641 1.00 69.69 323 GLU A N 1
ATOM 2336 C CA . GLU A 1 323 ? -8.184 6.159 18.042 1.00 69.69 323 GLU A CA 1
ATOM 2337 C C . GLU A 1 323 ? -6.680 6.466 18.174 1.00 69.69 323 GLU A C 1
ATOM 2339 O O . GLU A 1 323 ? -5.879 6.244 17.262 1.00 69.69 323 GLU A O 1
ATOM 2344 N N . GLU A 1 324 ? -6.264 6.990 19.327 1.00 62.62 324 GLU A N 1
ATOM 2345 C CA . GLU A 1 324 ? -4.841 7.152 19.639 1.00 62.62 324 GLU A CA 1
ATOM 2346 C C . GLU A 1 324 ? -4.164 5.770 19.765 1.00 62.62 324 GLU A C 1
ATOM 2348 O O . GLU A 1 324 ? -4.727 4.856 20.362 1.00 62.62 324 GLU A O 1
ATOM 2353 N N . ASP A 1 325 ? -2.934 5.611 19.251 1.00 53.03 325 ASP A N 1
ATOM 2354 C CA . ASP A 1 325 ? -2.129 4.383 19.403 1.00 53.03 325 ASP A CA 1
ATOM 2355 C C . ASP A 1 325 ? -1.888 4.084 20.902 1.00 53.03 325 ASP A C 1
ATOM 2357 O O . ASP A 1 325 ? -0.981 4.628 21.549 1.00 53.03 325 ASP A O 1
ATOM 2361 N N . LEU A 1 326 ? -2.722 3.201 21.464 1.00 48.78 326 LEU A N 1
ATOM 2362 C CA . LEU A 1 326 ? -2.742 2.819 22.881 1.00 48.78 326 LEU A CA 1
ATOM 2363 C C . LEU A 1 326 ? -1.439 2.126 23.337 1.00 48.78 326 LEU A C 1
ATOM 2365 O O . LEU A 1 326 ? -1.220 1.941 24.538 1.00 48.78 326 LEU A O 1
ATOM 2369 N N . ILE A 1 327 ? -0.541 1.743 22.417 1.00 39.84 327 ILE A N 1
ATOM 2370 C CA . ILE A 1 327 ? 0.602 0.860 22.702 1.00 39.84 327 ILE A CA 1
ATOM 2371 C C . ILE A 1 327 ? 1.884 1.636 23.080 1.00 39.84 327 ILE A C 1
ATOM 2373 O O . ILE A 1 327 ? 2.792 1.060 23.690 1.00 39.84 327 ILE A O 1
ATOM 2377 N N . LYS A 1 328 ? 1.996 2.951 22.815 1.00 40.62 328 LYS A N 1
ATOM 2378 C CA . LYS A 1 328 ? 3.289 3.680 22.934 1.00 40.62 328 LYS A CA 1
ATOM 2379 C C . LYS A 1 328 ? 3.458 4.636 24.125 1.00 40.62 328 LYS A C 1
ATOM 2381 O O . LYS A 1 328 ? 4.474 5.335 24.195 1.00 40.62 328 LYS A O 1
ATOM 2386 N N . GLY A 1 329 ? 2.549 4.638 25.104 1.00 36.91 329 GLY A N 1
ATOM 2387 C CA . GLY A 1 329 ? 2.791 5.172 26.461 1.00 36.91 329 GLY A CA 1
ATOM 2388 C C . GLY A 1 329 ? 3.205 6.653 26.571 1.00 36.91 329 GLY A C 1
ATOM 2389 O O . GLY A 1 329 ? 3.727 7.079 27.604 1.00 36.91 329 GLY A O 1
ATOM 2390 N N . ARG A 1 330 ? 3.007 7.464 25.523 1.00 39.09 330 ARG A N 1
ATOM 2391 C CA . ARG A 1 330 ? 3.197 8.923 25.553 1.00 39.09 330 ARG A CA 1
ATOM 2392 C C . ARG A 1 330 ? 1.861 9.618 25.344 1.00 39.09 330 ARG A C 1
ATOM 2394 O O . ARG A 1 330 ? 1.605 10.187 24.297 1.00 39.09 330 ARG A O 1
ATOM 2401 N N . HIS A 1 331 ? 1.075 9.580 26.410 1.00 46.75 331 HIS A N 1
ATOM 2402 C CA . HIS A 1 331 ? -0.276 10.113 26.509 1.00 46.75 331 HIS A CA 1
ATOM 2403 C C . HIS A 1 331 ? -0.352 11.630 26.287 1.00 46.75 331 HIS A C 1
ATOM 2405 O O . HIS A 1 331 ? 0.322 12.416 26.975 1.00 46.75 331 HIS A O 1
ATOM 2411 N N . ARG A 1 332 ? -1.234 12.042 25.375 1.00 44.50 332 ARG A N 1
ATOM 2412 C CA . ARG A 1 332 ? -1.910 13.340 25.415 1.00 44.50 332 ARG A CA 1
ATOM 2413 C C . ARG A 1 332 ? -3.388 13.100 25.107 1.00 44.50 332 ARG A C 1
ATOM 2415 O O . ARG A 1 332 ? -3.723 12.970 23.945 1.00 44.50 332 ARG A O 1
ATOM 2422 N N . ASP A 1 333 ? -4.222 13.170 26.143 1.00 42.72 333 ASP A N 1
ATOM 2423 C CA . ASP A 1 333 ? -5.677 12.904 26.185 1.00 42.72 333 ASP A CA 1
ATOM 2424 C C . ASP A 1 333 ? -6.586 13.620 25.141 1.00 42.72 333 ASP A C 1
ATOM 2426 O O . ASP A 1 333 ? -7.802 13.553 25.260 1.00 42.72 333 ASP A O 1
ATOM 2430 N N . ASP A 1 334 ? -6.043 14.326 24.141 1.00 48.78 334 ASP A N 1
ATOM 2431 C CA . ASP A 1 334 ? -6.788 15.105 23.137 1.00 48.78 334 ASP A CA 1
ATOM 2432 C C . ASP A 1 334 ? -6.391 14.740 21.681 1.00 48.78 334 ASP A C 1
ATOM 2434 O O . ASP A 1 334 ? -6.498 15.585 20.784 1.00 48.78 334 ASP A O 1
ATOM 2438 N N . TYR A 1 335 ? -5.828 13.552 21.425 1.00 54.62 335 TYR A N 1
ATOM 2439 C CA . TYR A 1 335 ? -5.176 13.240 20.149 1.00 54.62 335 TYR A CA 1
ATOM 2440 C C . TYR A 1 335 ? -5.909 12.180 19.308 1.00 54.62 335 TYR A C 1
ATOM 2442 O O . TYR A 1 335 ? -5.664 10.993 19.452 1.00 54.62 335 TYR A O 1
ATOM 2450 N N . HIS A 1 336 ? -6.744 12.635 18.368 1.00 61.62 336 HIS A N 1
ATOM 2451 C CA . HIS A 1 336 ? -7.483 11.780 17.429 1.00 61.62 336 HIS A CA 1
ATOM 2452 C C . HIS A 1 336 ? -7.203 12.256 15.996 1.00 61.62 336 HIS A C 1
ATOM 2454 O O . HIS A 1 336 ? -7.720 13.310 15.597 1.00 61.62 336 HIS A O 1
ATOM 2460 N N . PRO A 1 337 ? -6.317 11.590 15.232 1.00 66.38 337 PRO A N 1
ATOM 2461 C CA . PRO A 1 337 ? -6.049 11.994 13.863 1.00 66.38 337 PRO A CA 1
ATOM 2462 C C . PRO A 1 337 ? -7.309 11.804 13.020 1.00 66.38 337 PRO A C 1
ATOM 2464 O O . PRO A 1 337 ? -7.950 10.754 13.031 1.00 66.38 337 PRO A O 1
ATOM 2467 N N . SER A 1 338 ? -7.660 12.858 12.290 1.00 72.38 338 SER A N 1
ATOM 2468 C CA . SER A 1 338 ? -8.796 12.865 11.379 1.00 72.38 338 SER A CA 1
ATOM 2469 C C . SER A 1 338 ? -8.369 13.384 10.018 1.00 72.38 338 SER A C 1
ATOM 2471 O O . SER A 1 338 ? -7.510 14.264 9.904 1.00 72.38 338 SER A O 1
ATOM 2473 N N . PHE A 1 339 ? -8.967 12.842 8.968 1.00 77.06 339 PHE A N 1
ATOM 2474 C CA . PHE A 1 339 ? -8.677 13.254 7.603 1.00 77.06 339 PHE A CA 1
ATOM 2475 C C . PHE A 1 339 ? -9.910 13.121 6.722 1.00 77.06 339 PHE A C 1
ATOM 2477 O O . PHE A 1 339 ? -10.867 12.425 7.051 1.00 77.06 339 PHE A O 1
ATOM 2484 N N . ALA A 1 340 ? -9.864 13.803 5.580 1.00 86.06 340 ALA A N 1
ATOM 2485 C CA . ALA A 1 340 ? -10.918 13.776 4.581 1.00 86.06 340 ALA A CA 1
ATOM 2486 C C . ALA A 1 340 ? -10.407 13.166 3.271 1.00 86.06 340 ALA A C 1
ATOM 2488 O O . ALA A 1 340 ? -9.402 13.624 2.708 1.00 86.06 340 ALA A O 1
ATOM 2489 N N . ILE A 1 341 ? -11.148 12.177 2.778 1.00 91.75 341 ILE A N 1
ATOM 2490 C CA . ILE A 1 341 ? -11.052 11.625 1.427 1.00 91.75 341 ILE A CA 1
ATOM 2491 C C . ILE A 1 341 ? -12.190 12.239 0.619 1.00 91.75 341 ILE A C 1
ATOM 2493 O O . ILE A 1 341 ? -13.352 12.149 1.011 1.00 91.75 341 ILE A O 1
ATOM 2497 N N . ARG A 1 342 ? -11.877 12.869 -0.509 1.00 93.88 342 ARG A N 1
ATOM 2498 C CA . ARG A 1 342 ? -12.885 13.436 -1.404 1.00 93.88 342 ARG A CA 1
ATOM 2499 C C . ARG A 1 342 ? -13.195 12.492 -2.551 1.00 93.88 342 ARG A C 1
ATOM 2501 O O . ARG A 1 342 ? -12.289 12.126 -3.289 1.00 93.88 342 ARG A O 1
ATOM 2508 N N . LEU A 1 343 ? -14.475 12.220 -2.765 1.00 96.75 343 LEU A N 1
ATOM 2509 C CA . LEU A 1 343 ? -14.999 11.556 -3.956 1.00 96.75 343 LEU A CA 1
ATOM 2510 C C . LEU A 1 343 ? -15.638 12.617 -4.864 1.00 96.75 343 LEU A C 1
ATOM 2512 O O . LEU A 1 343 ? -16.756 13.081 -4.606 1.00 96.75 343 LEU A O 1
ATOM 2516 N N . ASP A 1 344 ? -14.903 13.076 -5.876 1.00 95.50 344 ASP A N 1
ATOM 2517 C CA . ASP A 1 344 ? -15.379 14.103 -6.809 1.00 95.50 344 ASP A CA 1
ATOM 2518 C C . ASP A 1 344 ? -16.459 13.527 -7.735 1.00 95.50 344 ASP A C 1
ATOM 2520 O O . ASP A 1 344 ? -16.401 12.379 -8.156 1.00 95.50 344 ASP A O 1
ATOM 2524 N N . GLY A 1 345 ? -17.501 14.303 -8.022 1.00 94.56 345 GLY A N 1
ATOM 2525 C CA . GLY A 1 345 ? -18.642 13.855 -8.828 1.00 94.56 345 GLY A CA 1
ATOM 2526 C C . GLY A 1 345 ? -19.633 12.917 -8.122 1.00 94.56 345 GLY A C 1
ATOM 2527 O O . GLY A 1 345 ? -20.720 12.684 -8.660 1.00 94.56 345 GLY A O 1
ATOM 2528 N N . VAL A 1 346 ? -19.333 12.442 -6.909 1.00 95.75 346 VAL A N 1
ATOM 2529 C CA . VAL A 1 346 ? -20.213 11.552 -6.137 1.00 95.75 346 VAL A CA 1
ATOM 2530 C C . VAL A 1 346 ? -21.199 12.362 -5.299 1.00 95.75 346 VAL A C 1
ATOM 2532 O O . VAL A 1 346 ? -20.818 13.121 -4.411 1.00 95.75 346 VAL A O 1
ATOM 2535 N N . SER A 1 347 ? -22.496 12.188 -5.562 1.00 90.19 347 SER A N 1
ATOM 2536 C CA . SER A 1 347 ? -23.572 12.933 -4.875 1.00 90.19 347 SER A CA 1
ATOM 2537 C C . SER A 1 347 ? -24.301 12.145 -3.780 1.00 90.19 347 SER A C 1
ATOM 2539 O O . SER A 1 347 ? -25.056 12.725 -2.996 1.00 90.19 347 SER A O 1
ATOM 2541 N N . SER A 1 348 ? -24.096 10.830 -3.735 1.00 88.12 348 SER A N 1
ATOM 2542 C CA . SER A 1 348 ? -24.624 9.932 -2.713 1.00 88.12 348 SER A CA 1
ATOM 2543 C C . SER A 1 348 ? -23.676 8.759 -2.545 1.00 88.12 348 SER A C 1
ATOM 2545 O O . SER A 1 348 ? -23.305 8.150 -3.543 1.00 88.12 348 SER A O 1
ATOM 2547 N N . LEU A 1 349 ? -23.353 8.443 -1.298 1.00 92.88 349 LEU A N 1
ATOM 2548 C CA . LEU A 1 349 ? -22.518 7.320 -0.901 1.00 92.88 349 LEU A CA 1
ATOM 2549 C C . LEU A 1 349 ? -23.213 6.614 0.265 1.00 92.88 349 LEU A C 1
ATOM 2551 O O . LEU A 1 349 ? -23.832 7.277 1.106 1.00 92.88 349 LEU A O 1
ATOM 2555 N N . SER A 1 350 ? -23.153 5.292 0.288 1.00 89.19 350 SER A N 1
ATOM 2556 C CA . SER A 1 350 ? -23.637 4.451 1.373 1.00 89.19 350 SER A CA 1
ATOM 2557 C C . SER A 1 350 ? -22.472 3.754 2.072 1.00 89.19 350 SER A C 1
ATOM 2559 O O . SER A 1 350 ? -21.373 3.658 1.541 1.00 89.19 350 SER A O 1
ATOM 2561 N N . GLU A 1 351 ? -22.711 3.237 3.272 1.00 84.31 351 GLU A N 1
ATOM 2562 C CA . GLU A 1 351 ? -21.702 2.446 3.988 1.00 84.31 351 GLU A CA 1
ATOM 2563 C C . GLU A 1 351 ? -21.391 1.111 3.304 1.00 84.31 351 GLU A C 1
ATOM 2565 O O . GLU A 1 351 ? -20.324 0.553 3.526 1.00 84.31 351 GLU A O 1
ATOM 2570 N N . GLU A 1 352 ? -22.289 0.593 2.455 1.00 86.75 352 GLU A N 1
ATOM 2571 C CA . GLU A 1 352 ? -22.034 -0.645 1.709 1.00 86.75 352 GLU A CA 1
ATOM 2572 C C . GLU A 1 352 ? -20.901 -0.482 0.683 1.00 86.75 352 GLU A C 1
ATOM 2574 O O . GLU A 1 352 ? -20.270 -1.486 0.331 1.00 86.75 352 GLU A O 1
ATOM 2579 N N . ASP A 1 353 ? -20.635 0.768 0.282 1.00 90.19 353 ASP A N 1
ATOM 2580 C CA . ASP A 1 353 ? -19.606 1.192 -0.675 1.00 90.19 353 ASP A CA 1
ATOM 2581 C C . ASP A 1 353 ? -18.233 1.369 0.007 1.00 90.19 353 ASP A C 1
ATOM 2583 O O . ASP A 1 353 ? -17.215 1.556 -0.662 1.00 90.19 353 ASP A O 1
ATOM 2587 N N . ILE A 1 354 ? -18.200 1.297 1.346 1.00 93.06 354 ILE A N 1
ATOM 2588 C CA . ILE A 1 354 ? -17.000 1.439 2.169 1.00 93.06 354 ILE A CA 1
ATOM 2589 C C . ILE A 1 354 ? -16.676 0.105 2.854 1.00 93.06 354 ILE A C 1
ATOM 2591 O O . ILE A 1 354 ? -17.536 -0.615 3.379 1.00 93.06 354 ILE A O 1
ATOM 2595 N N . ARG A 1 355 ? -15.392 -0.232 2.866 1.00 92.62 355 ARG A N 1
ATOM 2596 C CA . ARG A 1 355 ? -14.826 -1.363 3.597 1.00 92.62 355 ARG A CA 1
ATOM 2597 C C . ARG A 1 355 ? -13.700 -0.882 4.496 1.00 92.62 355 ARG A C 1
ATOM 2599 O O . ARG A 1 355 ? -13.011 0.080 4.172 1.00 92.62 355 ARG A O 1
ATOM 2606 N N . VAL A 1 356 ? -13.499 -1.581 5.605 1.00 90.00 356 VAL A N 1
ATOM 2607 C CA . VAL A 1 356 ? -12.359 -1.338 6.495 1.00 90.00 356 VAL A CA 1
ATOM 2608 C C . VAL A 1 356 ? -11.379 -2.489 6.341 1.00 90.00 356 VAL A C 1
ATOM 2610 O O . VAL A 1 356 ? -11.786 -3.650 6.383 1.00 90.00 356 VAL A O 1
ATOM 2613 N N . VAL A 1 357 ? -10.106 -2.183 6.132 1.00 86.69 357 VAL A N 1
ATOM 2614 C CA . VAL A 1 357 ? -9.027 -3.169 6.071 1.00 86.69 357 VAL A CA 1
ATOM 2615 C C . VAL A 1 357 ? -8.334 -3.195 7.424 1.00 86.69 357 VAL A C 1
ATOM 2617 O O . VAL A 1 357 ? -7.869 -2.169 7.914 1.00 86.69 357 VAL A O 1
ATOM 2620 N N . ASN A 1 358 ? -8.282 -4.371 8.040 1.00 77.62 358 ASN A N 1
ATOM 2621 C CA . ASN A 1 358 ? -7.521 -4.584 9.261 1.00 77.62 358 ASN A CA 1
ATOM 2622 C C . ASN A 1 358 ? -6.040 -4.775 8.900 1.00 77.62 358 ASN A C 1
ATOM 2624 O O . ASN A 1 358 ? -5.681 -5.818 8.354 1.00 77.62 358 ASN A O 1
ATOM 2628 N N . SER A 1 359 ? -5.171 -3.813 9.215 1.00 70.19 359 SER A N 1
ATOM 2629 C CA . SER A 1 359 ? -3.738 -3.892 8.874 1.00 70.19 359 SER A CA 1
ATOM 2630 C C . SER A 1 359 ? -2.998 -5.045 9.547 1.00 70.19 359 SER A C 1
ATOM 2632 O O . SER A 1 359 ? -1.973 -5.511 9.044 1.00 70.19 359 SER A O 1
ATOM 2634 N N . SER A 1 360 ? -3.505 -5.559 10.673 1.00 68.69 360 SER A N 1
ATOM 2635 C CA . SER A 1 360 ? -2.836 -6.645 11.397 1.00 68.69 360 SER A CA 1
ATOM 2636 C C . SER A 1 360 ? -2.842 -7.975 10.631 1.00 68.69 360 SER A C 1
ATOM 2638 O O . SER A 1 360 ? -1.927 -8.791 10.803 1.00 68.69 360 SER A O 1
ATOM 2640 N N . ASP A 1 361 ? -3.843 -8.201 9.773 1.00 74.62 361 ASP A N 1
ATOM 2641 C CA . ASP A 1 361 ? -4.003 -9.445 9.014 1.00 74.62 361 ASP A CA 1
ATOM 2642 C C . ASP A 1 361 ? -4.449 -9.280 7.547 1.00 74.62 361 ASP A C 1
ATOM 2644 O O . ASP A 1 361 ? -4.521 -10.278 6.823 1.00 74.62 361 ASP A O 1
ATOM 2648 N N . GLY A 1 362 ? -4.687 -8.048 7.092 1.00 77.62 362 GLY A N 1
ATOM 2649 C CA . GLY A 1 362 ? -5.117 -7.695 5.738 1.00 77.62 362 GLY A CA 1
ATOM 2650 C C . GLY A 1 362 ? -6.577 -8.040 5.433 1.00 77.62 362 GLY A C 1
ATOM 2651 O O . GLY A 1 362 ? -6.967 -8.051 4.264 1.00 77.62 362 GLY A O 1
ATOM 2652 N N . THR A 1 363 ? -7.391 -8.387 6.437 1.00 84.00 363 THR A N 1
ATOM 2653 C CA . THR A 1 363 ? -8.788 -8.769 6.199 1.00 84.00 363 THR A CA 1
ATOM 2654 C C . THR A 1 363 ? -9.669 -7.558 5.906 1.00 84.00 363 THR A C 1
ATOM 2656 O O . THR A 1 363 ? -9.588 -6.524 6.565 1.00 84.00 363 THR A O 1
ATOM 2659 N N . THR A 1 364 ? -10.536 -7.696 4.901 1.00 88.50 364 THR A N 1
ATOM 2660 C CA . THR A 1 364 ? -11.514 -6.672 4.519 1.00 88.50 364 THR A CA 1
ATOM 2661 C C . THR A 1 364 ? -12.841 -6.927 5.224 1.00 88.50 364 THR A C 1
ATOM 2663 O O . THR A 1 364 ? -13.452 -7.984 5.057 1.00 88.50 364 THR A O 1
ATOM 2666 N N . LEU A 1 365 ? -13.303 -5.938 5.979 1.00 88.81 365 LEU A N 1
ATOM 2667 C CA . LEU A 1 365 ? -14.495 -5.994 6.812 1.00 88.81 365 LEU A CA 1
ATOM 2668 C C . LEU A 1 365 ? -15.594 -5.100 6.230 1.00 88.81 365 LEU A C 1
ATOM 2670 O O . LEU A 1 365 ? -15.343 -3.988 5.752 1.00 88.81 365 LEU A O 1
ATOM 2674 N N . ALA A 1 366 ? -16.835 -5.579 6.274 1.00 90.62 366 ALA A N 1
ATOM 2675 C CA . ALA A 1 366 ? -17.995 -4.771 5.924 1.00 90.62 366 ALA A CA 1
ATOM 2676 C C . ALA A 1 366 ? -18.234 -3.709 7.003 1.00 90.62 366 ALA A C 1
ATOM 2678 O O . ALA A 1 366 ? -18.282 -4.047 8.183 1.00 90.62 366 ALA A O 1
ATOM 2679 N N . LEU A 1 367 ? -18.411 -2.447 6.613 1.00 91.19 367 LEU A N 1
ATOM 2680 C CA . LEU A 1 367 ? -18.762 -1.392 7.557 1.00 91.19 367 LEU A CA 1
ATOM 2681 C C . LEU A 1 367 ? -20.247 -1.483 7.937 1.00 91.19 367 LEU A C 1
ATOM 2683 O O . LEU A 1 367 ? -21.112 -1.655 7.077 1.00 91.19 367 LEU A O 1
ATOM 2687 N N . GLN A 1 368 ? -20.538 -1.350 9.228 1.00 91.94 368 GLN A N 1
ATOM 2688 C CA . GLN A 1 368 ? -21.888 -1.184 9.750 1.00 91.94 368 GLN A CA 1
ATOM 2689 C C . GLN A 1 368 ? -21.892 -0.070 10.795 1.00 91.94 368 GLN A C 1
ATOM 2691 O O . GLN A 1 368 ? -21.297 -0.236 11.860 1.00 91.94 368 GLN A O 1
ATOM 2696 N N . SER A 1 369 ? -22.590 1.032 10.525 1.00 90.75 369 SER A N 1
ATOM 2697 C CA . SER A 1 369 ? -22.686 2.144 11.469 1.00 90.75 369 SER A CA 1
ATOM 2698 C C . SER A 1 369 ? -24.030 2.223 12.210 1.00 90.75 369 SER A C 1
ATOM 2700 O O . SER A 1 369 ? -25.064 1.712 11.757 1.00 90.75 369 SER A O 1
ATOM 2702 N N . GLY A 1 370 ? -23.996 2.843 13.387 1.00 89.25 370 GLY A N 1
ATOM 2703 C CA . GLY A 1 370 ? -25.149 3.357 14.113 1.00 89.25 370 GLY A CA 1
ATOM 2704 C C . GLY A 1 370 ? -25.327 4.865 13.910 1.00 89.25 370 GLY A C 1
ATOM 2705 O O . GLY A 1 370 ? -24.838 5.485 12.968 1.00 89.25 370 GLY A O 1
ATOM 2706 N N . THR A 1 371 ? -26.112 5.469 14.782 1.00 90.06 371 THR A N 1
ATOM 2707 C CA . THR A 1 371 ? -26.452 6.884 14.811 1.00 90.06 371 THR A CA 1
ATOM 2708 C C . THR A 1 371 ? -25.813 7.560 16.030 1.00 90.06 371 THR A C 1
ATOM 2710 O O . THR A 1 371 ? -25.013 6.991 16.748 1.00 90.06 371 THR A O 1
ATOM 2713 N N . GLN A 1 372 ? -26.131 8.833 16.279 1.00 89.38 372 GLN A N 1
ATOM 2714 C CA . GLN A 1 372 ? -25.685 9.517 17.506 1.00 89.38 372 GLN A CA 1
ATOM 2715 C C . GLN A 1 372 ? -26.632 9.294 18.703 1.00 89.38 372 GLN A C 1
ATOM 2717 O O . GLN A 1 372 ? -26.652 10.108 19.630 1.00 89.38 372 GLN A O 1
ATOM 2722 N N . GLY A 1 373 ? -27.515 8.299 18.652 1.00 93.50 373 GLY A N 1
ATOM 2723 C CA . GLY A 1 373 ? -28.347 7.929 19.794 1.00 93.50 373 GLY A CA 1
ATOM 2724 C C . GLY A 1 373 ? -28.512 6.420 19.882 1.00 93.50 373 GLY A C 1
ATOM 2725 O O . GLY A 1 373 ? -28.099 5.725 18.980 1.00 93.50 373 GLY A O 1
ATOM 2726 N N . ASP A 1 374 ? -29.194 5.953 20.926 1.00 96.94 374 ASP A N 1
ATOM 2727 C CA . ASP A 1 374 ? -29.258 4.534 21.293 1.00 96.94 374 ASP A CA 1
ATOM 2728 C C . ASP A 1 374 ? -29.671 3.597 20.137 1.00 96.94 374 ASP A C 1
ATOM 2730 O O . ASP A 1 374 ? -30.829 3.594 19.680 1.00 96.94 374 ASP A O 1
ATOM 2734 N N . ASP A 1 375 ? -28.745 2.736 19.733 1.00 96.06 375 ASP A N 1
ATOM 2735 C CA . ASP A 1 375 ? -28.878 1.792 18.638 1.00 96.06 375 ASP A CA 1
ATOM 2736 C C . ASP A 1 375 ? -28.878 0.329 19.098 1.00 96.06 375 ASP A C 1
ATOM 2738 O O . ASP A 1 375 ? -28.530 -0.054 20.214 1.00 96.06 375 ASP A O 1
ATOM 2742 N N . THR A 1 376 ? -29.368 -0.552 18.225 1.00 95.94 376 THR A N 1
ATOM 2743 C CA . THR A 1 376 ? -29.317 -2.002 18.448 1.00 95.94 376 THR A CA 1
ATOM 2744 C C . THR A 1 376 ? -28.877 -2.689 17.169 1.00 95.94 376 THR A C 1
ATOM 2746 O O . THR A 1 376 ? -29.665 -2.830 16.228 1.00 95.94 376 THR A O 1
ATOM 2749 N N . LEU A 1 377 ? -27.628 -3.143 17.150 1.00 92.94 377 LEU A N 1
ATOM 2750 C CA . LEU A 1 377 ? -26.971 -3.723 15.989 1.00 92.94 377 LEU A CA 1
ATOM 2751 C C . LEU A 1 377 ? -26.714 -5.220 16.187 1.00 92.94 377 LEU A C 1
ATOM 2753 O O . LEU A 1 377 ? -26.422 -5.709 17.279 1.00 92.94 377 LEU A O 1
ATOM 2757 N N . VAL A 1 378 ? -26.827 -5.970 15.093 1.00 91.69 378 VAL A N 1
ATOM 2758 C CA . VAL A 1 378 ? -26.439 -7.383 15.035 1.00 91.69 378 VAL A CA 1
ATOM 2759 C C . VAL A 1 378 ? -25.465 -7.540 13.882 1.00 91.69 378 VAL A C 1
ATOM 2761 O O . VAL A 1 378 ? -25.880 -7.467 12.725 1.00 91.69 378 VAL A O 1
ATOM 2764 N N . ALA A 1 379 ? -24.196 -7.754 14.215 1.00 86.06 379 ALA A N 1
ATOM 2765 C CA . ALA A 1 379 ? -23.123 -7.887 13.245 1.00 86.06 379 ALA A CA 1
ATOM 2766 C C . ALA A 1 379 ? -23.047 -9.320 12.694 1.00 86.06 379 ALA A C 1
ATOM 2768 O O . ALA A 1 379 ? -23.218 -10.314 13.424 1.00 86.06 379 ALA A O 1
ATOM 2769 N N . ALA A 1 380 ? -22.804 -9.416 11.386 1.00 83.31 380 ALA A N 1
ATOM 2770 C CA . ALA A 1 380 ? -22.479 -10.668 10.709 1.00 83.31 380 ALA A CA 1
ATOM 2771 C C . ALA A 1 380 ? -21.002 -11.047 10.957 1.00 83.31 380 ALA A C 1
ATOM 2773 O O . ALA A 1 380 ? -20.363 -10.476 11.835 1.00 83.31 380 ALA A O 1
ATOM 2774 N N . SER A 1 381 ? -20.473 -12.049 10.243 1.00 84.25 381 SER A N 1
ATOM 2775 C CA . SER A 1 381 ? -19.016 -12.263 10.213 1.00 84.25 381 SER A CA 1
ATOM 2776 C C . SER A 1 381 ? -18.337 -11.110 9.485 1.00 84.25 381 SER A C 1
ATOM 2778 O O . SER A 1 381 ? -18.995 -10.426 8.697 1.00 84.25 381 SER A O 1
ATOM 2780 N N . ASP A 1 382 ? -17.037 -10.925 9.716 1.00 86.31 382 ASP A N 1
ATOM 2781 C CA . ASP A 1 382 ? -16.207 -10.033 8.895 1.00 86.31 382 ASP A CA 1
ATOM 2782 C C . ASP A 1 382 ? -16.785 -8.605 8.811 1.00 86.31 382 ASP A C 1
ATOM 2784 O O . ASP A 1 382 ? -16.981 -8.044 7.734 1.00 86.31 382 ASP A O 1
ATOM 2788 N N . THR A 1 383 ? -17.158 -8.043 9.966 1.00 89.56 383 THR A N 1
ATOM 2789 C CA . THR A 1 383 ? -17.851 -6.749 10.079 1.00 89.56 383 THR A CA 1
ATOM 2790 C C . THR A 1 383 ? -17.079 -5.808 11.002 1.00 89.56 383 THR A C 1
ATOM 2792 O O . THR A 1 383 ? -16.634 -6.214 12.078 1.00 89.56 383 THR A O 1
ATOM 2795 N N . TYR A 1 384 ? -16.958 -4.549 10.589 1.00 91.06 384 TYR A N 1
ATOM 2796 C CA . TYR A 1 384 ? -16.452 -3.436 11.379 1.00 91.06 384 TYR A CA 1
ATOM 2797 C C . TYR A 1 384 ? -17.639 -2.579 11.829 1.00 91.06 384 TYR A C 1
ATOM 2799 O O . TYR A 1 384 ? -18.340 -2.002 10.996 1.00 91.06 384 TYR A O 1
ATOM 2807 N N . VAL A 1 385 ? -17.915 -2.552 13.131 1.00 92.19 385 VAL A N 1
ATOM 2808 C CA . VAL A 1 385 ? -19.089 -1.884 13.703 1.00 92.19 385 VAL A CA 1
ATOM 2809 C C . VAL A 1 385 ? -18.675 -0.571 14.353 1.00 92.19 385 VAL A C 1
ATOM 2811 O O . VAL A 1 385 ? -17.802 -0.579 15.214 1.00 92.19 385 VAL A O 1
ATOM 2814 N N . LEU A 1 386 ? -19.345 0.520 13.984 1.00 93.00 386 LEU A N 1
ATOM 2815 C CA . LEU A 1 386 ? -19.198 1.848 14.587 1.00 93.00 386 LEU A CA 1
ATOM 2816 C C . LEU A 1 386 ? -20.563 2.320 15.087 1.00 93.00 386 LEU A C 1
ATOM 2818 O O . LEU A 1 386 ? -21.372 2.761 14.274 1.00 93.00 386 LEU A O 1
ATOM 2822 N N . THR A 1 387 ? -20.884 2.219 16.374 1.00 92.44 387 THR A N 1
ATOM 2823 C CA . THR A 1 387 ? -22.242 2.587 16.821 1.00 92.44 387 THR A CA 1
ATOM 2824 C C . THR A 1 387 ? -22.428 4.098 16.931 1.00 92.44 387 THR A C 1
ATOM 2826 O O . THR A 1 387 ? -23.465 4.592 16.506 1.00 92.44 387 THR A O 1
ATOM 2829 N N . GLY A 1 388 ? -21.400 4.836 17.361 1.00 89.88 388 GLY A N 1
ATOM 2830 C CA . GLY A 1 388 ? -21.416 6.295 17.429 1.00 89.88 388 GLY A CA 1
ATOM 2831 C C . GLY A 1 388 ? -21.561 6.812 18.856 1.00 89.88 388 GLY A C 1
ATOM 2832 O O . GLY A 1 388 ? -20.628 6.736 19.641 1.00 89.88 388 GLY A O 1
ATOM 2833 N N . SER A 1 389 ? -22.673 7.463 19.176 1.00 90.75 389 SER A N 1
ATOM 2834 C CA . SER A 1 389 ? -22.961 7.897 20.551 1.00 90.75 389 SER A CA 1
ATOM 2835 C C . SER A 1 389 ? -24.349 7.417 20.951 1.00 90.75 389 SER A C 1
ATOM 2837 O O . SER A 1 389 ? -25.186 7.232 20.079 1.00 90.75 389 SER A O 1
ATOM 2839 N N . GLY A 1 390 ? -24.656 7.383 22.243 1.00 95.44 390 GLY A N 1
ATOM 2840 C CA . GLY A 1 390 ? -25.892 6.799 22.762 1.00 95.44 390 GLY A CA 1
ATOM 2841 C C . GLY A 1 390 ? -25.590 5.556 23.587 1.00 95.44 390 GLY A C 1
ATOM 2842 O O . GLY A 1 390 ? -24.462 5.103 23.608 1.00 95.44 390 GLY A O 1
ATOM 2843 N N . ASP A 1 391 ? -26.587 5.045 24.308 1.00 97.44 391 ASP A N 1
ATOM 2844 C CA . ASP A 1 391 ? -26.434 3.784 25.044 1.00 97.44 391 ASP A CA 1
ATOM 2845 C C . ASP A 1 391 ? -26.782 2.616 24.098 1.00 97.44 391 ASP A C 1
ATOM 2847 O O . ASP A 1 391 ? -27.960 2.264 23.925 1.00 97.44 391 ASP A O 1
ATOM 2851 N N . ASP A 1 392 ? -25.775 2.017 23.471 1.00 97.62 392 ASP A N 1
ATOM 2852 C CA . ASP A 1 392 ? -25.916 1.100 22.345 1.00 97.62 392 ASP A CA 1
ATOM 2853 C C . ASP A 1 392 ? -25.918 -0.379 22.751 1.00 97.62 392 ASP A C 1
ATOM 2855 O O . ASP A 1 392 ? -25.414 -0.806 23.792 1.00 97.62 392 ASP A O 1
ATOM 2859 N N . GLN A 1 393 ? -26.523 -1.219 21.907 1.00 96.81 393 GLN A N 1
ATOM 2860 C CA . GLN A 1 393 ? -26.514 -2.673 22.071 1.00 96.81 393 GLN A CA 1
ATOM 2861 C C . GLN A 1 393 ? -25.987 -3.365 20.823 1.00 96.81 393 GLN A C 1
ATOM 2863 O O . GLN A 1 393 ? -26.641 -3.359 19.779 1.00 96.81 393 GLN A O 1
ATOM 2868 N N . VAL A 1 394 ? -24.857 -4.057 20.942 1.00 94.75 394 VAL A N 1
ATOM 2869 C CA . VAL A 1 394 ? -24.239 -4.783 19.827 1.00 94.75 394 VAL A CA 1
ATOM 2870 C C . VAL A 1 394 ? -24.176 -6.271 20.134 1.00 94.75 394 VAL A C 1
ATOM 2872 O O . VAL A 1 394 ? -23.722 -6.694 21.195 1.00 94.75 394 VAL A O 1
ATOM 2875 N N . MET A 1 395 ? -24.612 -7.096 19.184 1.00 92.06 395 MET A N 1
ATOM 2876 C CA . MET A 1 395 ? -24.410 -8.543 19.237 1.00 92.06 395 MET A CA 1
ATOM 2877 C C . MET A 1 395 ? -23.598 -9.011 18.031 1.00 92.06 395 MET A C 1
ATOM 2879 O O . MET A 1 395 ? -24.062 -8.892 16.897 1.00 92.06 395 MET A O 1
ATOM 2883 N N . THR A 1 396 ? -22.430 -9.611 18.270 1.00 86.62 396 THR A N 1
ATOM 2884 C CA . THR A 1 396 ? -21.614 -10.238 17.217 1.00 86.62 396 THR A CA 1
ATOM 2885 C C . THR A 1 396 ? -21.730 -11.759 17.304 1.00 86.62 396 THR A C 1
ATOM 2887 O O . THR A 1 396 ? -21.724 -12.358 18.389 1.00 86.62 396 THR A O 1
ATOM 2890 N N . SER A 1 397 ? -21.943 -12.405 16.155 1.00 73.44 397 SER A N 1
ATOM 2891 C CA . SER A 1 397 ? -22.352 -13.819 16.099 1.00 73.44 397 SER A CA 1
ATOM 2892 C C . SER A 1 397 ? -21.395 -14.748 15.357 1.00 73.44 397 SER A C 1
ATOM 2894 O O . SER A 1 397 ? -21.596 -15.964 15.380 1.00 73.44 397 SER A O 1
ATOM 2896 N N . GLN A 1 398 ? -20.387 -14.200 14.681 1.00 70.88 398 GLN A N 1
ATOM 2897 C CA . GLN A 1 398 ? -19.451 -14.942 13.839 1.00 70.88 398 GLN A CA 1
ATOM 2898 C C . GLN A 1 398 ? -18.058 -14.303 13.905 1.00 70.88 398 GLN A C 1
ATOM 2900 O O . GLN A 1 398 ? -17.919 -13.185 14.388 1.00 70.88 398 GLN A O 1
ATOM 2905 N N . ASP A 1 399 ? -17.045 -15.054 13.480 1.00 73.62 399 ASP A N 1
ATOM 2906 C CA . ASP A 1 399 ? -15.632 -14.720 13.679 1.00 73.62 399 ASP A CA 1
ATOM 2907 C C . ASP A 1 399 ? -15.195 -13.463 12.902 1.00 73.62 399 ASP A C 1
ATOM 2909 O O . ASP A 1 399 ? -15.823 -13.083 11.911 1.00 73.62 399 ASP A O 1
ATOM 2913 N N . ASN A 1 400 ? -14.093 -12.863 13.362 1.00 78.50 400 ASN A N 1
ATOM 2914 C CA . ASN A 1 400 ? -13.378 -11.755 12.731 1.00 78.50 400 ASN A CA 1
ATOM 2915 C C . ASN A 1 400 ? -14.193 -10.454 12.630 1.00 78.50 400 ASN A C 1
ATOM 2917 O O . ASN A 1 400 ? -14.418 -9.922 11.550 1.00 78.50 400 ASN A O 1
ATOM 2921 N N . SER A 1 401 ? -14.696 -9.950 13.758 1.00 86.44 401 SER A N 1
ATOM 2922 C CA . SER A 1 401 ? -15.369 -8.644 13.807 1.00 86.44 401 SER A CA 1
ATOM 2923 C C . SER A 1 401 ? -14.653 -7.682 14.743 1.00 86.44 401 SER A C 1
ATOM 2925 O O . SER A 1 401 ? -14.119 -8.100 15.772 1.00 86.44 401 SER A O 1
ATOM 2927 N N . THR A 1 402 ? -14.732 -6.398 14.418 1.00 88.31 402 THR A N 1
ATOM 2928 C CA . THR A 1 402 ? -14.302 -5.305 15.294 1.00 88.31 402 THR A CA 1
ATOM 2929 C C . THR A 1 402 ? -15.516 -4.462 15.660 1.00 88.31 402 THR A C 1
ATOM 2931 O O . THR A 1 402 ? -16.369 -4.212 14.808 1.00 88.31 402 THR A O 1
ATOM 2934 N N . VAL A 1 403 ? -15.635 -4.062 16.924 1.00 91.31 403 VAL A N 1
ATOM 2935 C CA . VAL A 1 403 ? -16.738 -3.232 17.425 1.00 91.31 403 VAL A CA 1
ATOM 2936 C C . VAL A 1 403 ? -16.178 -2.029 18.165 1.00 91.31 403 VAL A C 1
ATOM 2938 O O . VAL A 1 403 ? -15.467 -2.221 19.144 1.00 91.31 403 VAL A O 1
ATOM 2941 N N . HIS A 1 404 ? -16.571 -0.830 17.745 1.00 91.56 404 HIS A N 1
ATOM 2942 C CA . HIS A 1 404 ? -16.436 0.416 18.497 1.00 91.56 404 HIS A CA 1
ATOM 2943 C C . HIS A 1 404 ? -17.830 0.864 18.930 1.00 91.56 404 HIS A C 1
ATOM 2945 O O . HIS A 1 404 ? -18.675 1.165 18.078 1.00 91.56 404 HIS A O 1
ATOM 2951 N N . ALA A 1 405 ? -18.077 0.845 20.241 1.00 91.81 405 ALA A N 1
ATOM 2952 C CA . ALA A 1 405 ? -19.348 1.273 20.823 1.00 91.81 405 ALA A CA 1
ATOM 2953 C C . ALA A 1 405 ? -19.406 2.803 21.069 1.00 91.81 405 ALA A C 1
ATOM 2955 O O . ALA A 1 405 ? -20.466 3.414 21.126 1.00 91.81 405 ALA A O 1
ATOM 2956 N N . GLY A 1 406 ? -18.253 3.472 21.023 1.00 90.06 406 GLY A N 1
ATOM 2957 C CA . GLY A 1 406 ? -18.201 4.922 20.936 1.00 90.06 406 GLY A CA 1
ATOM 2958 C C . GLY A 1 406 ? -18.555 5.589 22.262 1.00 90.06 406 GLY A C 1
ATOM 2959 O O . GLY A 1 406 ? -17.787 5.487 23.205 1.00 90.06 406 GLY A O 1
ATOM 2960 N N . GLY A 1 407 ? -19.602 6.409 22.323 1.00 91.00 407 GLY A N 1
ATOM 2961 C CA . GLY A 1 407 ? -19.895 7.212 23.513 1.00 91.00 407 GLY A CA 1
ATOM 2962 C C . GLY A 1 407 ? -21.267 6.956 24.120 1.00 91.00 407 GLY A C 1
ATOM 2963 O O . GLY A 1 407 ? -22.253 7.449 23.592 1.00 91.00 407 GLY A O 1
ATOM 2964 N N . GLY A 1 408 ? -21.327 6.395 25.314 1.00 95.81 408 GLY A N 1
ATOM 2965 C CA . GLY A 1 408 ? -22.525 6.118 26.096 1.00 95.81 408 GLY A CA 1
ATOM 2966 C C . GLY A 1 408 ? -22.270 4.922 27.001 1.00 95.81 408 GLY A C 1
ATOM 2967 O O . GLY A 1 408 ? -21.135 4.520 27.184 1.00 95.81 408 GLY A O 1
ATOM 2968 N N . ASN A 1 409 ? -23.302 4.402 27.657 1.00 97.62 409 ASN A N 1
ATOM 2969 C CA . ASN A 1 409 ? -23.152 3.180 28.449 1.00 97.62 409 ASN A CA 1
ATOM 2970 C C . ASN A 1 409 ? -23.575 1.983 27.599 1.00 97.62 409 ASN A C 1
ATOM 2972 O O . ASN A 1 409 ? -24.764 1.626 27.559 1.00 97.62 409 ASN A O 1
ATOM 2976 N N . ASP A 1 410 ? -22.614 1.357 26.942 1.00 98.06 410 ASP A N 1
ATOM 2977 C CA . ASP A 1 410 ? -22.880 0.399 25.886 1.00 98.06 410 ASP A CA 1
ATOM 2978 C C . ASP A 1 410 ? -22.956 -1.036 26.397 1.00 98.06 410 ASP A C 1
ATOM 2980 O O . ASP A 1 410 ? -22.477 -1.412 27.468 1.00 98.06 410 ASP A O 1
ATOM 2984 N N . THR A 1 411 ? -23.628 -1.898 25.640 1.00 97.50 411 THR A N 1
ATOM 2985 C CA . THR A 1 411 ? -23.684 -3.334 25.916 1.00 97.50 411 THR A CA 1
ATOM 2986 C C . THR A 1 411 ? -23.278 -4.124 24.684 1.00 97.50 411 THR A C 1
ATOM 2988 O O . THR A 1 411 ? -24.037 -4.225 23.717 1.00 97.50 411 THR A O 1
ATOM 2991 N N . VAL A 1 412 ? -22.121 -4.780 24.750 1.00 95.25 412 VAL A N 1
ATOM 2992 C CA . VAL A 1 412 ? -21.602 -5.612 23.662 1.00 95.25 412 VAL A CA 1
ATOM 2993 C C . VAL A 1 412 ? -21.583 -7.081 24.074 1.00 95.25 412 VAL A C 1
ATOM 2995 O O . VAL A 1 412 ? -20.909 -7.484 25.020 1.00 95.25 412 VAL A O 1
ATOM 2998 N N . LEU A 1 413 ? -22.315 -7.913 23.333 1.00 92.81 413 LEU A N 1
ATOM 2999 C CA . LEU A 1 413 ? -22.319 -9.366 23.477 1.00 92.81 413 LEU A CA 1
ATOM 3000 C C . LEU A 1 413 ? -21.664 -10.016 22.258 1.00 92.81 413 LEU A C 1
ATOM 3002 O O . LEU A 1 413 ? -22.294 -10.176 21.209 1.00 92.81 413 LEU A O 1
ATOM 3006 N N . ALA A 1 414 ? -20.425 -10.463 22.415 1.00 87.75 414 ALA A N 1
ATOM 3007 C CA . ALA A 1 414 ? -19.693 -11.149 21.369 1.00 87.75 414 ALA A CA 1
ATOM 3008 C C . ALA A 1 414 ? -19.633 -12.657 21.603 1.00 87.75 414 ALA A C 1
ATOM 3010 O O . ALA A 1 414 ? -18.951 -13.166 22.494 1.00 87.75 414 ALA A O 1
ATOM 3011 N N . THR A 1 415 ? -20.341 -13.383 20.739 1.00 80.81 415 THR A N 1
ATOM 3012 C CA . THR A 1 415 ? -20.392 -14.855 20.741 1.00 80.81 415 THR A CA 1
ATOM 3013 C C . THR A 1 415 ? -19.421 -15.503 19.740 1.00 80.81 415 THR A C 1
ATOM 3015 O O . THR A 1 415 ? -19.423 -16.722 19.555 1.00 80.81 415 THR A O 1
ATOM 3018 N N . ALA A 1 416 ? -18.606 -14.679 19.079 1.00 74.06 416 ALA A N 1
ATOM 3019 C CA . ALA A 1 416 ? -17.597 -15.065 18.098 1.00 74.06 416 ALA A CA 1
ATOM 3020 C C . ALA A 1 416 ? -16.352 -15.703 18.742 1.00 74.06 416 ALA A C 1
ATOM 3022 O O . ALA A 1 416 ? -16.110 -15.531 19.940 1.00 74.06 416 ALA A O 1
ATOM 3023 N N . ARG A 1 417 ? -15.541 -16.420 17.945 1.00 75.12 417 ARG A N 1
ATOM 3024 C CA . ARG A 1 417 ? -14.247 -16.973 18.383 1.00 75.12 417 ARG A CA 1
ATOM 3025 C C . ARG A 1 417 ? -13.158 -15.912 18.442 1.00 75.12 417 ARG A C 1
ATOM 3027 O O . ARG A 1 417 ? -12.360 -15.974 19.356 1.00 75.12 417 ARG A O 1
ATOM 3034 N N . THR A 1 418 ? -13.113 -14.958 17.525 1.00 81.38 418 THR A N 1
ATOM 3035 C CA . THR A 1 418 ? -12.078 -13.913 17.520 1.00 81.38 418 THR A CA 1
ATOM 3036 C C . THR A 1 418 ? -12.744 -12.588 17.193 1.00 81.38 418 THR A C 1
ATOM 3038 O O . THR A 1 418 ? -13.360 -12.459 16.136 1.00 81.38 418 THR A O 1
ATOM 3041 N N . VAL A 1 419 ? -12.696 -11.653 18.139 1.00 86.50 419 VAL A N 1
ATOM 3042 C CA . VAL A 1 419 ? -13.338 -10.336 18.067 1.00 86.50 419 VAL A CA 1
ATOM 3043 C C . VAL A 1 419 ? -12.446 -9.311 18.763 1.00 86.50 419 VAL A C 1
ATOM 3045 O O . VAL A 1 419 ? -11.797 -9.654 19.755 1.00 86.50 419 VAL A O 1
ATOM 3048 N N . SER A 1 420 ? -12.457 -8.078 18.272 1.00 87.75 420 SER A N 1
ATOM 3049 C CA . SER A 1 420 ? -11.884 -6.915 18.954 1.00 87.75 420 SER A CA 1
ATOM 3050 C C . SER A 1 420 ? -13.011 -5.963 19.340 1.00 87.75 420 SER A C 1
ATOM 3052 O O . SER A 1 420 ? -13.856 -5.643 18.507 1.00 87.75 420 SER A O 1
ATOM 3054 N N . ILE A 1 421 ? -13.079 -5.553 20.604 1.00 90.75 421 ILE A N 1
ATOM 3055 C CA . ILE A 1 421 ? -14.133 -4.663 21.107 1.00 90.75 421 ILE A CA 1
ATOM 3056 C C . ILE A 1 421 ? -13.503 -3.472 21.812 1.00 90.75 421 ILE A C 1
ATOM 3058 O O . ILE A 1 421 ? -12.609 -3.651 22.634 1.00 90.75 421 ILE A O 1
ATOM 3062 N N . TYR A 1 422 ? -14.031 -2.293 21.533 1.00 91.44 422 TYR A N 1
ATOM 3063 C CA . TYR A 1 422 ? -13.688 -1.022 22.145 1.00 91.44 422 TYR A CA 1
ATOM 3064 C C . TYR A 1 422 ? -15.000 -0.415 22.653 1.00 91.44 422 TYR A C 1
ATOM 3066 O O . TYR A 1 422 ? -15.914 -0.187 21.857 1.00 91.44 422 TYR A O 1
ATOM 3074 N N . GLY A 1 423 ? -15.135 -0.264 23.973 1.00 91.12 423 GLY A N 1
ATOM 3075 C CA . GLY A 1 423 ? -16.312 0.328 24.616 1.00 91.12 423 GLY A CA 1
ATOM 3076 C C . GLY A 1 423 ? -16.381 1.820 24.315 1.00 91.12 423 GLY A C 1
ATOM 3077 O O . GLY A 1 423 ? -17.251 2.260 23.577 1.00 91.12 423 GLY A O 1
ATOM 3078 N N . GLY A 1 424 ? -15.336 2.551 24.695 1.00 90.00 424 GLY A N 1
ATOM 3079 C CA . GLY A 1 424 ? -15.175 3.963 24.374 1.00 90.00 424 GLY A CA 1
ATOM 3080 C C . GLY A 1 424 ? -15.437 4.834 25.597 1.00 90.00 424 GLY A C 1
ATOM 3081 O O . GLY A 1 424 ? -14.754 4.680 26.601 1.00 90.00 424 GLY A O 1
ATOM 3082 N N . MET A 1 425 ? -16.308 5.838 25.517 1.00 91.06 425 MET A N 1
ATOM 3083 C CA . MET A 1 425 ? -16.641 6.706 26.652 1.00 91.06 425 MET A CA 1
ATOM 3084 C C . MET A 1 425 ? -17.948 6.282 27.317 1.00 91.06 425 MET A C 1
ATOM 3086 O O . MET A 1 425 ? -18.992 6.442 26.709 1.00 91.06 425 MET A O 1
ATOM 3090 N N . GLY A 1 426 ? -17.931 6.009 28.615 1.00 94.75 426 GLY A N 1
ATOM 3091 C CA . GLY A 1 426 ? -19.100 5.693 29.433 1.00 94.75 426 GLY A CA 1
ATOM 3092 C C . GLY A 1 426 ? -18.896 4.388 30.193 1.00 94.75 426 GLY A C 1
ATOM 3093 O O . GLY A 1 426 ? -17.810 3.838 30.184 1.00 94.75 426 GLY A O 1
ATOM 3094 N N . ASP A 1 427 ? -19.897 3.965 30.963 1.00 97.19 427 ASP A N 1
ATOM 3095 C CA . ASP A 1 427 ? -19.814 2.749 31.776 1.00 97.19 427 ASP A CA 1
ATOM 3096 C C . ASP A 1 427 ? -20.302 1.546 30.946 1.00 97.19 427 ASP A C 1
ATOM 3098 O O . ASP A 1 427 ? -21.511 1.269 30.890 1.00 97.19 427 ASP A O 1
ATOM 3102 N N . ASP A 1 428 ? -19.375 0.812 30.333 1.00 97.94 428 ASP A N 1
ATOM 3103 C CA . ASP A 1 428 ? -19.685 -0.208 29.333 1.00 97.94 428 ASP A CA 1
ATOM 3104 C C . ASP A 1 428 ? -19.829 -1.620 29.910 1.00 97.94 428 ASP A C 1
ATOM 3106 O O . ASP A 1 428 ? -19.246 -2.000 30.928 1.00 97.94 428 ASP A O 1
ATOM 3110 N N . SER A 1 429 ? -20.618 -2.461 29.240 1.00 97.19 429 SER A N 1
ATOM 3111 C CA . SER A 1 429 ? -20.792 -3.875 29.574 1.00 97.19 429 SER A CA 1
ATOM 3112 C C . SER A 1 429 ? -20.430 -4.770 28.392 1.00 97.19 429 SER A C 1
ATOM 3114 O O . SER A 1 429 ? -21.204 -4.938 27.449 1.00 97.19 429 SER A O 1
ATOM 3116 N N . ILE A 1 430 ? -19.262 -5.405 28.468 1.00 95.38 430 ILE A N 1
ATOM 3117 C CA . ILE A 1 430 ? -18.694 -6.213 27.388 1.00 95.38 430 ILE A CA 1
ATOM 3118 C C . ILE A 1 430 ? -18.642 -7.686 27.810 1.00 95.38 430 ILE A C 1
ATOM 3120 O O . ILE A 1 430 ? -18.124 -8.037 28.868 1.00 95.38 430 ILE A O 1
ATOM 3124 N N . SER A 1 431 ? -19.157 -8.582 26.970 1.00 91.75 431 SER A N 1
ATOM 3125 C CA . SER A 1 431 ? -19.089 -10.035 27.160 1.00 91.75 431 SER A CA 1
ATOM 3126 C C . SER A 1 431 ? -18.468 -10.703 25.934 1.00 91.75 431 SER A C 1
ATOM 3128 O O . SER A 1 431 ? -18.990 -10.593 24.825 1.00 91.75 431 SER A O 1
ATOM 3130 N N . LEU A 1 432 ? -17.356 -11.409 26.141 1.00 86.31 432 LEU A N 1
ATOM 3131 C CA . LEU A 1 432 ? -16.551 -12.073 25.115 1.00 86.31 432 LEU A CA 1
ATOM 3132 C C . LEU A 1 432 ? -16.605 -13.592 25.281 1.00 86.31 432 LEU A C 1
ATOM 3134 O O . LEU A 1 432 ? -16.303 -14.098 26.357 1.00 86.31 432 LEU A O 1
ATOM 3138 N N . SER A 1 433 ? -16.898 -14.351 24.224 1.00 76.62 433 SER A N 1
ATOM 3139 C CA . SER A 1 433 ? -16.869 -15.826 24.282 1.00 76.62 433 SER A CA 1
ATOM 3140 C C . SER A 1 433 ? -15.651 -16.497 23.632 1.00 76.62 433 SER A C 1
ATOM 3142 O O . SER A 1 433 ? -15.535 -17.722 23.680 1.00 76.62 433 SER A O 1
ATOM 3144 N N . GLY A 1 434 ? -14.796 -15.720 22.965 1.00 66.56 434 GLY A N 1
ATOM 3145 C CA . GLY A 1 434 ? -13.869 -16.212 21.948 1.00 66.56 434 GLY A CA 1
ATOM 3146 C C . GLY A 1 434 ? -12.456 -16.602 22.403 1.00 66.56 434 GLY A C 1
ATOM 3147 O O . GLY A 1 434 ? -11.989 -16.194 23.458 1.00 66.56 434 GLY A O 1
ATOM 3148 N N . GLU A 1 435 ? -11.776 -17.388 21.564 1.00 76.25 435 GLU A N 1
ATOM 3149 C CA . GLU A 1 435 ? -10.355 -17.745 21.631 1.00 76.25 435 GLU A CA 1
ATOM 3150 C C . GLU A 1 435 ? -9.500 -16.676 20.914 1.00 76.25 435 GLU A C 1
ATOM 3152 O O . GLU A 1 435 ? -9.647 -16.475 19.706 1.00 76.25 435 GLU A O 1
ATOM 3157 N N . GLY A 1 436 ? -8.596 -15.991 21.622 1.00 77.44 436 GLY A N 1
ATOM 3158 C CA . GLY A 1 436 ? -7.750 -14.954 21.002 1.00 77.44 436 GLY A CA 1
ATOM 3159 C C . GLY A 1 436 ? -8.447 -13.607 20.781 1.00 77.44 436 GLY A C 1
ATOM 3160 O O . GLY A 1 436 ? -8.087 -12.885 19.859 1.00 77.44 436 GLY A O 1
ATOM 3161 N N . SER A 1 437 ? -9.481 -13.293 21.567 1.00 86.19 437 SER A N 1
ATOM 3162 C CA . SER A 1 437 ? -10.232 -12.031 21.456 1.00 86.19 437 SER A CA 1
ATOM 3163 C C . SER A 1 437 ? -9.585 -10.886 22.244 1.00 86.19 437 SER A C 1
ATOM 3165 O O . SER A 1 437 ? -8.825 -11.124 23.184 1.00 86.19 437 SER A O 1
ATOM 3167 N N . TYR A 1 438 ? -9.928 -9.652 21.887 1.00 87.81 438 TYR A N 1
ATOM 3168 C CA . TYR A 1 438 ? -9.495 -8.428 22.551 1.00 87.81 438 TYR A CA 1
ATOM 3169 C C . TYR A 1 438 ? -10.708 -7.612 23.026 1.00 87.81 438 TYR A C 1
ATOM 3171 O O . TYR A 1 438 ? -11.694 -7.494 22.299 1.00 87.81 438 TYR A O 1
ATOM 3179 N N . ALA A 1 439 ? -10.641 -7.039 24.229 1.00 90.75 439 ALA A N 1
ATOM 3180 C CA . ALA A 1 439 ? -11.560 -5.984 24.657 1.00 90.75 439 ALA A CA 1
ATOM 3181 C C . ALA A 1 439 ? -10.824 -4.847 25.363 1.00 90.75 439 ALA A C 1
ATOM 3183 O O . ALA A 1 439 ? -9.954 -5.094 26.199 1.00 90.75 439 ALA A O 1
ATOM 3184 N N . TYR A 1 440 ? -11.252 -3.625 25.078 1.00 91.19 440 TYR A N 1
ATOM 3185 C CA . TYR A 1 440 ? -10.900 -2.410 25.788 1.00 91.19 440 TYR A CA 1
ATOM 3186 C C . TYR A 1 440 ? -12.183 -1.723 26.262 1.00 91.19 440 TYR A C 1
ATOM 3188 O O . TYR A 1 440 ? -13.068 -1.496 25.444 1.00 91.19 440 TYR A O 1
ATOM 3196 N N . GLY A 1 441 ? -12.308 -1.452 27.563 1.00 90.56 441 GLY A N 1
ATOM 3197 C CA . GLY A 1 441 ? -13.448 -0.727 28.132 1.00 90.56 441 GLY A CA 1
ATOM 3198 C C . GLY A 1 441 ? -13.420 0.733 27.702 1.00 90.56 441 GLY A C 1
ATOM 3199 O O . GLY A 1 441 ? -14.305 1.180 26.991 1.00 90.56 441 GLY A O 1
ATOM 3200 N N . GLY A 1 442 ? -12.305 1.413 27.958 1.00 89.19 442 GLY A N 1
ATOM 3201 C CA . GLY A 1 442 ? -12.112 2.802 27.563 1.00 89.19 442 GLY A CA 1
ATOM 3202 C C . GLY A 1 442 ? -12.180 3.726 28.771 1.00 89.19 442 GLY A C 1
ATOM 3203 O O . GLY A 1 442 ? -11.424 3.547 29.722 1.00 89.19 442 GLY A O 1
ATOM 3204 N N . ASN A 1 443 ? -12.986 4.779 28.702 1.00 90.06 443 ASN A N 1
ATOM 3205 C CA . ASN A 1 443 ? -13.169 5.762 29.760 1.00 90.06 443 ASN A CA 1
ATOM 3206 C C . ASN A 1 443 ? -14.511 5.554 30.463 1.00 90.06 443 ASN A C 1
ATOM 3208 O O . ASN A 1 443 ? -15.529 6.020 29.964 1.00 90.06 443 ASN A O 1
ATOM 3212 N N . GLY A 1 444 ? -14.499 5.061 31.691 1.00 91.31 444 GLY A N 1
ATOM 3213 C CA . GLY A 1 444 ? -15.689 4.873 32.508 1.00 91.31 444 GLY A CA 1
ATOM 3214 C C . GLY A 1 444 ? -15.493 3.744 33.503 1.00 91.31 444 GLY A C 1
ATOM 3215 O O . GLY A 1 444 ? -14.378 3.325 33.771 1.00 91.31 444 GLY A O 1
ATOM 3216 N N . SER A 1 445 ? -16.556 3.334 34.185 1.00 93.62 445 SER A N 1
ATOM 3217 C CA . SER A 1 445 ? -16.500 2.182 35.091 1.00 93.62 445 SER A CA 1
ATOM 3218 C C . SER A 1 445 ? -17.019 0.949 34.367 1.00 93.62 445 SER A C 1
ATOM 3220 O O . SER A 1 445 ? -18.209 0.627 34.450 1.00 93.62 445 SER A O 1
ATOM 3222 N N . ASP A 1 446 ? -16.121 0.256 33.677 1.00 96.62 446 ASP A N 1
ATOM 3223 C CA . ASP A 1 446 ? -16.497 -0.775 32.719 1.00 96.62 446 ASP A CA 1
ATOM 3224 C C . ASP A 1 446 ? -16.650 -2.144 33.375 1.00 96.62 446 ASP A C 1
ATOM 3226 O O . ASP A 1 446 ? -16.031 -2.478 34.385 1.00 96.62 446 ASP A O 1
ATOM 3230 N N . THR A 1 447 ? -17.496 -2.994 32.803 1.00 95.19 447 THR A N 1
ATOM 3231 C CA . THR A 1 447 ? -17.647 -4.396 33.196 1.00 95.19 447 THR A CA 1
ATOM 3232 C C . THR A 1 447 ? -17.355 -5.296 32.008 1.00 95.19 447 THR A C 1
ATOM 3234 O O . THR A 1 447 ? -18.180 -5.424 31.103 1.00 95.19 447 THR A O 1
ATOM 3237 N N . ILE A 1 448 ? -16.221 -5.996 32.043 1.00 93.31 448 ILE A N 1
ATOM 3238 C CA . ILE A 1 448 ? -15.782 -6.880 30.959 1.00 93.31 448 ILE A CA 1
ATOM 3239 C C . ILE A 1 448 ? -15.736 -8.323 31.454 1.00 93.31 448 ILE A C 1
ATOM 3241 O O . ILE A 1 448 ? -15.017 -8.645 32.396 1.00 93.31 448 ILE A O 1
ATOM 3245 N N . THR A 1 449 ? -16.495 -9.208 30.811 1.00 90.12 449 THR A N 1
ATOM 3246 C CA . THR A 1 449 ? -16.540 -10.644 31.117 1.00 90.12 449 THR A CA 1
ATOM 3247 C C . THR A 1 449 ? -15.994 -11.463 29.952 1.00 90.12 449 THR A C 1
ATOM 3249 O O . THR A 1 449 ? -16.585 -11.498 28.875 1.00 90.12 449 THR A O 1
ATOM 3252 N N . ALA A 1 450 ? -14.888 -12.165 30.174 1.00 85.75 450 ALA A N 1
ATOM 3253 C CA . ALA A 1 450 ? -14.281 -13.087 29.225 1.00 85.75 450 ALA A CA 1
ATOM 3254 C C . ALA A 1 450 ? -14.644 -14.537 29.576 1.00 85.75 450 ALA A C 1
ATOM 3256 O O . ALA A 1 450 ? -14.287 -15.033 30.637 1.00 85.75 450 ALA A O 1
ATOM 3257 N N . HIS A 1 451 ? -15.341 -15.231 28.680 1.00 80.00 451 HIS A N 1
ATOM 3258 C CA . HIS A 1 451 ? -15.728 -16.642 28.819 1.00 80.00 451 HIS A CA 1
ATOM 3259 C C . HIS A 1 451 ? -14.826 -17.601 28.010 1.00 80.00 451 HIS A C 1
ATOM 3261 O O . HIS A 1 451 ? -15.049 -18.812 28.034 1.00 80.00 451 HIS A O 1
ATOM 3267 N N . GLY A 1 452 ? -13.883 -17.068 27.223 1.00 71.81 452 GLY A N 1
ATOM 3268 C CA . GLY A 1 452 ? -13.015 -17.813 26.301 1.00 71.81 452 GLY A CA 1
ATOM 3269 C C . GLY A 1 452 ? -11.559 -17.946 26.770 1.00 71.81 452 GLY A C 1
ATOM 3270 O O . GLY A 1 452 ? -11.211 -17.545 27.875 1.00 71.81 452 GLY A O 1
ATOM 3271 N N . GLU A 1 453 ? -10.702 -18.530 25.926 1.00 75.62 453 GLU A N 1
ATOM 3272 C CA . GLU A 1 453 ? -9.270 -18.759 26.204 1.00 75.62 453 GLU A CA 1
ATOM 3273 C C . GLU A 1 453 ? -8.380 -17.746 25.458 1.00 75.62 453 GLU A C 1
ATOM 3275 O O . GLU A 1 453 ? -8.748 -17.264 24.390 1.00 75.62 453 GLU A O 1
ATOM 3280 N N . ASN A 1 454 ? -7.179 -17.447 25.972 1.00 78.62 454 ASN A N 1
ATOM 3281 C CA . ASN A 1 454 ? -6.212 -16.539 25.327 1.00 78.62 454 ASN A CA 1
ATOM 3282 C C . ASN A 1 454 ? -6.792 -15.146 24.999 1.00 78.62 454 ASN A C 1
ATOM 3284 O O . ASN A 1 454 ? -6.522 -14.592 23.936 1.00 78.62 454 ASN A O 1
ATOM 3288 N N . VAL A 1 455 ? -7.618 -14.592 25.887 1.00 82.62 455 VAL A N 1
ATOM 3289 C CA . VAL A 1 455 ? -8.231 -13.268 25.699 1.00 82.62 455 VAL A CA 1
ATOM 3290 C C . VAL A 1 455 ? -7.304 -12.185 26.248 1.00 82.62 455 VAL A C 1
ATOM 3292 O O . VAL A 1 455 ? -6.683 -12.379 27.290 1.00 82.62 455 VAL A O 1
ATOM 3295 N N . THR A 1 456 ? -7.231 -11.033 25.590 1.00 85.88 456 THR A N 1
ATOM 3296 C CA . THR A 1 456 ? -6.592 -9.834 26.147 1.00 85.88 456 THR A CA 1
ATOM 3297 C C . THR A 1 456 ? -7.668 -8.816 26.511 1.00 85.88 456 THR A C 1
ATOM 3299 O O . THR A 1 456 ? -8.489 -8.461 25.673 1.00 85.88 456 THR A O 1
ATOM 3302 N N . VAL A 1 457 ? -7.689 -8.353 27.758 1.00 87.69 457 VAL A N 1
ATOM 3303 C CA . VAL A 1 457 ? -8.692 -7.404 28.256 1.00 87.69 457 VAL A CA 1
ATOM 3304 C C . VAL A 1 457 ? -8.010 -6.207 28.891 1.00 87.69 457 VAL A C 1
ATOM 3306 O O . VAL A 1 457 ? -7.117 -6.371 29.719 1.00 87.69 457 VAL A O 1
ATOM 3309 N N . HIS A 1 458 ? -8.472 -5.015 28.555 1.00 88.44 458 HIS A N 1
ATOM 3310 C CA . HIS A 1 458 ? -8.056 -3.751 29.135 1.00 88.44 458 HIS A CA 1
ATOM 3311 C C . HIS A 1 458 ? -9.297 -3.039 29.695 1.00 88.44 458 HIS A C 1
ATOM 3313 O O . HIS A 1 458 ? -10.266 -2.875 28.968 1.00 88.44 458 HIS A O 1
ATOM 3319 N N . GLY A 1 459 ? -9.284 -2.649 30.971 1.00 86.88 459 GLY A N 1
ATOM 3320 C CA . GLY A 1 459 ? -10.332 -1.819 31.580 1.00 86.88 459 GLY A CA 1
ATOM 3321 C C . GLY A 1 459 ? -10.258 -0.412 31.005 1.00 86.88 459 GLY A C 1
ATOM 3322 O O . GLY A 1 459 ? -10.965 -0.093 30.064 1.00 86.88 459 GLY A O 1
ATOM 3323 N N . GLY A 1 460 ? -9.240 0.341 31.412 1.00 86.00 460 GLY A N 1
ATOM 3324 C CA . GLY A 1 460 ? -8.921 1.630 30.809 1.00 86.00 460 GLY A CA 1
ATOM 3325 C C . GLY A 1 460 ? -8.801 2.698 31.872 1.00 86.00 460 GLY A C 1
ATOM 3326 O O . GLY A 1 460 ? -7.932 2.586 32.739 1.00 86.00 460 GLY A O 1
ATOM 3327 N N . THR A 1 461 ? -9.570 3.775 31.776 1.00 86.06 461 THR A N 1
ATOM 3328 C CA . THR A 1 461 ? -9.643 4.777 32.838 1.00 86.06 461 THR A CA 1
ATOM 3329 C C . THR A 1 461 ? -10.971 4.676 33.569 1.00 86.06 461 THR A C 1
ATOM 3331 O O . THR A 1 461 ? -12.016 4.758 32.949 1.00 86.06 461 THR A O 1
ATOM 3334 N N . GLY A 1 462 ? -10.923 4.599 34.898 1.00 85.25 462 GLY A N 1
ATOM 3335 C CA . GLY A 1 462 ? -12.100 4.492 35.755 1.00 85.25 462 GLY A CA 1
ATOM 3336 C C . GLY A 1 462 ? -12.065 3.230 36.613 1.00 85.25 462 GLY A C 1
ATOM 3337 O O . GLY A 1 462 ? -11.013 2.623 36.797 1.00 85.25 462 GLY A O 1
ATOM 3338 N N . ASP A 1 463 ? -1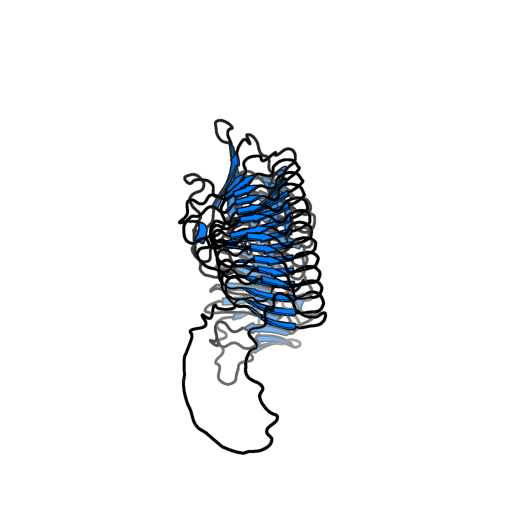3.177 2.926 37.280 1.00 86.88 463 ASP A N 1
ATOM 3339 C CA . ASP A 1 463 ? -13.234 1.842 38.264 1.00 86.88 463 ASP A CA 1
ATOM 3340 C C . ASP A 1 463 ? -13.814 0.578 37.607 1.00 86.88 463 ASP A C 1
ATOM 3342 O O . ASP A 1 463 ? -15.022 0.331 37.668 1.00 86.88 463 ASP A O 1
ATOM 3346 N N . ASP A 1 464 ? -12.950 -0.235 37.000 1.00 88.88 464 ASP A N 1
ATOM 3347 C CA . ASP A 1 464 ? -13.359 -1.341 36.132 1.00 88.88 464 ASP A CA 1
ATOM 3348 C C . ASP A 1 464 ? -13.572 -2.661 36.881 1.00 88.88 464 ASP A C 1
ATOM 3350 O O . ASP A 1 464 ? -12.944 -2.960 37.900 1.00 88.88 464 ASP A O 1
ATOM 3354 N N . THR A 1 465 ? -14.443 -3.515 36.349 1.00 89.31 465 THR A N 1
ATOM 3355 C CA . THR A 1 465 ? -14.687 -4.887 36.805 1.00 89.31 465 THR A CA 1
ATOM 3356 C C . THR A 1 465 ? -14.378 -5.875 35.687 1.00 89.31 465 THR A C 1
ATOM 3358 O O . THR A 1 465 ? -15.128 -5.997 34.722 1.00 89.31 465 THR A O 1
ATOM 3361 N N . LEU A 1 466 ? -13.289 -6.628 35.838 1.00 87.25 466 LEU A N 1
ATOM 3362 C CA . LEU A 1 466 ? -12.797 -7.572 34.837 1.00 87.25 466 LEU A CA 1
ATOM 3363 C C . LEU A 1 466 ? -12.966 -9.015 35.332 1.00 87.25 466 LEU A C 1
ATOM 3365 O O . LEU A 1 466 ? -12.407 -9.403 36.362 1.00 87.25 466 LEU A O 1
ATOM 3369 N N . VAL A 1 467 ? -13.747 -9.811 34.604 1.00 84.25 467 VAL A N 1
ATOM 3370 C CA . VAL A 1 467 ? -14.163 -11.167 34.985 1.00 84.25 467 VAL A CA 1
ATOM 3371 C C . VAL A 1 467 ? -13.671 -12.189 33.954 1.00 84.25 467 VAL A C 1
ATOM 3373 O O . VAL A 1 467 ? -13.862 -11.993 32.758 1.00 84.25 467 VAL A O 1
ATOM 3376 N N . SER A 1 468 ? -13.086 -13.301 34.405 1.00 78.81 468 SER A N 1
ATOM 3377 C CA . SER A 1 468 ? -12.731 -14.471 33.589 1.00 78.81 468 SER A CA 1
ATOM 3378 C C . SER A 1 468 ? -13.556 -15.688 34.013 1.00 78.81 468 SER A C 1
ATOM 3380 O O . SER A 1 468 ? -13.347 -16.279 35.075 1.00 78.81 468 SER A O 1
ATOM 3382 N N . GLU A 1 469 ? -14.499 -16.095 33.168 1.00 71.44 469 GLU A N 1
ATOM 3383 C CA . GLU A 1 469 ? -15.313 -17.292 33.334 1.00 71.44 469 GLU A CA 1
ATOM 3384 C C . GLU A 1 469 ? -14.689 -18.489 32.588 1.00 71.44 469 GLU A C 1
ATOM 3386 O O . GLU A 1 469 ? -15.236 -18.985 31.609 1.00 71.44 469 GLU A O 1
ATOM 3391 N N . ARG A 1 470 ? -13.591 -19.032 33.134 1.00 59.44 470 ARG A N 1
ATOM 3392 C CA . ARG A 1 470 ? -12.996 -20.349 32.798 1.00 59.44 470 ARG A CA 1
ATOM 3393 C C . ARG A 1 470 ? -12.339 -20.458 31.406 1.00 59.44 470 ARG A C 1
ATOM 3395 O O . ARG A 1 470 ? -12.963 -20.911 30.452 1.00 59.44 470 ARG A O 1
ATOM 3402 N N . GLY A 1 471 ? -11.020 -20.276 31.365 1.00 53.47 471 GLY A N 1
ATOM 3403 C CA . GLY A 1 471 ? -10.137 -20.769 30.302 1.00 53.47 471 GLY A CA 1
ATOM 3404 C C . GLY A 1 471 ? -9.004 -21.614 30.887 1.00 53.47 471 GLY A C 1
ATOM 3405 O O . GLY A 1 471 ? -8.571 -21.372 32.008 1.00 53.47 471 GLY A O 1
ATOM 3406 N N . THR A 1 472 ? -8.555 -22.662 30.194 1.00 49.25 472 THR A N 1
ATOM 3407 C CA . THR A 1 472 ? -7.471 -23.543 30.678 1.00 49.25 472 THR A CA 1
ATOM 3408 C C . THR A 1 472 ? -6.061 -23.066 30.296 1.00 49.25 472 THR A C 1
ATOM 3410 O O . THR A 1 472 ? -5.084 -23.766 30.575 1.00 49.25 472 THR A O 1
ATOM 3413 N N . GLU A 1 473 ? -5.952 -21.865 29.714 1.00 58.16 473 GLU A N 1
ATOM 3414 C CA . GLU A 1 473 ? -4.724 -21.225 29.219 1.00 58.16 473 GLU A CA 1
ATOM 3415 C C . GLU A 1 473 ? -4.760 -19.686 29.397 1.00 58.16 473 GLU A C 1
ATOM 3417 O O . GLU A 1 473 ? -5.795 -19.122 29.739 1.00 58.16 473 GLU A O 1
ATOM 3422 N N . ALA A 1 474 ? -3.607 -19.027 29.214 1.00 68.75 474 ALA A N 1
ATOM 3423 C CA . ALA A 1 474 ? -3.273 -17.698 29.738 1.00 68.75 474 ALA A CA 1
ATOM 3424 C C . ALA A 1 474 ? -3.929 -16.504 29.012 1.00 68.75 474 ALA A C 1
ATOM 3426 O O . ALA A 1 474 ? -3.340 -15.941 28.089 1.00 68.75 474 ALA A O 1
ATOM 3427 N N . SER A 1 475 ? -5.095 -16.052 29.486 1.00 76.19 475 SER A N 1
ATOM 3428 C CA . SER A 1 475 ? -5.625 -14.718 29.151 1.00 76.19 475 SER A CA 1
ATOM 3429 C C . SER A 1 475 ? -4.828 -13.626 29.873 1.00 76.19 475 SER A C 1
ATOM 3431 O O . SER A 1 475 ? -4.205 -13.895 30.901 1.00 76.19 475 SER A O 1
ATOM 3433 N N . VAL A 1 476 ? -4.820 -12.396 29.360 1.00 78.62 476 VAL A N 1
ATOM 3434 C CA . VAL A 1 476 ? -4.096 -11.263 29.952 1.00 78.62 476 VAL A CA 1
ATOM 3435 C C . VAL A 1 476 ? -5.060 -10.124 30.260 1.00 78.62 476 VAL A C 1
ATOM 3437 O O . VAL A 1 476 ? -5.709 -9.606 29.359 1.00 78.62 476 VAL A O 1
ATOM 3440 N N . PHE A 1 477 ? -5.130 -9.703 31.523 1.00 80.00 477 PHE A N 1
ATOM 3441 C CA . PHE A 1 477 ? -5.995 -8.602 31.957 1.00 80.00 477 PHE A CA 1
ATOM 3442 C C . PHE A 1 477 ? -5.181 -7.400 32.431 1.00 80.00 477 PHE A C 1
ATOM 3444 O O . PHE A 1 477 ? -4.285 -7.546 33.264 1.00 80.00 477 PHE A O 1
ATOM 3451 N N . TYR A 1 478 ? -5.549 -6.214 31.965 1.00 81.69 478 TYR A N 1
ATOM 3452 C CA . TYR A 1 478 ? -4.982 -4.925 32.327 1.00 81.69 478 TYR A CA 1
ATOM 3453 C C . TYR A 1 478 ? -6.085 -4.059 32.924 1.00 81.69 478 TYR A C 1
ATOM 3455 O O . TYR A 1 478 ? -7.053 -3.746 32.249 1.00 81.69 478 TYR A O 1
ATOM 3463 N N . GLY A 1 479 ? -5.951 -3.645 34.182 1.00 74.25 479 GLY A N 1
ATOM 3464 C CA . GLY A 1 479 ? -6.965 -2.775 34.797 1.00 74.25 479 GLY A CA 1
ATOM 3465 C C . GLY A 1 479 ? -6.930 -1.346 34.263 1.00 74.25 479 GLY A C 1
ATOM 3466 O O . GLY A 1 479 ? -7.946 -0.679 34.244 1.00 74.25 479 GLY A O 1
ATOM 3467 N N . GLY A 1 480 ? -5.758 -0.867 33.840 1.00 77.69 480 GLY A N 1
ATOM 3468 C CA . GLY A 1 480 ? -5.568 0.563 33.606 1.00 77.69 480 GLY A CA 1
ATOM 3469 C C . GLY A 1 480 ? -5.686 1.372 34.908 1.00 77.69 480 GLY A C 1
ATOM 3470 O O . GLY A 1 480 ? -5.439 0.840 35.994 1.00 77.69 480 GLY A O 1
ATOM 3471 N N . SER A 1 481 ? -6.001 2.662 34.803 1.00 77.44 481 SER A N 1
ATOM 3472 C CA . SER A 1 481 ? -6.027 3.597 35.934 1.00 77.44 481 SER A CA 1
ATOM 3473 C C . SER A 1 481 ? -7.370 3.599 36.662 1.00 77.44 481 SER A C 1
ATOM 3475 O O . SER A 1 481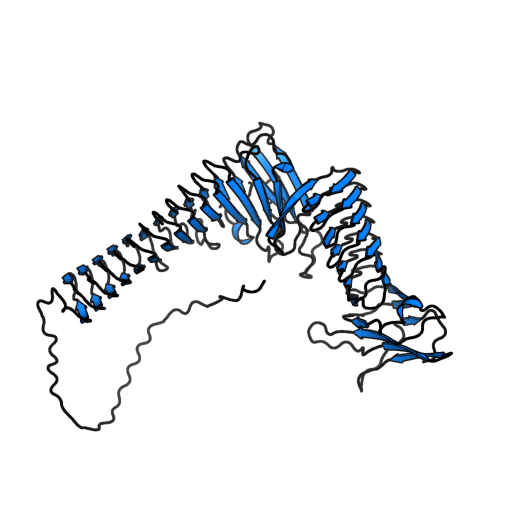 ? -8.386 3.784 36.011 1.00 77.44 481 SER A O 1
ATOM 3477 N N . GLY A 1 482 ? -7.363 3.553 37.997 1.00 74.25 482 GLY A N 1
ATOM 3478 C CA . GLY A 1 482 ? -8.570 3.621 38.834 1.00 74.25 482 GLY A CA 1
ATOM 3479 C C . GLY A 1 482 ? -8.649 2.479 39.851 1.00 74.25 482 GLY A C 1
ATOM 3480 O O . GLY A 1 482 ? -7.639 1.828 40.142 1.00 74.25 482 GLY A O 1
ATOM 3481 N N . PHE A 1 483 ? -9.817 2.275 40.467 1.00 78.00 483 PHE A N 1
ATOM 3482 C CA . PHE A 1 483 ? -10.055 1.215 41.453 1.00 78.00 483 PHE A CA 1
ATOM 3483 C C . PHE A 1 483 ? -10.671 -0.025 40.810 1.00 78.00 483 PHE A C 1
ATOM 3485 O O . PHE A 1 483 ? -11.887 -0.203 40.785 1.00 78.00 483 PHE A O 1
ATOM 3492 N N . ASN A 1 484 ? -9.797 -0.930 40.377 1.00 77.38 484 ASN A N 1
ATOM 3493 C CA . ASN A 1 484 ? -10.191 -2.068 39.559 1.00 77.38 484 ASN A CA 1
ATOM 3494 C C . ASN A 1 484 ? -10.480 -3.338 40.378 1.00 77.38 484 ASN A C 1
ATOM 3496 O O . ASN A 1 484 ? -9.757 -3.711 41.313 1.00 77.38 484 ASN A O 1
ATOM 3500 N N . THR A 1 485 ? -11.533 -4.052 39.994 1.00 78.94 485 THR A N 1
ATOM 3501 C CA . THR A 1 485 ? -11.946 -5.345 40.545 1.00 78.94 485 THR A CA 1
ATOM 3502 C C . THR A 1 485 ? -11.672 -6.452 39.535 1.00 78.94 485 THR A C 1
ATOM 3504 O O . THR A 1 485 ? -12.091 -6.370 38.388 1.00 78.94 485 THR A O 1
ATOM 3507 N N . PHE A 1 486 ? -11.009 -7.519 39.976 1.00 75.69 486 PHE A N 1
ATOM 3508 C CA . PHE A 1 486 ? -10.671 -8.680 39.161 1.00 75.69 486 PHE A CA 1
ATOM 3509 C C . PHE A 1 486 ? -11.302 -9.950 39.743 1.00 75.69 486 PHE A C 1
ATOM 3511 O O . PHE A 1 486 ? -11.084 -10.317 40.904 1.00 75.69 486 PHE A O 1
ATOM 3518 N N . GLU A 1 487 ? -12.054 -10.669 38.922 1.00 75.56 487 GLU A N 1
ATOM 3519 C CA . GLU A 1 487 ? -12.589 -11.993 39.235 1.00 75.56 487 GLU A CA 1
ATOM 3520 C C . GLU A 1 487 ? -12.074 -12.985 38.193 1.00 75.56 487 GLU A C 1
ATOM 3522 O O . GLU A 1 487 ? -12.672 -13.131 37.137 1.00 75.56 487 GLU A O 1
ATOM 3527 N N . ILE A 1 488 ? -10.932 -13.629 38.453 1.00 68.50 488 ILE A N 1
ATOM 3528 C CA . ILE A 1 488 ? -10.211 -14.409 37.430 1.00 68.50 488 ILE A CA 1
ATOM 3529 C C . ILE A 1 488 ? -10.085 -15.894 37.791 1.00 68.50 488 ILE A C 1
ATOM 3531 O O . ILE A 1 488 ? -10.011 -16.253 38.969 1.00 68.50 488 ILE A O 1
ATOM 3535 N N . GLY A 1 489 ? -9.984 -16.743 36.763 1.00 61.91 489 GLY A N 1
ATOM 3536 C CA . GLY A 1 489 ? -9.758 -18.184 36.888 1.00 61.91 489 GLY A CA 1
ATOM 3537 C C . GLY A 1 489 ? -8.276 -18.598 36.879 1.00 61.91 489 GLY A C 1
ATOM 3538 O O . GLY A 1 489 ? -7.363 -17.781 36.766 1.00 61.91 489 GLY A O 1
ATOM 3539 N N . LEU A 1 490 ? -8.012 -19.905 37.011 1.00 55.91 490 LEU A N 1
ATOM 3540 C CA . LEU A 1 490 ? -6.655 -20.470 36.929 1.00 55.91 490 LEU A CA 1
ATOM 3541 C C . LEU A 1 490 ? -6.013 -20.290 35.552 1.00 55.91 490 LEU A C 1
ATOM 3543 O O . LEU A 1 490 ? -6.580 -20.710 34.555 1.00 55.91 490 LEU A O 1
ATOM 3547 N N . GLY A 1 491 ? -4.747 -19.867 35.538 1.00 58.47 491 GLY A N 1
ATOM 3548 C CA . GLY A 1 491 ? -3.909 -19.848 34.333 1.00 58.47 491 GLY A CA 1
ATOM 3549 C C . GLY A 1 491 ? -3.818 -18.478 33.667 1.00 58.47 491 GLY A C 1
ATOM 3550 O O . GLY A 1 491 ? -2.851 -18.245 32.946 1.00 58.47 491 GLY A O 1
ATOM 3551 N N . ASP A 1 492 ? -4.739 -17.567 33.987 1.00 67.12 492 ASP A N 1
ATOM 3552 C CA . ASP A 1 492 ? -4.732 -16.189 33.501 1.00 67.12 492 ASP A CA 1
ATOM 3553 C C . ASP A 1 492 ? -3.610 -15.356 34.134 1.00 67.12 492 ASP A C 1
ATOM 3555 O O . ASP A 1 492 ? -3.243 -15.512 35.303 1.00 67.12 492 ASP A O 1
ATOM 3559 N N . THR A 1 493 ? -3.075 -14.436 33.341 1.00 66.06 493 THR A N 1
ATOM 3560 C CA . THR A 1 493 ? -2.112 -13.416 33.742 1.00 66.06 493 THR A CA 1
ATOM 3561 C C . THR A 1 493 ? -2.850 -12.104 33.993 1.00 66.06 493 THR A C 1
ATOM 3563 O O . THR A 1 493 ? -3.637 -11.650 33.171 1.00 66.06 493 THR A O 1
ATOM 3566 N N . VAL A 1 494 ? -2.566 -11.448 35.115 1.00 66.88 494 VAL A N 1
ATOM 3567 C CA . VAL A 1 494 ? -3.061 -10.091 35.380 1.00 66.88 494 VAL A CA 1
ATOM 3568 C C . VAL A 1 494 ? -1.882 -9.149 35.450 1.00 66.88 494 VAL A C 1
ATOM 3570 O O . VAL A 1 494 ? -0.982 -9.329 36.274 1.00 66.88 494 VAL A O 1
ATOM 3573 N N . ASN A 1 495 ? -1.909 -8.137 34.595 1.00 63.75 495 ASN A N 1
ATOM 3574 C CA . ASN A 1 495 ? -0.916 -7.091 34.546 1.00 63.75 495 ASN A CA 1
ATOM 3575 C C . ASN A 1 495 ? -1.482 -5.808 35.163 1.00 63.75 495 ASN A C 1
ATOM 3577 O O . ASN A 1 495 ? -2.423 -5.193 34.663 1.00 63.75 495 ASN A O 1
ATOM 3581 N N . LEU A 1 496 ? -0.897 -5.414 36.289 1.00 62.94 496 LEU A N 1
ATOM 3582 C CA . LEU A 1 496 ? -1.266 -4.212 37.023 1.00 62.94 496 LEU A CA 1
ATOM 3583 C C . LEU A 1 496 ? -0.225 -3.152 36.665 1.00 62.94 496 LEU A C 1
ATOM 3585 O O . LEU A 1 496 ? 0.941 -3.282 37.040 1.00 62.94 496 LEU A O 1
ATOM 3589 N N . ALA A 1 497 ? -0.627 -2.174 35.854 1.00 50.19 497 ALA A N 1
ATOM 3590 C CA . ALA A 1 497 ? 0.290 -1.206 35.253 1.00 50.19 497 ALA A CA 1
ATOM 3591 C C . ALA A 1 497 ? 0.373 0.128 36.020 1.00 50.19 497 ALA A C 1
ATOM 3593 O O . ALA A 1 497 ? 1.335 0.871 35.825 1.00 50.19 497 ALA A O 1
ATOM 3594 N N . THR A 1 498 ? -0.589 0.438 36.898 1.00 54.78 498 THR A N 1
ATOM 3595 C CA . THR A 1 498 ? -0.686 1.738 37.591 1.00 54.78 498 THR A CA 1
ATOM 3596 C C . THR A 1 498 ? -0.946 1.603 39.095 1.00 54.78 498 THR A C 1
ATOM 3598 O O . THR A 1 498 ? -1.335 0.541 39.587 1.00 54.78 498 THR A O 1
ATOM 3601 N N . ASP A 1 499 ? -0.760 2.700 39.832 1.00 51.69 499 ASP A N 1
ATOM 3602 C CA . ASP A 1 499 ? -1.111 2.807 41.253 1.00 51.69 499 ASP A CA 1
ATOM 3603 C C . ASP A 1 499 ? -2.645 2.682 41.431 1.00 51.69 499 ASP A C 1
ATOM 3605 O O . ASP A 1 499 ? -3.407 3.323 40.704 1.00 51.69 499 ASP A O 1
ATOM 3609 N N . GLY A 1 500 ? -3.117 1.867 42.383 1.00 51.06 500 GLY A N 1
ATOM 3610 C CA . GLY A 1 500 ? -4.551 1.626 42.616 1.00 51.06 500 GLY A CA 1
ATOM 3611 C C . GLY A 1 500 ? -4.822 0.517 43.641 1.00 51.06 500 GLY A C 1
ATOM 3612 O O . GLY A 1 500 ? -3.900 -0.180 44.055 1.00 51.06 500 GLY A O 1
ATOM 3613 N N . ASN A 1 501 ? -6.078 0.335 44.067 1.00 54.34 501 ASN A N 1
ATOM 3614 C CA . ASN A 1 501 ? -6.451 -0.792 44.936 1.00 54.34 501 ASN A CA 1
ATOM 3615 C C . ASN A 1 501 ? -7.135 -1.885 44.116 1.00 54.34 501 ASN A C 1
ATOM 3617 O O . ASN A 1 501 ? -8.113 -1.609 43.429 1.00 54.34 501 ASN A O 1
ATOM 3621 N N . TYR A 1 502 ? -6.652 -3.118 44.250 1.00 58.31 502 TYR A N 1
ATOM 3622 C CA . TYR A 1 502 ? -7.051 -4.258 43.431 1.00 58.31 502 TYR A CA 1
ATOM 3623 C C . TYR A 1 502 ? -7.721 -5.330 44.284 1.00 58.31 502 TYR A C 1
ATOM 3625 O O . TYR A 1 502 ? -7.137 -5.796 45.261 1.00 58.31 502 TYR A O 1
ATOM 3633 N N . THR A 1 503 ? -8.929 -5.764 43.925 1.00 60.16 503 THR A N 1
ATOM 3634 C CA . THR A 1 503 ? -9.566 -6.924 44.575 1.00 60.16 503 THR A CA 1
ATOM 3635 C C . THR A 1 503 ? -9.506 -8.124 43.652 1.00 60.16 503 THR A C 1
ATOM 3637 O O . THR A 1 503 ? -10.017 -8.050 42.545 1.00 60.16 503 THR A O 1
ATOM 3640 N N . LEU A 1 504 ? -8.921 -9.223 44.124 1.00 64.31 504 LEU A N 1
ATOM 3641 C CA . LEU A 1 504 ? -8.824 -10.485 43.406 1.00 64.31 504 LEU A CA 1
ATOM 3642 C C . LEU A 1 504 ? -9.635 -11.567 44.127 1.00 64.31 504 LEU A C 1
ATOM 3644 O O . LEU A 1 504 ? -9.302 -11.962 45.252 1.00 64.31 504 LEU A O 1
ATOM 3648 N N . ASN A 1 505 ? -10.681 -12.065 43.471 1.00 62.56 505 ASN A N 1
ATOM 3649 C CA . ASN A 1 505 ? -11.455 -13.221 43.928 1.00 62.56 505 ASN A CA 1
ATOM 3650 C C . ASN A 1 505 ? -10.930 -14.504 43.265 1.00 62.56 505 ASN A C 1
ATOM 3652 O O . ASN A 1 505 ? -10.807 -14.545 42.048 1.00 62.56 505 ASN A O 1
ATOM 3656 N N . VAL A 1 506 ? -10.638 -15.539 44.061 1.00 61.16 506 VAL A N 1
ATOM 3657 C CA . VAL A 1 506 ? -10.241 -16.886 43.593 1.00 61.16 506 VAL A CA 1
ATOM 3658 C C . VAL A 1 506 ? -11.260 -17.891 44.132 1.00 61.16 506 VAL A C 1
ATOM 3660 O O . VAL A 1 506 ? -11.611 -17.770 45.299 1.00 61.16 506 VAL A O 1
ATOM 3663 N N . TYR A 1 507 ? -11.728 -18.893 43.385 1.00 59.44 507 TYR A N 1
ATOM 3664 C CA . TYR A 1 507 ? -12.715 -19.874 43.872 1.00 59.44 507 TYR A CA 1
ATOM 3665 C C . TYR A 1 507 ? -12.100 -21.249 44.233 1.00 59.44 507 TYR A C 1
ATOM 3667 O O . TYR A 1 507 ? -11.011 -21.586 43.775 1.00 59.44 507 TYR A O 1
ATOM 3675 N N . PRO A 1 508 ? -12.734 -22.072 45.105 1.00 54.28 508 PRO A N 1
ATOM 3676 C CA . PRO A 1 508 ? -12.206 -23.384 45.520 1.00 54.28 508 PRO A CA 1
ATOM 3677 C C . PRO A 1 508 ? -11.908 -24.356 44.377 1.00 54.28 508 PRO A C 1
ATOM 3679 O O . PRO A 1 508 ? -10.929 -25.100 44.427 1.00 54.28 508 PRO A O 1
ATOM 3682 N N . GLU A 1 509 ? -12.768 -24.362 43.365 1.00 55.69 509 GLU A N 1
ATOM 3683 C CA . GLU A 1 509 ? -12.639 -25.135 42.132 1.00 55.69 509 GLU A CA 1
ATOM 3684 C C . GLU A 1 509 ? -11.408 -24.740 41.300 1.00 55.69 509 GLU A C 1
ATOM 3686 O O . GLU A 1 509 ? -10.878 -25.575 40.564 1.00 55.69 509 GLU A O 1
ATOM 3691 N N . ASP A 1 510 ? -10.895 -23.524 41.496 1.00 50.94 510 ASP A N 1
ATOM 3692 C CA . ASP A 1 510 ? -9.733 -22.954 40.814 1.00 50.94 510 ASP A CA 1
ATOM 3693 C C . ASP A 1 510 ? -8.408 -23.425 41.429 1.00 50.94 510 ASP A C 1
ATOM 3695 O O . ASP A 1 510 ? -7.414 -22.723 41.364 1.00 50.94 510 ASP A O 1
ATOM 3699 N N . LEU A 1 511 ? -8.328 -24.588 42.078 1.00 53.16 511 LEU A N 1
ATOM 3700 C CA . LEU A 1 511 ? -7.043 -25.128 42.558 1.00 53.16 511 LEU A CA 1
ATOM 3701 C C . LEU A 1 511 ? -6.863 -26.633 42.337 1.00 53.16 511 LEU A C 1
ATOM 3703 O O . LEU A 1 511 ? -5.828 -27.195 42.699 1.00 53.16 511 LEU A O 1
ATOM 3707 N N . GLU A 1 512 ? -7.815 -27.304 41.683 1.00 52.78 512 GLU A N 1
ATOM 3708 C CA . GLU A 1 512 ? -7.730 -28.751 41.436 1.00 52.78 512 GLU A CA 1
ATOM 3709 C C . GLU A 1 512 ? -6.835 -29.145 40.230 1.00 52.78 512 GLU A C 1
ATOM 3711 O O . GLU A 1 512 ? -6.694 -30.337 39.951 1.00 52.78 512 GLU A O 1
ATOM 3716 N N . GLY A 1 513 ? -6.190 -28.195 39.528 1.00 48.69 513 GLY A N 1
ATOM 3717 C CA . GLY A 1 513 ? -5.572 -28.456 38.212 1.00 48.69 513 GLY A CA 1
ATOM 3718 C C . GLY A 1 513 ? -4.132 -27.987 37.957 1.00 48.69 513 GLY A C 1
ATOM 3719 O O . GLY A 1 513 ? -3.418 -28.683 37.236 1.00 48.69 513 GLY A O 1
ATOM 3720 N N . SER A 1 514 ? -3.682 -26.846 38.491 1.00 48.56 514 SER A N 1
ATOM 3721 C CA . SER A 1 514 ? -2.339 -26.241 38.304 1.00 48.56 514 SER A CA 1
ATOM 3722 C C . SER A 1 514 ? -2.227 -24.961 39.155 1.00 48.56 514 SER A C 1
ATOM 3724 O O . SER A 1 514 ? -3.266 -24.437 39.547 1.00 48.56 514 SER A O 1
ATOM 3726 N N . PRO A 1 515 ? -1.022 -24.442 39.474 1.00 50.03 515 PRO A N 1
ATOM 3727 C CA . PRO A 1 515 ? -0.902 -23.175 40.197 1.00 50.03 515 PRO A CA 1
ATOM 3728 C C . PRO A 1 515 ? -1.336 -21.989 39.321 1.00 50.03 515 PRO A C 1
ATOM 3730 O O . PRO A 1 515 ? -0.848 -21.863 38.199 1.00 50.03 515 PRO A O 1
ATOM 3733 N N . ALA A 1 516 ? -2.185 -21.094 39.839 1.00 48.47 516 ALA A N 1
ATOM 3734 C CA . ALA A 1 516 ? -2.392 -19.776 39.232 1.00 48.47 516 ALA A CA 1
ATOM 3735 C C . ALA A 1 516 ? -1.069 -18.998 39.279 1.00 48.47 516 ALA A C 1
ATOM 3737 O O . ALA A 1 516 ? -0.430 -18.907 40.337 1.00 48.47 516 ALA A O 1
ATOM 3738 N N . LEU A 1 517 ? -0.645 -18.481 38.126 1.00 47.66 517 LEU A N 1
ATOM 3739 C CA . LEU A 1 517 ? 0.565 -17.687 37.979 1.00 47.66 517 LEU A CA 1
ATOM 3740 C C . LEU A 1 517 ? 0.168 -16.260 37.616 1.00 47.66 517 LEU A C 1
ATOM 3742 O O . LEU A 1 517 ? -0.202 -15.991 36.485 1.00 47.66 517 LEU A O 1
ATOM 3746 N N . ILE A 1 518 ? 0.310 -15.346 38.566 1.00 51.34 518 ILE A N 1
ATOM 3747 C CA . ILE A 1 518 ? 0.218 -13.914 38.284 1.00 51.34 518 ILE A CA 1
ATOM 3748 C C . ILE A 1 518 ? 1.636 -13.462 37.932 1.00 51.34 518 ILE A C 1
ATOM 3750 O O . ILE A 1 518 ? 2.536 -13.601 38.762 1.00 51.34 518 ILE A O 1
ATOM 3754 N N . ASP A 1 519 ? 1.858 -13.009 36.700 1.00 43.97 519 ASP A N 1
ATOM 3755 C CA . ASP A 1 519 ? 3.162 -12.597 36.160 1.00 43.97 519 ASP A CA 1
ATOM 3756 C C . ASP A 1 519 ? 3.079 -11.155 35.624 1.00 43.97 519 ASP A C 1
ATOM 3758 O O . ASP A 1 519 ? 2.016 -10.717 35.201 1.00 43.97 519 ASP A O 1
ATOM 3762 N N . GLY A 1 520 ? 4.185 -10.405 35.634 1.00 41.81 520 GLY A N 1
ATOM 3763 C CA . GLY A 1 520 ? 4.254 -9.076 34.990 1.00 41.81 520 GLY A CA 1
ATOM 3764 C C . GLY A 1 520 ? 4.098 -7.834 35.881 1.00 41.81 520 GLY A C 1
ATOM 3765 O O . GLY A 1 520 ? 4.163 -6.722 35.375 1.00 41.81 520 GLY A O 1
ATOM 3766 N N . VAL A 1 521 ? 3.937 -7.980 37.197 1.00 45.88 521 VAL A N 1
ATOM 3767 C CA . VAL A 1 521 ? 3.397 -6.892 38.036 1.00 45.88 521 VAL A CA 1
ATOM 3768 C C . VAL A 1 521 ? 4.398 -5.766 38.383 1.00 45.88 521 VAL A C 1
ATOM 3770 O O . VAL A 1 521 ? 5.447 -6.037 38.984 1.00 45.88 521 VAL A O 1
ATOM 3773 N N . TYR A 1 522 ? 4.029 -4.507 38.099 1.00 42.72 522 TYR A N 1
ATOM 3774 C CA . TYR A 1 522 ? 4.596 -3.278 38.678 1.00 42.72 522 TYR A CA 1
ATOM 3775 C C . TYR A 1 522 ? 3.655 -2.799 39.802 1.00 42.72 522 TYR A C 1
ATOM 3777 O O . TYR A 1 522 ? 2.547 -2.362 39.535 1.00 42.72 522 TYR A O 1
ATOM 3785 N N . LEU A 1 523 ? 4.066 -2.927 41.074 1.00 49.97 523 LEU A N 1
ATOM 3786 C CA . LEU A 1 523 ? 3.256 -2.532 42.247 1.00 49.97 523 LEU A CA 1
ATOM 3787 C C . LEU A 1 523 ? 3.933 -1.435 43.085 1.00 49.97 523 LEU A C 1
ATOM 3789 O O . LEU A 1 523 ? 4.375 -1.718 44.208 1.00 49.97 523 LEU A O 1
ATOM 3793 N N . PRO A 1 524 ? 4.079 -0.190 42.615 1.00 43.31 524 PRO A N 1
ATOM 3794 C CA . PRO A 1 524 ? 4.231 0.912 43.548 1.00 43.31 524 PRO A CA 1
ATOM 3795 C C . PRO A 1 524 ? 2.864 1.177 44.192 1.00 43.31 524 PRO A C 1
ATOM 3797 O O . PRO A 1 524 ? 1.860 1.299 43.513 1.00 43.31 524 PRO A O 1
ATOM 3800 N N . GLU A 1 525 ? 2.812 1.222 45.522 1.00 50.62 525 GLU A N 1
ATOM 3801 C CA . GLU A 1 525 ? 1.695 1.834 46.269 1.00 50.62 525 GLU A CA 1
ATOM 3802 C C . GLU A 1 525 ? 0.273 1.253 46.064 1.00 50.62 525 GLU A C 1
ATOM 3804 O O . GLU A 1 525 ? -0.704 1.923 46.388 1.00 50.62 525 GLU A O 1
ATOM 3809 N N . ALA A 1 526 ? 0.136 0.004 45.608 1.00 51.72 526 ALA A N 1
ATOM 3810 C CA . ALA A 1 526 ? -1.163 -0.638 45.390 1.00 51.72 526 ALA A CA 1
ATOM 3811 C C . ALA A 1 526 ? -1.595 -1.575 46.541 1.00 51.72 526 ALA A C 1
ATOM 3813 O O . ALA A 1 526 ? -0.852 -2.503 46.878 1.00 51.72 526 ALA A O 1
ATOM 3814 N N . ASP A 1 527 ? -2.798 -1.393 47.113 1.00 53.78 527 ASP A N 1
ATOM 3815 C CA . ASP A 1 527 ? -3.379 -2.364 48.058 1.00 53.78 527 ASP A CA 1
ATOM 3816 C C . ASP A 1 527 ? -4.047 -3.509 47.283 1.00 53.78 527 ASP A C 1
ATOM 3818 O O . ASP A 1 527 ? -5.054 -3.309 46.601 1.00 53.78 527 ASP A O 1
ATOM 3822 N N . VAL A 1 528 ? -3.540 -4.735 47.425 1.00 57.94 528 VAL A N 1
ATOM 3823 C CA . VAL A 1 528 ? -4.151 -5.932 46.827 1.00 57.94 528 VAL A CA 1
ATOM 3824 C C . VAL A 1 528 ? -4.952 -6.695 47.884 1.00 57.94 528 VAL A C 1
ATOM 3826 O O . VAL A 1 528 ? -4.408 -7.194 48.876 1.00 57.94 528 VAL A O 1
ATOM 3829 N N . ILE A 1 529 ? -6.258 -6.827 47.668 1.00 59.06 529 ILE A N 1
ATOM 3830 C CA . ILE A 1 529 ? -7.154 -7.659 48.470 1.00 59.06 529 ILE A CA 1
ATOM 3831 C C . ILE A 1 529 ? -7.270 -9.032 47.812 1.00 59.06 529 ILE A C 1
ATOM 3833 O O . ILE A 1 529 ? -7.827 -9.166 46.727 1.00 59.06 529 ILE A O 1
ATOM 3837 N N . LEU A 1 530 ? -6.789 -10.066 48.500 1.00 62.84 530 LEU A N 1
ATOM 3838 C CA . LEU A 1 530 ? -6.927 -11.460 48.076 1.00 62.84 530 LEU A CA 1
ATOM 3839 C C . LEU A 1 530 ? -8.099 -12.107 48.821 1.00 62.84 530 LEU A C 1
ATOM 3841 O O . LEU A 1 530 ? -8.025 -12.364 50.031 1.00 62.84 530 LEU A O 1
ATOM 3845 N N . ASN A 1 531 ? -9.174 -12.403 48.095 1.00 60.91 531 ASN A N 1
ATOM 3846 C CA . ASN A 1 531 ? -10.327 -13.130 48.610 1.00 60.91 531 ASN A CA 1
ATOM 3847 C C . ASN A 1 531 ? -10.168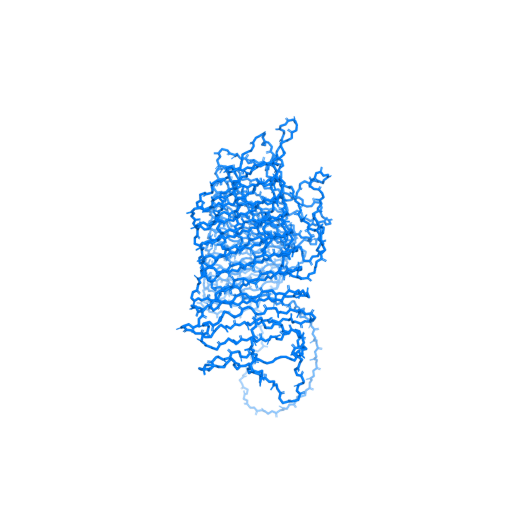 -14.624 48.306 1.00 60.91 531 ASN A C 1
ATOM 3849 O O . ASN A 1 531 ? -10.395 -15.074 47.187 1.00 60.91 531 ASN A O 1
ATOM 3853 N N . LEU A 1 532 ? -9.776 -15.386 49.334 1.00 59.91 532 LEU A N 1
ATOM 3854 C CA . LEU A 1 532 ? -9.574 -16.836 49.277 1.00 59.91 532 LEU A CA 1
ATOM 3855 C C . LEU A 1 532 ? -10.683 -17.568 50.060 1.00 59.91 532 LEU A C 1
ATOM 3857 O O . LEU A 1 532 ? -10.694 -17.525 51.297 1.00 59.91 532 LEU A O 1
ATOM 3861 N N . PRO A 1 533 ? -11.612 -18.266 49.388 1.00 57.28 533 PRO A N 1
ATOM 3862 C CA . PRO A 1 533 ? -12.660 -19.057 50.014 1.00 57.28 533 PRO A CA 1
ATOM 3863 C C . PRO A 1 533 ? -12.106 -20.164 50.923 1.00 57.28 533 PRO A C 1
ATOM 3865 O O . PRO A 1 533 ? -10.996 -20.644 50.699 1.00 57.28 533 PRO A O 1
ATOM 3868 N N . PRO A 1 534 ? -12.864 -20.616 51.942 1.00 54.66 534 PRO A N 1
ATOM 3869 C CA . PRO A 1 534 ? -12.395 -21.567 52.960 1.00 54.66 534 PRO A CA 1
ATOM 3870 C C . PRO A 1 534 ? -11.895 -22.917 52.417 1.00 54.66 534 PRO A C 1
ATOM 3872 O O . PRO A 1 534 ? -11.034 -23.550 53.032 1.00 54.66 534 PRO A O 1
ATOM 3875 N N . ASP A 1 535 ? -12.423 -23.338 51.267 1.00 54.78 535 ASP A N 1
ATOM 3876 C CA . ASP A 1 535 ? -12.281 -24.696 50.726 1.00 54.78 535 ASP A CA 1
ATOM 3877 C C . ASP A 1 535 ? -11.186 -24.825 49.645 1.00 54.78 535 ASP A C 1
ATOM 3879 O O . ASP A 1 535 ? -10.922 -25.917 49.154 1.00 54.78 535 ASP A O 1
ATOM 3883 N N . VAL A 1 536 ? -10.533 -23.711 49.307 1.00 52.09 536 VAL A N 1
ATOM 3884 C CA . VAL A 1 536 ? -9.382 -23.577 48.397 1.00 52.09 536 VAL A CA 1
ATOM 3885 C C . VAL A 1 536 ? -8.235 -24.487 48.854 1.00 52.09 536 VAL A C 1
ATOM 3887 O O . VAL A 1 536 ? -7.764 -24.334 49.983 1.00 52.09 536 VAL A O 1
ATOM 3890 N N . THR A 1 537 ? -7.783 -25.431 48.005 1.00 50.50 537 THR A N 1
ATOM 3891 C CA . THR A 1 537 ? -6.571 -26.230 48.270 1.00 50.50 537 THR A CA 1
ATOM 3892 C C . THR A 1 537 ? -5.573 -26.292 47.105 1.00 50.50 537 THR A C 1
ATOM 3894 O O . THR A 1 537 ? -5.882 -26.938 46.115 1.00 50.50 537 THR A O 1
ATOM 3897 N N . GLY A 1 538 ? -4.374 -25.699 47.221 1.00 50.50 538 GLY A N 1
ATOM 3898 C CA . GLY A 1 538 ? -3.361 -25.624 46.144 1.00 50.50 538 GLY A CA 1
ATOM 3899 C C . GLY A 1 538 ? -2.296 -24.533 46.358 1.00 50.50 538 GLY A C 1
ATOM 3900 O O . GLY A 1 538 ? -2.276 -23.908 47.420 1.00 50.50 538 GLY A O 1
ATOM 3901 N N . ASP A 1 539 ? -1.416 -24.327 45.366 1.00 49.62 539 ASP A N 1
ATOM 3902 C CA . ASP A 1 539 ? -0.351 -23.307 45.371 1.00 49.62 539 ASP A CA 1
ATOM 3903 C C . ASP A 1 539 ? -0.754 -22.114 44.466 1.00 49.62 539 ASP A C 1
ATOM 3905 O O . ASP A 1 539 ? -0.824 -22.272 43.251 1.00 49.62 539 ASP A O 1
ATOM 3909 N N . LEU A 1 540 ? -0.980 -20.913 45.012 1.00 52.72 540 LEU A N 1
ATOM 3910 C CA . LEU A 1 540 ? -1.175 -19.660 44.249 1.00 52.72 540 LEU A CA 1
ATOM 3911 C C . LEU A 1 540 ? 0.145 -18.894 44.201 1.00 52.72 540 LEU A C 1
ATOM 3913 O O . LEU A 1 540 ? 0.630 -18.556 45.272 1.00 52.72 540 LEU A O 1
ATOM 3917 N N . SER A 1 541 ? 0.721 -18.593 43.031 1.00 52.91 541 SER A N 1
ATOM 3918 C CA . SER A 1 541 ? 2.010 -17.883 42.911 1.00 52.91 541 SER A CA 1
ATOM 3919 C C . SER A 1 541 ? 1.878 -16.493 42.270 1.00 52.91 541 SER A C 1
ATOM 3921 O O . SER A 1 541 ? 1.547 -16.387 41.095 1.00 52.91 541 SER A O 1
ATOM 3923 N N . LEU A 1 542 ? 2.246 -15.436 43.000 1.00 54.16 542 LEU A N 1
ATOM 3924 C CA . LEU A 1 542 ? 2.360 -14.052 42.509 1.00 54.16 542 LEU A CA 1
ATOM 3925 C C . LEU A 1 542 ? 3.825 -13.710 42.197 1.00 54.16 542 LEU A C 1
ATOM 3927 O O . LEU A 1 542 ? 4.657 -13.745 43.106 1.00 54.16 542 LEU A O 1
ATOM 3931 N N . ARG A 1 543 ? 4.171 -13.362 40.955 1.00 49.22 543 ARG A N 1
ATOM 3932 C CA . ARG A 1 543 ? 5.526 -12.985 40.508 1.00 49.22 543 ARG A CA 1
ATOM 3933 C C . ARG A 1 543 ? 5.549 -11.560 39.940 1.00 49.22 543 ARG A C 1
ATOM 3935 O O . ARG A 1 543 ? 4.736 -11.211 39.102 1.00 49.22 543 ARG A O 1
ATOM 3942 N N . SER A 1 544 ? 6.526 -10.750 40.351 1.00 47.53 544 SER A N 1
ATOM 3943 C CA . SER A 1 544 ? 6.814 -9.441 39.734 1.00 47.53 544 SER A CA 1
ATOM 3944 C C . SER A 1 544 ? 7.846 -9.564 38.603 1.00 47.53 544 SER A C 1
ATOM 3946 O O . SER A 1 544 ? 8.777 -10.371 38.725 1.00 47.53 544 SER A O 1
ATOM 3948 N N . VAL A 1 545 ? 7.768 -8.712 37.573 1.00 41.09 545 VAL A N 1
ATOM 3949 C CA . VAL A 1 545 ? 8.718 -8.671 36.435 1.00 41.09 545 VAL A CA 1
ATOM 3950 C C . VAL A 1 545 ? 9.401 -7.297 36.316 1.00 41.09 545 VAL A C 1
ATOM 3952 O O . VAL A 1 545 ? 8.979 -6.314 36.912 1.00 41.09 545 VAL A O 1
ATOM 3955 N N . MET A 1 546 ? 10.546 -7.266 35.626 1.00 41.66 546 MET A N 1
ATOM 3956 C CA . MET A 1 546 ? 11.447 -6.117 35.467 1.00 41.66 546 MET A CA 1
ATOM 3957 C C . MET A 1 546 ? 10.903 -5.064 34.488 1.00 41.66 546 MET A C 1
ATOM 3959 O O . MET A 1 546 ? 10.469 -5.434 33.403 1.00 41.66 546 MET A O 1
ATOM 3963 N N . VAL A 1 547 ? 11.083 -3.775 34.797 1.00 37.75 547 VAL A N 1
ATOM 3964 C CA . VAL A 1 547 ? 10.821 -2.649 33.879 1.00 37.75 547 VAL A CA 1
ATOM 3965 C C . VAL A 1 547 ? 12.097 -1.803 33.749 1.00 37.75 547 VAL A C 1
ATOM 3967 O O . VAL A 1 547 ? 12.754 -1.515 34.747 1.00 37.75 547 VAL A O 1
ATOM 3970 N N . GLU A 1 548 ? 12.505 -1.485 32.514 1.00 36.59 548 GLU A N 1
ATOM 3971 C CA . GLU A 1 548 ? 13.603 -0.552 32.161 1.00 36.59 548 GLU A CA 1
ATOM 3972 C C . GLU A 1 548 ? 14.956 -0.725 32.890 1.00 36.59 548 GLU A C 1
ATOM 3974 O O . GLU A 1 548 ? 15.744 0.205 33.048 1.00 36.59 548 GLU A O 1
ATOM 3979 N N . GLY A 1 549 ? 15.291 -1.945 33.314 1.00 36.06 549 GLY A N 1
ATOM 3980 C CA . GLY A 1 549 ? 16.601 -2.241 33.903 1.00 36.06 549 GLY A CA 1
ATOM 3981 C C . GLY A 1 549 ? 16.773 -1.846 35.376 1.00 36.06 549 GLY A C 1
ATOM 3982 O O . GLY A 1 549 ? 17.832 -2.143 35.939 1.00 36.06 549 GLY A O 1
ATOM 3983 N N . GLU A 1 550 ? 15.752 -1.291 36.038 1.00 37.69 550 GLU A N 1
ATOM 3984 C CA . GLU A 1 550 ? 15.721 -1.143 37.499 1.00 37.69 550 GLU A CA 1
ATOM 3985 C C . GLU A 1 550 ? 14.977 -2.313 38.172 1.00 37.69 550 GLU A C 1
ATOM 3987 O O . GLU A 1 550 ? 13.965 -2.824 37.694 1.00 37.69 550 GLU A O 1
ATOM 3992 N N . ARG A 1 551 ? 15.535 -2.814 39.285 1.00 38.75 551 ARG A N 1
ATOM 3993 C CA . ARG A 1 551 ? 14.999 -3.968 40.027 1.00 38.75 551 ARG A CA 1
ATOM 3994 C C . ARG A 1 551 ? 14.095 -3.501 41.160 1.00 38.75 551 ARG A C 1
ATOM 3996 O O . ARG A 1 551 ? 14.614 -3.029 42.171 1.00 38.75 551 ARG A O 1
ATOM 4003 N N . PHE A 1 552 ? 12.796 -3.769 41.055 1.00 46.72 552 PHE A N 1
ATOM 4004 C CA . PHE A 1 552 ? 11.878 -3.667 42.190 1.00 46.72 552 PHE A CA 1
ATOM 4005 C C . PHE A 1 552 ? 11.789 -4.999 42.967 1.00 46.72 552 PHE A C 1
ATOM 4007 O O . PHE A 1 552 ? 11.944 -6.076 42.380 1.00 46.72 552 PHE A O 1
ATOM 4014 N N . PRO A 1 553 ? 11.649 -4.962 44.304 1.00 38.91 553 PRO A N 1
ATOM 4015 C CA . PRO A 1 553 ? 11.988 -6.082 45.172 1.00 38.91 553 PRO A CA 1
ATOM 4016 C C . PRO A 1 553 ? 10.793 -6.990 45.507 1.00 38.91 553 PRO A C 1
ATOM 4018 O O . PRO A 1 553 ? 10.364 -7.027 46.652 1.00 38.91 553 PRO A O 1
ATOM 4021 N N . PHE A 1 554 ? 10.310 -7.808 44.571 1.00 44.66 554 PHE A N 1
ATOM 4022 C CA . PHE A 1 554 ? 9.499 -8.978 44.934 1.00 44.66 554 PHE A CA 1
ATOM 4023 C C . PHE A 1 554 ? 9.981 -10.234 44.196 1.00 44.66 554 PHE A C 1
ATOM 4025 O O . PHE A 1 554 ? 10.490 -10.206 43.077 1.00 44.66 554 PHE A O 1
ATOM 4032 N N . GLN A 1 555 ? 9.919 -11.367 44.883 1.00 47.41 555 GLN A N 1
ATOM 4033 C CA . GLN A 1 555 ? 10.068 -12.698 44.309 1.00 47.41 555 GLN A CA 1
ATOM 4034 C C . GLN A 1 555 ? 8.893 -13.514 44.862 1.00 47.41 555 GLN A C 1
ATOM 4036 O O . GLN A 1 555 ? 8.535 -13.359 46.023 1.00 47.41 555 GLN A O 1
ATOM 4041 N N . ALA A 1 556 ? 8.253 -14.291 43.988 1.00 43.50 556 ALA A N 1
ATOM 4042 C CA . ALA A 1 556 ? 7.172 -15.248 44.245 1.00 43.50 556 ALA A CA 1
ATOM 4043 C C . ALA A 1 556 ? 6.527 -15.233 45.659 1.00 43.50 556 ALA A C 1
ATOM 4045 O O . ALA A 1 556 ? 7.086 -15.815 46.597 1.00 43.50 556 ALA A O 1
ATOM 4046 N N . ILE A 1 557 ? 5.326 -14.659 45.798 1.00 49.25 557 ILE A N 1
ATOM 4047 C CA . ILE A 1 557 ? 4.441 -14.959 46.936 1.00 49.25 557 ILE A CA 1
ATOM 4048 C C . ILE A 1 557 ? 3.652 -16.206 46.563 1.00 49.25 557 ILE A C 1
ATOM 4050 O O . ILE A 1 557 ? 2.821 -16.155 45.662 1.00 49.25 557 ILE A O 1
ATOM 4054 N N . THR A 1 558 ? 3.923 -17.321 47.236 1.00 46.75 558 THR A N 1
ATOM 4055 C CA . THR A 1 558 ? 3.160 -18.554 47.072 1.00 46.75 558 THR A CA 1
ATOM 4056 C C . THR A 1 558 ? 2.242 -18.766 48.276 1.00 46.75 558 THR A C 1
ATOM 4058 O O . THR A 1 558 ? 2.727 -19.038 49.374 1.00 46.75 558 THR A O 1
ATOM 4061 N N . VAL A 1 559 ? 0.921 -18.676 48.107 1.00 51.31 559 VAL A N 1
ATOM 4062 C CA . VAL A 1 559 ? -0.033 -19.138 49.130 1.00 51.31 559 VAL A CA 1
ATOM 4063 C C . VAL A 1 559 ? -0.224 -20.634 48.915 1.00 51.31 559 VAL A C 1
ATOM 4065 O O . VAL A 1 559 ? -0.731 -21.039 47.875 1.00 51.31 559 VAL A O 1
ATOM 4068 N N . THR A 1 560 ? 0.198 -21.457 49.872 1.00 47.59 560 THR A N 1
ATOM 4069 C CA . THR A 1 560 ? 0.006 -22.913 49.834 1.00 47.59 560 THR A CA 1
ATOM 4070 C C . THR A 1 560 ? -0.916 -23.324 50.964 1.00 47.59 560 THR A C 1
ATOM 4072 O O . THR A 1 560 ? -0.702 -22.966 52.121 1.00 47.59 560 THR A O 1
ATOM 4075 N N . THR A 1 561 ? -1.936 -24.111 50.681 1.00 46.59 561 THR A N 1
ATOM 4076 C CA . THR A 1 561 ? -2.795 -24.651 51.740 1.00 46.59 561 THR A CA 1
ATOM 4077 C C . THR A 1 561 ? -2.295 -26.039 52.131 1.00 46.59 561 THR A C 1
ATOM 4079 O O . THR A 1 561 ? -2.318 -26.968 51.318 1.00 46.59 561 THR A O 1
ATOM 4082 N N . GLN A 1 562 ? -1.861 -26.231 53.375 1.00 45.50 562 GLN A N 1
ATOM 4083 C CA . GLN A 1 562 ? -1.654 -27.575 53.915 1.00 45.50 562 GLN A CA 1
ATOM 4084 C C . GLN A 1 562 ? -2.823 -27.912 54.829 1.00 45.50 562 GLN A C 1
ATOM 4086 O O . GLN A 1 562 ? -3.325 -27.056 55.543 1.00 45.50 562 GLN A O 1
ATOM 4091 N N . SER A 1 563 ? -3.283 -29.165 54.802 1.00 46.41 563 SER A N 1
ATOM 4092 C CA . SER A 1 563 ? -4.423 -29.657 55.586 1.00 46.41 563 SER A CA 1
ATOM 4093 C C . SER A 1 563 ? -4.586 -28.936 56.937 1.00 46.41 563 SER A C 1
ATOM 4095 O O . SER A 1 563 ? -3.783 -29.145 57.849 1.00 46.41 563 SER A O 1
ATOM 4097 N N . SER A 1 564 ? -5.646 -28.126 57.049 1.00 49.22 564 SER A N 1
ATOM 4098 C CA . SER A 1 564 ? -6.081 -27.320 58.207 1.00 49.22 564 SER A CA 1
ATOM 4099 C C . SER A 1 564 ? -5.308 -26.038 58.576 1.00 49.22 564 SER A C 1
ATOM 4101 O O . SER A 1 564 ? -5.672 -25.429 59.582 1.00 49.22 564 SER A O 1
ATOM 4103 N N . GLN A 1 565 ? -4.316 -25.593 57.794 1.00 52.41 565 GLN A N 1
ATOM 4104 C CA . GLN A 1 565 ? -3.667 -24.278 57.939 1.00 52.41 565 GLN A CA 1
ATOM 4105 C C . GLN A 1 565 ? -3.223 -23.713 56.578 1.00 52.41 565 GLN A C 1
ATOM 4107 O O . GLN A 1 565 ? -2.505 -24.375 55.828 1.00 52.41 565 GLN A O 1
ATOM 4112 N N . ASP A 1 566 ? -3.607 -22.473 56.283 1.00 51.56 566 ASP A N 1
ATOM 4113 C CA . ASP A 1 566 ? -3.128 -21.766 55.093 1.00 51.56 566 ASP A CA 1
ATOM 4114 C C . ASP A 1 566 ? -1.728 -21.215 55.386 1.00 51.56 566 ASP A C 1
ATOM 4116 O O . ASP A 1 566 ? -1.552 -20.466 56.349 1.00 51.56 566 ASP A O 1
ATOM 4120 N N . LEU A 1 567 ? -0.732 -21.633 54.602 1.00 53.41 567 LEU A N 1
ATOM 4121 C CA . LEU A 1 567 ? 0.667 -21.228 54.722 1.00 53.41 567 LEU A CA 1
ATOM 4122 C C . LEU A 1 567 ? 1.005 -20.241 53.601 1.00 53.41 567 LEU A C 1
ATOM 4124 O O . LEU A 1 567 ? 1.093 -20.627 52.432 1.00 53.41 567 LEU A O 1
ATOM 4128 N N . LEU A 1 568 ? 1.256 -18.980 53.953 1.00 53.94 568 LEU A N 1
ATOM 4129 C CA . LEU A 1 568 ? 1.782 -17.988 53.014 1.00 53.94 568 LEU A CA 1
ATOM 4130 C C . LEU A 1 568 ? 3.308 -18.067 52.971 1.00 53.94 568 LEU A C 1
ATOM 4132 O O . LEU A 1 568 ? 3.983 -17.690 53.923 1.00 53.94 568 LEU A O 1
ATOM 4136 N N . THR A 1 569 ? 3.871 -18.516 51.854 1.00 53.38 569 THR A N 1
ATOM 4137 C CA . THR A 1 569 ? 5.321 -18.521 51.637 1.00 53.38 569 THR A CA 1
ATOM 4138 C C . THR A 1 569 ? 5.719 -17.343 50.754 1.00 53.38 569 THR A C 1
ATOM 4140 O O . THR A 1 569 ? 5.438 -17.335 49.562 1.00 53.38 569 THR A O 1
ATOM 4143 N N . VAL A 1 570 ? 6.426 -16.360 51.313 1.00 53.00 570 VAL A N 1
ATOM 4144 C CA . VAL A 1 570 ? 7.029 -15.257 50.544 1.00 53.00 570 VAL A CA 1
ATOM 4145 C C . VAL A 1 570 ? 8.508 -15.571 50.317 1.00 53.00 570 VAL A C 1
ATOM 4147 O O . VAL A 1 570 ? 9.281 -15.633 51.273 1.00 53.00 570 VAL A O 1
ATOM 4150 N N . ASN A 1 571 ? 8.926 -15.786 49.069 1.00 52.81 571 ASN A N 1
ATOM 4151 C CA . ASN A 1 571 ? 10.325 -16.082 48.750 1.00 52.81 571 ASN A CA 1
ATOM 4152 C C . ASN A 1 571 ? 11.049 -14.808 48.317 1.00 52.81 571 ASN A C 1
ATOM 4154 O O . ASN A 1 571 ? 10.787 -14.324 47.233 1.00 52.81 571 ASN A O 1
ATOM 4158 N N . THR A 1 572 ? 12.001 -14.280 49.090 1.00 46.22 572 THR A N 1
ATOM 4159 C CA . THR A 1 572 ? 12.785 -13.095 48.681 1.00 46.22 572 THR A CA 1
ATOM 4160 C C . THR A 1 572 ? 14.203 -13.458 48.227 1.00 46.22 572 THR A C 1
ATOM 4162 O O . THR A 1 572 ? 14.754 -14.493 48.619 1.00 46.22 572 THR A O 1
ATOM 4165 N N . LYS A 1 573 ? 14.848 -12.591 47.426 1.00 46.00 573 LYS A N 1
ATOM 4166 C CA . LYS A 1 573 ? 16.301 -12.704 47.205 1.00 46.00 573 LYS A CA 1
ATOM 4167 C C . LYS A 1 573 ? 17.019 -12.484 48.533 1.00 46.00 573 LYS A C 1
ATOM 4169 O O . LYS A 1 573 ? 16.604 -11.661 49.347 1.00 46.00 573 LYS A O 1
ATOM 4174 N N . GLN A 1 574 ? 18.143 -13.177 48.705 1.00 41.94 574 GLN A N 1
ATOM 4175 C CA . GLN A 1 574 ? 19.102 -12.876 49.763 1.00 41.94 574 GLN A CA 1
ATOM 4176 C C . GLN A 1 574 ? 19.445 -11.377 49.648 1.00 41.94 574 GLN A C 1
ATOM 4178 O O . GLN A 1 574 ? 19.925 -10.965 48.597 1.00 41.94 574 GLN A O 1
ATOM 4183 N N . ASP A 1 575 ? 19.115 -10.586 50.675 1.00 43.72 575 ASP A N 1
ATOM 4184 C CA . ASP A 1 575 ? 19.333 -9.126 50.789 1.00 43.72 575 ASP A CA 1
ATOM 4185 C C . ASP A 1 575 ? 18.177 -8.187 50.367 1.00 43.72 575 ASP A C 1
ATOM 4187 O O . ASP A 1 575 ? 18.402 -6.998 50.145 1.00 43.72 575 ASP A O 1
ATOM 4191 N N . VAL A 1 576 ? 16.934 -8.677 50.318 1.00 42.88 576 VAL A N 1
ATOM 4192 C CA . VAL A 1 576 ? 15.732 -7.855 50.077 1.00 42.88 576 VAL A CA 1
ATOM 4193 C C . VAL A 1 576 ? 14.747 -7.938 51.256 1.00 42.88 576 VAL A C 1
ATOM 4195 O O . VAL A 1 576 ? 14.325 -9.036 51.623 1.00 42.88 576 VAL A O 1
ATOM 4198 N N . GLU A 1 577 ? 14.361 -6.791 51.834 1.00 42.97 577 GLU A N 1
ATOM 4199 C CA . GLU A 1 577 ? 13.236 -6.695 52.782 1.00 42.97 577 GLU A CA 1
ATOM 4200 C C . GLU A 1 577 ? 11.909 -6.743 52.007 1.00 42.97 577 GLU A C 1
ATOM 4202 O O . GLU A 1 577 ? 11.686 -5.925 51.118 1.00 42.97 577 GLU A O 1
ATOM 4207 N N . ALA A 1 578 ? 11.032 -7.699 52.330 1.00 42.97 578 ALA A N 1
ATOM 4208 C CA . ALA A 1 578 ? 9.651 -7.708 51.845 1.00 42.97 578 ALA A CA 1
ATOM 4209 C C . ALA A 1 578 ? 8.750 -6.969 52.843 1.00 42.97 578 ALA A C 1
ATOM 4211 O O . ALA A 1 578 ? 8.817 -7.246 54.043 1.00 42.97 578 ALA A O 1
ATOM 4212 N N . SER A 1 579 ? 7.895 -6.071 52.348 1.00 46.03 579 SER A N 1
ATOM 4213 C CA . SER A 1 579 ? 6.780 -5.522 53.125 1.00 46.03 579 SER A CA 1
ATOM 4214 C C . SER A 1 579 ? 5.492 -6.260 52.771 1.00 46.03 579 SER A C 1
ATOM 4216 O O . SER A 1 579 ? 5.156 -6.400 51.598 1.00 46.03 579 SER A O 1
ATOM 4218 N N . LEU A 1 580 ? 4.790 -6.740 53.797 1.00 50.41 580 LEU A N 1
ATOM 4219 C CA . LEU A 1 580 ? 3.470 -7.370 53.699 1.00 50.41 580 LEU A CA 1
ATOM 4220 C C . LEU A 1 580 ? 2.326 -6.348 53.777 1.00 50.41 580 LEU A C 1
ATOM 4222 O O . LEU A 1 580 ? 1.174 -6.735 53.619 1.00 50.41 580 LEU A O 1
ATOM 4226 N N . ASP A 1 581 ? 2.633 -5.066 54.001 1.00 49.47 581 ASP A N 1
ATOM 4227 C CA . ASP A 1 581 ? 1.630 -4.004 54.171 1.00 49.47 581 ASP A CA 1
ATOM 4228 C C . ASP A 1 581 ? 0.791 -3.753 52.900 1.00 49.47 581 ASP A C 1
ATOM 4230 O O . ASP A 1 581 ? -0.232 -3.089 52.981 1.00 49.47 581 ASP A O 1
ATOM 4234 N N . LEU A 1 582 ? 1.206 -4.312 51.756 1.00 48.53 582 LEU A N 1
ATOM 4235 C CA . LEU A 1 582 ? 0.555 -4.200 50.442 1.00 48.53 582 LEU A CA 1
ATOM 4236 C C . LEU A 1 582 ? -0.554 -5.243 50.204 1.00 48.53 582 LEU A C 1
ATOM 4238 O O . LEU A 1 582 ? -1.269 -5.163 49.209 1.00 48.53 582 LEU A O 1
ATOM 4242 N N . PHE A 1 583 ? -0.691 -6.250 51.077 1.00 53.44 583 PHE A N 1
ATOM 4243 C CA . PHE A 1 583 ? -1.655 -7.338 50.893 1.00 53.44 583 PHE A CA 1
ATOM 4244 C C . PHE A 1 583 ? -2.619 -7.434 52.071 1.00 53.44 583 PHE A C 1
ATOM 4246 O O . PHE A 1 583 ? -2.215 -7.656 53.214 1.00 53.44 583 PHE A O 1
ATOM 4253 N N . THR A 1 584 ? -3.918 -7.377 51.781 1.00 52.25 584 THR A N 1
ATOM 4254 C CA . THR A 1 584 ? -4.962 -7.759 52.736 1.00 52.25 584 THR A CA 1
ATOM 4255 C C . THR A 1 584 ? -5.537 -9.105 52.318 1.00 52.25 584 THR A C 1
ATOM 4257 O O . THR A 1 584 ? -6.216 -9.217 51.301 1.00 52.25 584 THR A O 1
ATOM 4260 N N . ILE A 1 585 ? -5.273 -10.146 53.108 1.00 59.22 585 ILE A N 1
ATOM 4261 C CA . ILE A 1 585 ? -5.874 -11.466 52.895 1.00 59.22 585 ILE A CA 1
ATOM 4262 C C . ILE A 1 585 ? -7.112 -11.567 53.781 1.00 59.22 585 ILE A C 1
ATOM 4264 O O . ILE A 1 585 ? -7.012 -11.519 55.008 1.00 59.22 585 ILE A O 1
ATOM 4268 N N . ASN A 1 586 ? -8.286 -11.741 53.177 1.00 54.62 586 ASN A N 1
ATOM 4269 C CA . ASN A 1 586 ? -9.561 -11.802 53.900 1.00 54.62 586 ASN A CA 1
ATOM 4270 C C . ASN A 1 586 ? -9.835 -13.195 54.510 1.00 54.62 586 ASN A C 1
ATOM 4272 O O . ASN A 1 586 ? -10.936 -13.736 54.400 1.00 54.62 586 ASN A O 1
ATOM 4276 N N . ARG A 1 587 ? -8.824 -13.790 55.162 1.00 56.78 587 ARG A N 1
ATOM 4277 C CA . ARG A 1 587 ? -8.876 -15.097 55.839 1.00 56.78 587 ARG A CA 1
ATOM 4278 C C . ARG A 1 587 ? -7.778 -15.214 56.907 1.00 56.78 587 ARG A C 1
ATOM 4280 O O . ARG A 1 587 ? -6.764 -14.526 56.844 1.00 56.78 587 ARG A O 1
ATOM 4287 N N . ASP A 1 588 ? -7.971 -16.099 57.886 1.00 54.03 588 ASP A N 1
ATOM 4288 C CA . ASP A 1 588 ? -6.951 -16.422 58.892 1.00 54.03 588 ASP A CA 1
ATOM 4289 C C . ASP A 1 588 ? -5.774 -17.184 58.249 1.00 54.03 588 ASP A C 1
ATOM 4291 O O . ASP A 1 588 ? -5.852 -18.394 58.041 1.00 54.03 588 ASP A O 1
ATOM 4295 N N . VAL A 1 589 ? -4.674 -16.486 57.956 1.00 53.09 589 VAL A N 1
ATOM 4296 C CA . VAL A 1 589 ? -3.447 -17.072 57.386 1.00 53.09 589 VAL A CA 1
ATOM 4297 C C . VAL A 1 589 ? -2.378 -17.257 58.464 1.00 53.09 589 VAL A C 1
ATOM 4299 O O . VAL A 1 589 ? -2.215 -16.414 59.351 1.00 53.09 589 VAL A O 1
ATOM 4302 N N . VAL A 1 590 ? -1.629 -18.361 58.395 1.00 50.53 590 VAL A N 1
ATOM 4303 C CA . VAL A 1 590 ? -0.427 -18.580 59.209 1.00 50.53 590 VAL A CA 1
ATOM 4304 C C . VAL A 1 590 ? 0.797 -18.214 58.365 1.00 50.53 590 VAL A C 1
ATOM 4306 O O . VAL A 1 590 ? 1.048 -18.833 57.333 1.00 50.53 590 VAL A O 1
ATOM 4309 N N . PHE A 1 591 ? 1.532 -17.192 58.809 1.00 51.41 591 PHE A N 1
ATOM 4310 C CA . PHE A 1 591 ? 2.771 -16.712 58.184 1.00 51.41 591 PHE A CA 1
ATOM 4311 C C . PHE A 1 591 ? 3.988 -17.560 58.562 1.00 51.41 591 PHE A C 1
ATOM 4313 O O . PHE A 1 591 ? 4.095 -17.948 59.754 1.00 51.41 591 PHE A O 1
#

Secondary structure (DSSP, 8-state):
-------------------------------------------S---SS--EEEE-TT-EEEEEES--EEEE-TT-EEEEEES--EEEE-TT-EEEEEES--EEEE-TT-EEEEEES--EEEE-TT-EEEEEES--EEEE-SSS---EEEEEESS-EEEE-SS-EEEEEES--EEEE-SS-EEEEEESS-EEEE-S--TT-PPPEEEEEES--EEEESSSEEEEEESS-EEEEEE-GGGTTS---EEEEEEES--EEEEEE---TT----S-TTTS--SEEESS--TTT-EEEEEPBTTB-EEEEEEEE-TTSSEEEEEEEE---TTS----TT---EEEEEEET-----GGGEEEEETTTTEEEEEEE--SS--EEEE-SSEEEE--BSS-EEEE-SSSEEEE--BSS-EEEE-SSSEEEEEEES--EEEE--TT-EEEEEES--EEEE-SSS-EEEEEESS-EEEE---SS--EEEEEES--EEE--TT-EEE--SS--EEEE--GGGGSSS--EE-----SSPPEEEE--TT--SEEEE----BTTB------EEEEEETTEEEEEE---TT-PPP-TTEEESS--B-

Radius of gyration: 33.64 Å; Cα contacts (8 Å, |Δi|>4): 1856; chains: 1; bounding box: 94×53×96 Å

Sequence (591 aa):
MLLIGLFALMGVAATVAVVDLVQDDDADSEQIPQDDTPEESDNSRGTAGDDDVYIGSNAAFDGLLGDDTIEASDGATISGGAGDDSISVADEGRVYGGAGDDTIFGEHRSTLFGGEGSDRITAHSYSGVFGGDGDDSLGNTSGTSNTTLRGEDGDDRLWVTSSSVAFGGDGNDTLYGLNGSTLHGGAGDDEIETAWYIPDQKHLSAFGNDGNDTLTIWAGLGHGGAGDDVLMAEVDDDLLDRTDLITLTGGEGTDSFTVSFGSAERGWAGPDPLTSPPLVTITDFDPETEQLLIEDHDSAPLESLEIQPAADGSYTDVIAQFEEDLIKGRHRDDYHPSFAIRLDGVSSLSEEDIRVVNSSDGTTLALQSGTQGDDTLVAASDTYVLTGSGDDQVMTSQDNSTVHAGGGNDTVLATARTVSIYGGMGDDSISLSGEGSYAYGGNGSDTITAHGENVTVHGGTGDDTLVSERGTEASVFYGGSGFNTFEIGLGDTVNLATDGNYTLNVYPEDLEGSPALIDGVYLPEADVILNLPPDVTGDLSLRSVMVEGERFPFQAITVTTQSSQDLLTVNTKQDVEASLDLFTINRDVVF